Protein AF-A0A1I7VVL5-F1 (afdb_monomer_lite)

Sequence (588 aa):
MDAELKKLRRNDLGDDEQVSSLSENFWETAQAIIEDLVDEYITENGNTSNLVMQKSNISAAEKVTLFRFDASACALTTQSGQTIKQLHSLICPSSPWNITALYPQLELFCNERETETNAKPCRLRSYLHSFIVNVFIDQFKGKLEAVAEQALKEQDAWRVLMHYPNPKVLGSCWNVYSVCNQIGKLILAMDKYTERLSALWLLVIDEFSDSANNVYEKILSSWKPTSEGKDSVASSVSHDDGYKEKRKISAAWAVDEDISRLLKSLPNWFMVSNYEDNSTASVNTPSAISPTSESESDICCRNERESEIFIGNLGTAKQLVRDELITDMEIIRSLACIHESLKWFCGSMRSLIEKLPESSRNAMHKCVVQLQRTDGSGIVHQSEEHIAVALDSRLADLEAKADTCLLIIHLELRVHCFFHLLPLARVRPSLPHDELDNEVIDFGRDMAHFHQVLSTNLPPHKMKYLFDGLGHLSASIFIHSSQHMQKLNENGKKRVCRNIFAVQQRLSQLTGHRESELERARIFFELLNHDPDQLLALILERGAIFSHLEYTYLLALALRSHPILSAQPGALEQRILQLKTILTQLKK

Organism: Loa loa (NCBI:txid7209)

Structure (mmCIF, N/CA/C/O backbone):
data_AF-A0A1I7VVL5-F1
#
_entry.id   AF-A0A1I7VVL5-F1
#
loop_
_atom_site.group_PDB
_atom_site.id
_atom_site.type_symbol
_atom_site.label_atom_id
_atom_site.label_alt_id
_atom_site.label_comp_id
_atom_site.label_asym_id
_atom_site.label_entity_id
_atom_site.label_seq_id
_atom_site.pdbx_PDB_ins_code
_atom_site.Cartn_x
_atom_site.Cartn_y
_atom_site.Cartn_z
_atom_site.occupancy
_atom_site.B_iso_or_equiv
_atom_site.auth_seq_id
_atom_site.auth_comp_id
_atom_site.auth_asym_id
_atom_site.auth_atom_id
_atom_site.pdbx_PDB_model_num
ATOM 1 N N . MET A 1 1 ? -43.004 26.072 85.652 1.00 47.19 1 MET A N 1
ATOM 2 C CA . MET A 1 1 ? -42.734 26.332 84.222 1.00 47.19 1 MET A CA 1
ATOM 3 C C . MET A 1 1 ? -41.409 25.741 83.746 1.00 47.19 1 MET A C 1
ATOM 5 O O . MET A 1 1 ? -41.417 25.081 82.721 1.00 47.19 1 MET A O 1
ATOM 9 N N . ASP A 1 2 ? -40.303 25.856 84.489 1.00 48.53 2 ASP A N 1
ATOM 10 C CA . ASP A 1 2 ? -38.989 25.365 84.017 1.00 48.53 2 ASP A CA 1
ATOM 11 C C . ASP A 1 2 ? -38.803 23.827 84.040 1.00 48.53 2 ASP A C 1
ATOM 13 O O . ASP A 1 2 ? -37.998 23.265 83.299 1.00 48.53 2 ASP A O 1
ATOM 17 N N . ALA A 1 3 ? -39.585 23.114 84.859 1.00 49.22 3 ALA A N 1
ATOM 18 C CA . ALA A 1 3 ? -39.561 21.648 84.920 1.00 49.22 3 ALA A CA 1
ATOM 19 C C . ALA A 1 3 ? -40.395 20.971 83.810 1.00 49.22 3 ALA A C 1
ATOM 21 O O . ALA A 1 3 ? -40.084 19.849 83.417 1.00 49.22 3 ALA A O 1
ATOM 22 N N . GLU A 1 4 ? -41.415 21.649 83.272 1.00 46.59 4 GLU A N 1
ATOM 23 C CA . GLU A 1 4 ? -42.206 21.151 82.134 1.00 46.59 4 GLU A CA 1
ATOM 24 C C . GLU A 1 4 ? -41.498 21.404 80.798 1.00 46.59 4 GLU A C 1
ATOM 26 O O . GLU A 1 4 ? -41.475 20.518 79.947 1.00 46.59 4 GLU A O 1
ATOM 31 N N . LEU A 1 5 ? -40.798 22.537 80.649 1.00 40.75 5 LEU A N 1
ATOM 32 C CA . LEU A 1 5 ? -39.971 22.827 79.468 1.00 40.75 5 LEU A CA 1
ATOM 33 C C . LEU A 1 5 ? -38.779 21.865 79.311 1.00 40.75 5 LEU A C 1
ATOM 35 O O . LEU A 1 5 ? -38.408 21.513 78.192 1.00 40.75 5 LEU A O 1
ATOM 39 N N . LYS A 1 6 ? -38.207 21.378 80.422 1.00 45.97 6 LYS A N 1
ATOM 40 C CA . LYS A 1 6 ? -37.174 20.324 80.407 1.00 45.97 6 LYS A CA 1
ATOM 41 C C . LYS A 1 6 ? -37.720 18.927 80.099 1.00 45.97 6 LYS A C 1
ATOM 43 O O . LYS A 1 6 ? -36.944 18.079 79.674 1.00 45.97 6 LYS A O 1
ATOM 48 N N . LYS A 1 7 ? -39.019 18.682 80.306 1.00 46.78 7 LYS A N 1
ATOM 49 C CA . LYS A 1 7 ? -39.686 17.423 79.936 1.00 46.78 7 LYS A CA 1
ATOM 50 C C . LYS A 1 7 ? -40.072 17.407 78.453 1.00 46.78 7 LYS A C 1
ATOM 52 O O . LYS A 1 7 ? -39.865 16.390 77.808 1.00 46.78 7 LYS A O 1
ATOM 57 N N . LEU A 1 8 ? -40.510 18.544 77.904 1.00 42.38 8 LEU A N 1
ATOM 58 C CA . LEU A 1 8 ? -40.769 18.711 76.467 1.00 42.38 8 LEU A CA 1
ATOM 59 C C . LEU A 1 8 ? -39.491 18.568 75.619 1.00 42.38 8 LEU A C 1
ATOM 61 O O . LEU A 1 8 ? -39.480 17.769 74.694 1.00 42.38 8 LEU A O 1
ATOM 65 N N . ARG A 1 9 ? -38.367 19.194 76.008 1.00 41.22 9 ARG A N 1
ATOM 66 C CA . ARG A 1 9 ? -37.082 19.018 75.288 1.00 41.22 9 ARG A CA 1
ATOM 67 C C . ARG A 1 9 ? -36.471 17.613 75.377 1.00 41.22 9 ARG A C 1
ATOM 69 O O . ARG A 1 9 ? -35.591 17.297 74.588 1.00 41.22 9 ARG A O 1
ATOM 76 N N . ARG A 1 10 ? -36.862 16.792 76.360 1.00 44.19 10 ARG A N 1
ATOM 77 C CA . ARG A 1 10 ? -36.366 15.408 76.502 1.00 44.19 10 ARG A CA 1
ATOM 78 C C . ARG A 1 10 ? -37.188 14.402 75.701 1.00 44.19 10 ARG A C 1
ATOM 80 O O . ARG A 1 10 ? -36.651 13.354 75.376 1.00 44.19 10 ARG A O 1
ATOM 87 N N . ASN A 1 11 ? -38.448 14.726 75.410 1.00 43.03 11 ASN A N 1
ATOM 88 C CA . ASN A 1 11 ? -39.289 13.924 74.529 1.00 43.03 11 ASN A CA 1
ATOM 89 C C . ASN A 1 11 ? -38.928 14.164 73.052 1.00 43.03 11 ASN A C 1
ATOM 91 O O . ASN A 1 11 ? -38.828 13.188 72.326 1.00 43.03 11 ASN A O 1
ATOM 95 N N . ASP A 1 12 ? -38.590 15.399 72.653 1.00 46.12 12 ASP A N 1
ATOM 96 C CA . ASP A 1 12 ? -38.116 15.690 71.282 1.00 46.12 12 ASP A CA 1
ATOM 97 C C . ASP A 1 12 ? -36.809 14.948 70.927 1.00 46.12 12 ASP A C 1
ATOM 99 O O . ASP A 1 12 ? -36.661 14.443 69.823 1.00 46.12 12 ASP A O 1
ATOM 103 N N . LEU A 1 13 ? -35.871 14.809 71.874 1.00 45.75 13 LEU A N 1
ATOM 104 C CA . LEU A 1 13 ? -34.610 14.079 71.646 1.00 45.75 13 LEU A CA 1
ATOM 105 C C . LEU A 1 13 ? -34.793 12.551 71.557 1.00 45.75 13 LEU A C 1
ATOM 107 O O . LEU A 1 13 ? -33.973 11.878 70.941 1.00 45.75 13 LEU A O 1
ATOM 111 N N . GLY A 1 14 ? -35.833 12.003 72.194 1.00 44.97 14 GLY A N 1
ATOM 112 C CA . GLY A 1 14 ? -36.180 10.580 72.099 1.00 44.97 14 GLY A CA 1
ATOM 113 C C . GLY A 1 14 ? -36.954 10.255 70.821 1.00 44.97 14 GLY A C 1
ATOM 114 O O . GLY A 1 14 ? -36.735 9.195 70.237 1.00 44.97 14 GLY A O 1
ATOM 115 N N . ASP A 1 15 ? -37.798 11.187 70.367 1.00 47.84 15 ASP A N 1
ATOM 116 C CA . ASP A 1 15 ? -38.475 11.107 69.073 1.00 47.84 15 ASP A CA 1
ATOM 117 C C . ASP A 1 15 ? -37.476 11.261 67.916 1.00 47.84 15 ASP A C 1
ATOM 119 O O . ASP A 1 15 ? -37.591 10.521 66.951 1.00 47.84 15 ASP A O 1
ATOM 123 N N . ASP A 1 16 ? -36.436 12.099 68.015 1.00 49.34 16 ASP A N 1
ATOM 124 C CA . ASP A 1 16 ? -35.400 12.205 66.969 1.00 49.34 16 ASP A CA 1
ATOM 125 C C . ASP A 1 16 ? -34.571 10.907 66.802 1.00 49.34 16 ASP A C 1
ATOM 127 O O . ASP A 1 16 ? -34.308 10.488 65.674 1.00 49.34 16 ASP A O 1
ATOM 131 N N . GLU A 1 17 ? -34.206 10.204 67.886 1.00 51.97 17 GLU A N 1
ATOM 132 C CA . GLU A 1 17 ? -33.541 8.884 67.808 1.00 51.97 17 GLU A CA 1
ATOM 133 C C . GLU A 1 17 ? -34.489 7.776 67.302 1.00 51.97 17 GLU A C 1
ATOM 135 O O . GLU A 1 17 ? -34.085 6.897 66.529 1.00 51.97 17 GLU A O 1
ATOM 140 N N . GLN A 1 18 ? -35.771 7.808 67.688 1.00 52.16 18 GLN A N 1
ATOM 141 C CA . GLN A 1 18 ? -36.779 6.879 67.164 1.00 52.16 18 GLN A CA 1
ATOM 142 C C . GLN A 1 18 ? -37.105 7.142 65.692 1.00 52.16 18 GLN A C 1
ATOM 144 O O . GLN A 1 18 ? -37.238 6.197 64.921 1.00 52.16 18 GLN A O 1
ATOM 149 N N . VAL A 1 19 ? -37.190 8.400 65.270 1.00 55.88 19 VAL A N 1
ATOM 150 C CA . VAL A 1 19 ? -37.432 8.797 63.878 1.00 55.88 19 VAL A CA 1
ATOM 151 C C . VAL A 1 19 ? -36.210 8.485 63.015 1.00 55.88 19 VAL A C 1
ATOM 153 O O . VAL A 1 19 ? -36.381 7.971 61.910 1.00 55.88 19 VAL A O 1
ATOM 156 N N . SER A 1 20 ? -34.989 8.688 63.523 1.00 59.81 20 SER A N 1
ATOM 157 C CA . SER A 1 20 ? -33.759 8.284 62.829 1.00 59.81 20 SER A CA 1
ATOM 158 C C . SER A 1 20 ? -33.689 6.765 62.646 1.00 59.81 20 SER A C 1
ATOM 160 O O . SER A 1 20 ? -33.460 6.293 61.536 1.00 59.81 20 SER A O 1
ATOM 162 N N . SER A 1 21 ? -33.980 5.980 63.690 1.00 60.44 21 SER A N 1
ATOM 163 C CA . SER A 1 21 ? -33.980 4.510 63.593 1.00 60.44 21 SER A CA 1
ATOM 164 C C . SER A 1 21 ? -35.138 3.947 62.754 1.00 60.44 21 SER A C 1
ATOM 166 O O . SER A 1 21 ? -34.973 2.939 62.068 1.00 60.44 21 SER A O 1
ATOM 168 N N . LEU A 1 22 ? -36.311 4.588 62.745 1.00 65.19 22 LEU A N 1
ATOM 169 C CA . LEU A 1 22 ? -37.422 4.232 61.851 1.00 65.19 22 LEU A CA 1
ATOM 170 C C . LEU A 1 22 ? -37.104 4.563 60.388 1.00 65.19 22 LEU A C 1
ATOM 172 O O . LEU A 1 22 ? -37.423 3.768 59.505 1.00 65.19 22 LEU A O 1
ATOM 176 N N . SER A 1 23 ? -36.457 5.704 60.138 1.00 66.50 23 SER A N 1
ATOM 177 C CA . SER A 1 23 ? -35.994 6.124 58.811 1.00 66.50 23 SER A CA 1
ATOM 178 C C . SER A 1 23 ? -34.945 5.158 58.248 1.00 66.50 23 SER A C 1
ATOM 180 O O . SER A 1 23 ? -35.069 4.711 57.107 1.00 66.50 23 SER A O 1
ATOM 182 N N . GLU A 1 24 ? -33.972 4.747 59.066 1.00 68.56 24 GLU A N 1
ATOM 183 C CA . GLU A 1 24 ? -32.960 3.749 58.692 1.00 68.56 24 GLU A CA 1
ATOM 184 C C . GLU A 1 24 ? -33.582 2.375 58.390 1.00 68.56 24 GLU A C 1
ATOM 186 O O . GLU A 1 24 ? -33.294 1.779 57.351 1.00 68.56 24 GLU A O 1
ATOM 191 N N . ASN A 1 25 ? -34.501 1.894 59.236 1.00 74.19 25 ASN A N 1
ATOM 192 C CA . ASN A 1 25 ? -35.191 0.616 59.014 1.00 74.19 25 ASN A CA 1
ATOM 193 C C . ASN A 1 25 ? -36.096 0.637 57.769 1.00 74.19 25 ASN A C 1
ATOM 195 O O . ASN A 1 25 ? -36.180 -0.353 57.033 1.00 74.19 25 ASN A O 1
ATOM 199 N N . PHE A 1 26 ? -36.775 1.759 57.512 1.00 81.69 26 PHE A N 1
ATOM 200 C CA . PHE A 1 26 ? -37.562 1.947 56.294 1.00 81.69 26 PHE A CA 1
ATOM 201 C C . PHE A 1 26 ? -36.667 1.925 55.053 1.00 81.69 26 PHE A C 1
ATOM 203 O O . PHE A 1 26 ? -37.005 1.271 54.067 1.00 81.69 26 PHE A O 1
ATOM 210 N N . TRP A 1 27 ? -35.512 2.591 55.110 1.00 83.56 27 TRP A N 1
ATOM 211 C CA . TRP A 1 27 ? -34.561 2.633 54.005 1.00 83.56 27 TRP A CA 1
ATOM 212 C C . TRP A 1 27 ? -33.961 1.260 53.684 1.00 83.56 27 TRP A C 1
ATOM 214 O O . TRP A 1 27 ? -33.901 0.884 52.515 1.00 83.56 27 TRP A O 1
ATOM 224 N N . GLU A 1 28 ? -33.587 0.468 54.690 1.00 81.31 28 GLU A N 1
ATOM 225 C CA . GLU A 1 28 ? -33.134 -0.916 54.483 1.00 81.31 28 GLU A CA 1
ATOM 226 C C . GLU A 1 28 ? -34.218 -1.799 53.850 1.00 81.31 28 GLU A C 1
ATOM 228 O O . GLU A 1 28 ? -33.949 -2.576 52.931 1.00 81.31 28 GLU A O 1
ATOM 233 N N . THR A 1 29 ? -35.471 -1.634 54.280 1.00 84.12 29 THR A N 1
ATOM 234 C CA . THR A 1 29 ? -36.606 -2.369 53.701 1.00 84.12 29 THR A CA 1
ATOM 235 C C . THR A 1 29 ? -36.867 -1.943 52.253 1.00 84.12 29 THR A C 1
ATOM 237 O O . THR A 1 29 ? -37.101 -2.786 51.389 1.00 84.12 29 THR A O 1
ATOM 240 N N . ALA A 1 30 ? -36.793 -0.642 51.960 1.00 85.06 30 ALA A N 1
ATOM 241 C CA . ALA A 1 30 ? -36.973 -0.111 50.613 1.00 85.06 30 ALA A CA 1
ATOM 242 C C . ALA A 1 30 ? -35.877 -0.596 49.653 1.00 85.06 30 ALA A C 1
ATOM 244 O O . ALA A 1 30 ? -36.187 -0.974 48.525 1.00 85.06 30 ALA A O 1
ATOM 245 N N . GLN A 1 31 ? -34.617 -0.637 50.102 1.00 85.88 31 GLN A N 1
ATOM 246 C CA . GLN A 1 31 ? -33.513 -1.194 49.316 1.00 85.88 31 GLN A CA 1
ATOM 247 C C . GLN A 1 31 ? -33.765 -2.663 48.964 1.00 85.88 31 GLN A C 1
ATOM 249 O O . GLN A 1 31 ? -33.648 -3.014 47.796 1.00 85.88 31 GLN A O 1
ATOM 254 N N . ALA A 1 32 ? -34.190 -3.489 49.926 1.00 86.44 32 ALA A N 1
ATOM 255 C CA . ALA A 1 32 ? -34.505 -4.897 49.673 1.00 86.44 32 ALA A CA 1
ATOM 256 C C . ALA A 1 32 ? -35.634 -5.078 48.639 1.00 86.44 32 ALA A C 1
ATOM 258 O O . ALA A 1 32 ? -35.521 -5.908 47.746 1.00 86.44 32 ALA A O 1
ATOM 259 N N . ILE A 1 33 ? -36.689 -4.257 48.701 1.00 87.75 33 ILE A N 1
ATOM 260 C CA . ILE A 1 33 ? -37.790 -4.309 47.722 1.00 87.75 33 ILE A CA 1
ATOM 261 C C . ILE A 1 33 ? -37.310 -3.906 46.321 1.00 87.75 33 ILE A C 1
ATOM 263 O O . ILE A 1 33 ? -37.735 -4.494 45.327 1.00 87.75 33 ILE A O 1
ATOM 267 N N . ILE A 1 34 ? -36.443 -2.892 46.223 1.00 88.38 34 ILE A N 1
ATOM 268 C CA . ILE A 1 34 ? -35.868 -2.474 44.938 1.00 88.38 34 ILE A CA 1
ATOM 269 C C . ILE A 1 34 ? -34.947 -3.567 44.388 1.00 88.38 34 ILE A C 1
ATOM 271 O O . ILE A 1 34 ? -34.999 -3.828 43.190 1.00 88.38 34 ILE A O 1
ATOM 275 N N . GLU A 1 35 ? -34.138 -4.209 45.234 1.00 89.50 35 GLU A N 1
ATOM 276 C CA . GLU A 1 35 ? -33.309 -5.361 44.856 1.00 89.50 35 GLU A CA 1
ATOM 277 C C . GLU A 1 35 ? -34.173 -6.486 44.278 1.00 89.50 35 GLU A C 1
ATOM 279 O O . GLU A 1 35 ? -33.920 -6.898 43.151 1.00 89.50 35 GLU A O 1
ATOM 284 N N . ASP A 1 36 ? -35.229 -6.905 44.982 1.00 86.75 36 ASP A N 1
ATOM 285 C CA . ASP A 1 36 ? -36.140 -7.966 44.529 1.00 86.75 36 ASP A CA 1
ATOM 286 C C . ASP A 1 36 ? -36.808 -7.617 43.188 1.00 86.75 36 ASP A C 1
ATOM 288 O O . ASP A 1 36 ? -36.894 -8.452 42.286 1.00 86.75 36 ASP A O 1
ATOM 292 N N . LEU A 1 37 ? -37.249 -6.362 43.029 1.00 88.12 37 LEU A N 1
ATOM 293 C CA . LEU A 1 37 ? -37.844 -5.888 41.780 1.00 88.12 37 LEU A CA 1
ATOM 294 C C . LEU A 1 37 ? -36.825 -5.917 40.639 1.00 88.12 37 LEU A C 1
ATOM 296 O O . LEU A 1 37 ? -37.140 -6.349 39.536 1.00 88.12 37 LEU A O 1
ATOM 300 N N . VAL A 1 38 ? -35.609 -5.435 40.884 1.00 88.56 38 VAL A N 1
ATOM 301 C CA . VAL A 1 38 ? -34.540 -5.428 39.885 1.00 88.56 38 VAL A CA 1
ATOM 302 C C . VAL A 1 38 ? -34.173 -6.861 39.496 1.00 88.56 38 VAL A C 1
ATOM 304 O O . VAL A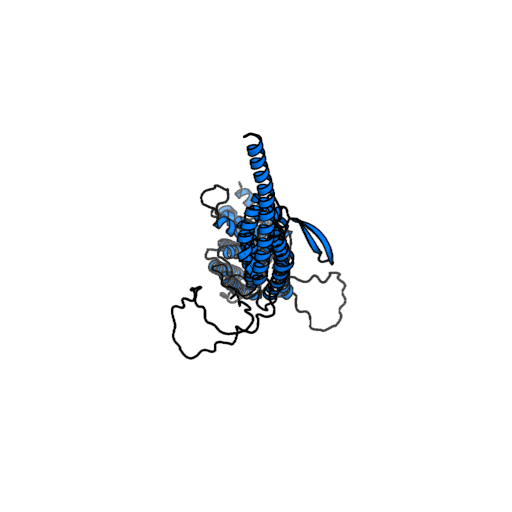 1 38 ? -34.082 -7.137 38.299 1.00 88.56 38 VAL A O 1
ATOM 307 N N . ASP A 1 39 ? -34.057 -7.770 40.467 1.00 88.38 39 ASP A N 1
ATOM 308 C CA . ASP A 1 39 ? -33.750 -9.190 40.266 1.00 88.38 39 ASP A CA 1
ATOM 309 C C . ASP A 1 39 ? -34.761 -9.866 39.328 1.00 88.38 39 ASP A C 1
ATOM 311 O O . ASP A 1 39 ? -34.366 -10.578 38.401 1.00 88.38 39 ASP A O 1
ATOM 315 N N . GLU A 1 40 ? -36.053 -9.550 39.480 1.00 87.31 40 GLU A N 1
ATOM 316 C CA . GLU A 1 40 ? -37.141 -10.064 38.636 1.00 87.31 40 GLU A CA 1
ATOM 317 C C . GLU A 1 40 ? -36.971 -9.692 37.149 1.00 87.31 40 GLU A C 1
ATOM 319 O O . GLU A 1 40 ? -37.344 -10.460 36.256 1.00 87.31 40 GLU A O 1
ATOM 324 N N . TYR A 1 41 ? -36.367 -8.532 36.865 1.00 86.56 41 TYR A N 1
ATOM 325 C CA . TYR A 1 41 ? -36.138 -8.047 35.503 1.00 86.56 41 TYR A CA 1
ATOM 326 C C . TYR A 1 41 ? -34.767 -8.409 34.927 1.00 86.56 41 TYR A C 1
ATOM 328 O O . TYR A 1 41 ? -34.629 -8.376 33.700 1.00 86.56 41 TYR A O 1
ATOM 336 N N . ILE A 1 42 ? -33.762 -8.738 35.745 1.00 86.31 42 ILE A N 1
ATOM 337 C CA . ILE A 1 42 ? -32.386 -8.980 35.271 1.00 86.31 42 ILE A CA 1
ATOM 338 C C . ILE A 1 42 ? -31.951 -10.446 35.307 1.00 86.31 42 ILE A C 1
ATOM 340 O O . ILE A 1 42 ? -31.020 -10.810 34.590 1.00 86.31 42 ILE A O 1
ATOM 344 N N . THR A 1 43 ? -32.606 -11.304 36.087 1.00 81.56 43 THR A N 1
ATOM 345 C CA . THR A 1 43 ? -32.271 -12.733 36.132 1.00 81.56 43 THR A CA 1
ATOM 346 C C . THR A 1 43 ? -33.028 -13.503 35.053 1.00 81.56 43 THR A C 1
ATOM 348 O O . THR A 1 43 ? -34.238 -13.365 34.886 1.00 81.56 43 THR A O 1
ATOM 351 N N . GLU A 1 44 ? -32.325 -14.328 34.272 1.00 68.75 44 GLU A N 1
ATOM 352 C CA . GLU A 1 44 ? -32.984 -15.264 33.357 1.00 68.75 44 GLU A CA 1
ATOM 353 C C . GLU A 1 44 ? -33.716 -16.334 34.177 1.00 68.75 44 GLU A C 1
ATOM 355 O O . GLU A 1 44 ? -33.162 -17.367 34.551 1.00 68.75 44 GLU A O 1
ATOM 360 N N . ASN A 1 45 ? -34.995 -16.098 34.458 1.00 53.38 45 ASN A N 1
ATOM 361 C CA . ASN A 1 45 ? -35.866 -17.137 34.974 1.00 53.38 45 ASN A CA 1
ATOM 362 C C . ASN A 1 45 ? -36.063 -18.186 33.873 1.00 53.38 45 ASN A C 1
ATOM 364 O O . ASN A 1 45 ? -36.849 -17.989 32.948 1.00 53.38 45 ASN A O 1
ATOM 368 N N . GLY A 1 46 ? -35.404 -19.342 33.998 1.00 44.69 46 GLY A N 1
ATOM 369 C CA . GLY A 1 46 ? -35.507 -20.481 33.067 1.00 44.69 46 GLY A CA 1
ATOM 370 C C . GLY A 1 46 ? -36.924 -21.048 32.840 1.00 44.69 46 GLY A C 1
ATOM 371 O O . GLY A 1 46 ? -37.083 -22.030 32.123 1.00 44.69 46 GLY A O 1
ATOM 372 N N . ASN A 1 47 ? -37.966 -20.432 33.410 1.00 38.78 47 ASN A N 1
ATOM 373 C CA . ASN A 1 47 ? -39.367 -20.833 33.303 1.00 38.78 47 ASN A CA 1
ATOM 374 C C . ASN A 1 47 ? -40.218 -19.986 32.335 1.00 38.78 47 ASN A C 1
ATOM 376 O O . ASN A 1 47 ? -41.372 -20.344 32.098 1.00 38.78 47 ASN A O 1
ATOM 380 N N . THR A 1 48 ? -39.709 -18.904 31.735 1.00 38.28 48 THR A N 1
ATOM 381 C CA . THR A 1 48 ? -40.507 -18.062 30.809 1.00 38.28 48 THR A CA 1
ATOM 382 C C . THR A 1 48 ? -40.427 -18.475 29.334 1.00 38.28 48 THR A C 1
ATOM 384 O O . THR A 1 48 ? -41.074 -17.858 28.490 1.00 38.28 48 THR A O 1
ATOM 387 N N . SER A 1 49 ? -39.734 -19.567 28.997 1.00 33.81 49 SER A N 1
ATOM 388 C CA . SER A 1 49 ? -39.553 -19.994 27.597 1.00 33.81 49 SER A CA 1
ATOM 389 C C . SER A 1 49 ? -40.711 -20.774 26.952 1.00 33.81 49 SER A C 1
ATOM 391 O O . SER A 1 49 ? -40.550 -21.211 25.820 1.00 33.81 49 SER A O 1
ATOM 393 N N . ASN A 1 50 ? -41.890 -20.943 27.570 1.00 30.84 50 ASN A N 1
ATOM 394 C CA . ASN A 1 50 ? -42.923 -21.824 26.981 1.00 30.84 50 ASN A CA 1
ATOM 395 C C . ASN A 1 50 ? -44.350 -21.274 26.820 1.00 30.84 50 ASN A C 1
ATOM 397 O O . ASN A 1 50 ? -45.223 -22.058 26.455 1.00 30.84 50 ASN A O 1
ATOM 401 N N . LEU A 1 51 ? -44.627 -19.973 26.998 1.00 34.50 51 LEU A N 1
ATOM 402 C CA . LEU A 1 51 ? -46.009 -19.478 26.809 1.00 34.50 51 LEU A CA 1
ATOM 403 C C . LEU A 1 51 ? -46.246 -18.385 25.755 1.00 34.50 51 LEU A C 1
ATOM 405 O O . LEU A 1 51 ? -47.404 -18.038 25.544 1.00 34.50 51 LEU A O 1
ATOM 409 N N . VAL A 1 52 ? -45.228 -17.860 25.055 1.00 36.50 52 VAL A N 1
ATOM 410 C CA . VAL A 1 52 ? -45.442 -16.729 24.111 1.00 36.50 52 VAL A CA 1
ATOM 411 C C . VAL A 1 52 ? -44.886 -16.950 22.694 1.00 36.50 52 VAL A C 1
ATOM 413 O O . VAL A 1 52 ? -44.902 -16.044 21.872 1.00 36.50 52 VAL A O 1
ATOM 416 N N . MET A 1 53 ? -44.499 -18.171 22.309 1.00 32.41 53 MET A N 1
ATOM 417 C CA . MET A 1 53 ? -44.247 -18.473 20.888 1.00 32.41 53 MET A CA 1
ATOM 418 C C . MET A 1 53 ? -44.946 -19.749 20.418 1.00 32.41 53 MET A C 1
ATOM 420 O O . MET A 1 53 ? -44.317 -20.764 20.134 1.00 32.41 53 MET A O 1
ATOM 424 N N . GLN A 1 54 ? -46.265 -19.664 20.227 1.00 29.20 54 GLN A N 1
ATOM 425 C CA . GLN A 1 54 ? -46.882 -20.348 19.091 1.00 29.20 54 GLN A CA 1
ATOM 426 C C . GLN A 1 54 ? -46.974 -19.366 17.921 1.00 29.20 54 GLN A C 1
ATOM 428 O O . GLN A 1 54 ? -47.586 -18.306 18.012 1.00 29.20 54 GLN A O 1
ATOM 433 N N . LYS A 1 55 ? -46.296 -19.747 16.835 1.00 30.41 55 LYS A N 1
ATOM 434 C CA . LYS A 1 55 ? -46.289 -19.134 15.502 1.00 30.41 55 LYS A CA 1
ATOM 435 C C . LYS A 1 55 ? -47.634 -18.515 15.107 1.00 30.41 55 LYS A C 1
ATOM 437 O O . LYS A 1 55 ? -48.627 -19.228 14.983 1.00 30.41 55 LYS A O 1
ATOM 442 N N . SER A 1 56 ? -47.617 -17.240 14.728 1.00 26.83 56 SER A N 1
ATOM 443 C CA . SER A 1 56 ? -48.608 -16.681 13.811 1.00 26.83 56 SER A CA 1
ATOM 444 C C . SER A 1 56 ? -48.278 -17.123 12.382 1.00 26.83 56 SER A C 1
ATOM 446 O O . SER A 1 56 ? -47.481 -16.515 11.671 1.00 26.83 56 SER A O 1
ATOM 448 N N . ASN A 1 57 ? -48.914 -18.213 11.952 1.00 26.17 57 ASN A N 1
ATOM 449 C CA . ASN A 1 57 ? -49.198 -18.395 10.535 1.00 26.17 57 ASN A CA 1
ATOM 450 C C . ASN A 1 57 ? -50.269 -17.376 10.132 1.00 26.17 57 ASN A C 1
ATOM 452 O O . ASN A 1 57 ? -51.282 -17.205 10.807 1.00 26.17 57 ASN A O 1
ATOM 456 N N . ILE A 1 58 ? -50.023 -16.711 9.011 1.00 34.59 58 ILE A N 1
ATOM 457 C CA . ILE A 1 58 ? -50.943 -15.796 8.346 1.00 34.59 58 ILE A CA 1
ATOM 458 C C . ILE A 1 58 ? -52.219 -16.560 7.964 1.00 34.59 58 ILE A C 1
ATOM 460 O O . ILE A 1 58 ? -52.160 -17.487 7.161 1.00 34.59 58 ILE A O 1
ATOM 464 N N . SER A 1 59 ? -53.371 -16.171 8.513 1.00 31.83 59 SER A N 1
ATOM 465 C CA . SER A 1 59 ? -54.604 -15.874 7.760 1.00 31.83 59 SER A CA 1
ATOM 466 C C . SER A 1 59 ? -55.806 -15.656 8.689 1.00 31.83 59 SER A C 1
ATOM 468 O O . SER A 1 59 ? -55.914 -16.269 9.744 1.00 31.83 59 SER A O 1
ATOM 470 N N . ALA A 1 60 ? -56.724 -14.823 8.196 1.00 29.73 60 ALA A N 1
ATOM 471 C CA . ALA A 1 60 ? -58.065 -14.516 8.693 1.00 29.73 60 ALA A CA 1
ATOM 472 C C . ALA A 1 60 ? -58.184 -13.376 9.722 1.00 29.73 60 ALA A C 1
ATOM 474 O O . ALA A 1 60 ? -57.576 -13.348 10.785 1.00 29.73 60 ALA A O 1
ATOM 475 N N . ALA A 1 61 ? -58.988 -12.402 9.304 1.00 44.69 61 ALA A N 1
ATOM 476 C CA . ALA A 1 61 ? -59.291 -11.140 9.947 1.00 44.69 61 ALA A CA 1
ATOM 477 C C . ALA A 1 61 ? -60.119 -11.312 11.222 1.00 44.69 61 ALA A C 1
ATOM 479 O O . ALA A 1 61 ? -61.059 -12.097 11.212 1.00 44.69 61 ALA A O 1
ATOM 480 N N . GLU A 1 62 ? -59.878 -10.473 12.236 1.00 33.97 62 GLU A N 1
ATOM 481 C CA . GLU A 1 62 ? -60.941 -10.003 13.128 1.00 33.97 62 GLU A CA 1
ATOM 482 C C . GLU A 1 62 ? -60.546 -8.746 13.925 1.00 33.97 62 GLU A C 1
ATOM 484 O O . GLU A 1 62 ? -59.385 -8.356 13.999 1.00 33.97 62 GLU A O 1
ATOM 489 N N . LYS A 1 63 ? -61.578 -8.040 14.390 1.00 32.09 63 LYS A N 1
ATOM 490 C CA . LYS A 1 63 ? -61.675 -6.586 14.603 1.00 32.09 63 LYS A CA 1
ATOM 491 C C . LYS A 1 63 ? -60.716 -5.997 15.648 1.00 32.09 63 LYS A C 1
ATOM 493 O O . LYS A 1 63 ? -60.599 -6.493 16.762 1.00 32.09 63 LYS A O 1
ATOM 498 N N . VAL A 1 64 ? -60.170 -4.822 15.323 1.00 32.91 64 VAL A N 1
ATOM 499 C CA . VAL A 1 64 ? -59.470 -3.928 16.258 1.00 32.91 64 VAL A CA 1
ATOM 500 C C . VAL A 1 64 ? -60.469 -3.335 17.257 1.00 32.91 64 VAL A C 1
ATOM 502 O O . VAL A 1 64 ? -61.304 -2.507 16.894 1.00 32.91 64 VAL A O 1
ATOM 505 N N . THR A 1 65 ? -60.369 -3.718 18.528 1.00 34.12 65 THR A N 1
ATOM 506 C CA . THR A 1 65 ? -60.930 -2.952 19.651 1.00 34.12 65 THR A CA 1
ATOM 507 C C . THR A 1 65 ? -59.887 -1.947 20.124 1.00 34.12 65 THR A C 1
ATOM 509 O O . THR A 1 65 ? -58.860 -2.328 20.677 1.00 34.12 65 THR A O 1
ATOM 512 N N . LEU A 1 66 ? -60.148 -0.664 19.868 1.00 38.84 66 LEU A N 1
ATOM 513 C CA . LEU A 1 66 ? -59.170 0.425 19.967 1.00 38.84 66 LEU A CA 1
ATOM 514 C C . LEU A 1 66 ? -59.019 1.031 21.376 1.00 38.84 66 LEU A C 1
ATOM 516 O O . LEU A 1 66 ? -58.168 1.890 21.561 1.00 38.84 66 LEU A O 1
ATOM 520 N N . PHE A 1 67 ? -59.788 0.583 22.377 1.00 36.16 67 PHE A N 1
ATOM 521 C CA . PHE A 1 67 ? -59.633 1.031 23.767 1.00 36.16 67 PHE A CA 1
ATOM 522 C C . PHE A 1 67 ? -60.011 -0.070 24.759 1.00 36.16 67 PHE A C 1
ATOM 524 O O . PHE A 1 67 ? -61.105 -0.629 24.687 1.00 36.16 67 PHE A O 1
ATOM 531 N N . ARG A 1 68 ? -59.124 -0.329 25.725 1.00 39.53 68 ARG A N 1
ATOM 532 C CA . ARG A 1 68 ? -59.428 -1.083 26.942 1.00 39.53 68 ARG A CA 1
ATOM 533 C C . ARG A 1 68 ? -58.954 -0.253 28.134 1.00 39.53 68 ARG A C 1
ATOM 535 O O . ARG A 1 68 ? -57.758 -0.107 28.356 1.00 39.53 68 ARG A O 1
ATOM 542 N N . PHE A 1 69 ? -59.899 0.357 28.843 1.00 40.59 69 PHE A N 1
ATOM 543 C CA . PHE A 1 69 ? -59.647 1.054 30.104 1.00 40.59 69 PHE A CA 1
ATOM 544 C C . PHE A 1 69 ? -59.787 0.043 31.248 1.00 40.59 69 PHE A C 1
ATOM 546 O O . PHE A 1 69 ? -60.850 -0.065 31.845 1.00 40.59 69 PHE A O 1
ATOM 553 N N . ASP A 1 70 ? -58.718 -0.695 31.553 1.00 39.53 70 ASP A N 1
ATOM 554 C CA . ASP A 1 70 ? -58.643 -1.559 32.749 1.00 39.53 70 ASP A CA 1
ATOM 555 C C . ASP A 1 70 ? -57.968 -0.837 33.937 1.00 39.53 70 ASP A C 1
ATOM 557 O O . ASP A 1 70 ? -57.381 -1.450 34.823 1.00 39.53 70 ASP A O 1
ATOM 561 N N . ALA A 1 71 ? -58.072 0.494 33.989 1.00 43.75 71 ALA A N 1
ATOM 562 C CA . ALA A 1 71 ? -57.722 1.285 35.165 1.00 43.75 71 ALA A CA 1
ATOM 563 C C . ALA A 1 71 ? -59.002 1.680 35.912 1.00 43.75 71 ALA A C 1
ATOM 565 O O . ALA A 1 71 ? -59.538 2.775 35.746 1.00 43.75 71 ALA A O 1
ATOM 566 N N . SER A 1 72 ? -59.531 0.774 36.731 1.00 38.78 72 SER A N 1
ATOM 567 C CA . SER A 1 72 ? -60.507 1.120 37.769 1.00 38.78 72 SER A CA 1
ATOM 568 C C . SER A 1 72 ? -60.347 0.180 38.958 1.00 38.78 72 SER A C 1
ATOM 570 O O . SER A 1 72 ? -60.746 -0.979 38.916 1.00 38.78 72 SER A O 1
ATOM 572 N N . ALA A 1 73 ? -59.776 0.703 40.043 1.00 42.94 73 ALA A N 1
ATOM 573 C CA . ALA A 1 73 ? -59.464 -0.015 41.280 1.00 42.94 73 ALA A CA 1
ATOM 574 C C . ALA A 1 73 ? -60.698 -0.374 42.146 1.00 42.94 73 ALA A C 1
ATOM 576 O O . ALA A 1 73 ? -60.573 -0.547 43.355 1.00 42.94 73 ALA A O 1
ATOM 577 N N . CYS A 1 74 ? -61.904 -0.469 41.572 1.00 42.53 74 CYS A N 1
ATOM 578 C CA . CYS A 1 74 ? -63.145 -0.685 42.334 1.00 42.53 74 CYS A CA 1
ATOM 579 C C . CYS A 1 74 ? -64.095 -1.751 41.755 1.00 42.53 74 CYS A C 1
ATOM 581 O O . CYS A 1 74 ? -65.266 -1.783 42.126 1.00 42.53 74 CYS A O 1
ATOM 583 N N . ALA A 1 75 ? -63.632 -2.656 40.889 1.00 36.91 75 ALA A N 1
ATOM 584 C CA . ALA A 1 75 ? -64.451 -3.785 40.442 1.00 36.91 75 ALA A CA 1
ATOM 585 C C . ALA A 1 75 ? -64.272 -5.002 41.372 1.00 36.91 75 ALA A C 1
ATOM 587 O O . ALA A 1 75 ? -63.521 -5.929 41.081 1.00 36.91 75 ALA A O 1
ATOM 588 N N . LEU A 1 76 ? -64.976 -5.003 42.507 1.00 43.78 76 LEU A N 1
ATOM 589 C CA . LEU A 1 76 ? -65.161 -6.207 43.321 1.00 43.78 76 LEU A CA 1
ATOM 590 C C . LEU A 1 76 ? -66.069 -7.180 42.558 1.00 43.78 76 LEU A C 1
ATOM 592 O O . LEU A 1 76 ? -67.278 -6.972 42.481 1.00 43.78 76 LEU A O 1
ATOM 596 N N . THR A 1 77 ? -65.499 -8.255 42.013 1.00 36.31 77 THR A N 1
ATOM 597 C CA . THR A 1 77 ? -66.275 -9.440 41.630 1.00 36.31 77 THR A CA 1
ATOM 598 C C . THR A 1 77 ? -65.835 -10.631 42.467 1.00 36.31 77 THR A C 1
ATOM 600 O O . THR A 1 77 ? -64.669 -11.004 42.549 1.00 36.31 77 THR A O 1
ATOM 603 N N . THR A 1 78 ? -66.820 -11.172 43.165 1.00 42.91 78 THR A N 1
ATOM 604 C CA . THR A 1 78 ? -66.764 -12.297 44.083 1.00 42.91 78 THR A CA 1
ATOM 605 C C . THR A 1 78 ? -66.666 -13.603 43.310 1.00 42.91 78 THR A C 1
ATOM 607 O O . THR A 1 78 ? -67.681 -14.108 42.838 1.00 42.91 78 THR A O 1
ATOM 610 N N . GLN A 1 79 ? -65.472 -14.193 43.228 1.00 35.88 79 GLN A N 1
ATOM 611 C CA . GLN A 1 79 ? -65.323 -15.627 42.974 1.00 35.88 79 GLN A CA 1
ATOM 612 C C . GLN A 1 79 ? -64.231 -16.240 43.857 1.00 35.88 79 GLN A C 1
ATOM 614 O O . GLN A 1 79 ? -63.204 -15.647 44.169 1.00 35.88 79 GLN A O 1
ATOM 619 N N . SER A 1 80 ? -64.564 -17.426 44.339 1.00 36.06 80 SER A N 1
ATOM 620 C CA . SER A 1 80 ? -63.965 -18.187 45.424 1.00 36.06 80 SER A CA 1
ATOM 621 C C . SER A 1 80 ? -62.553 -18.705 45.145 1.00 36.06 80 SER A C 1
ATOM 623 O O . SER A 1 80 ? -62.326 -19.366 44.138 1.00 36.06 80 SER A O 1
ATOM 625 N N . GLY A 1 81 ? -61.670 -18.550 46.135 1.00 39.50 81 GLY A N 1
ATOM 626 C CA . GLY A 1 81 ? -60.767 -19.616 46.578 1.00 39.50 81 GLY A CA 1
ATOM 627 C C . GLY A 1 81 ? -59.769 -20.175 45.566 1.00 39.50 81 GLY A C 1
ATOM 628 O O . GLY A 1 81 ? -59.719 -21.387 45.393 1.00 39.50 81 GLY A O 1
ATOM 629 N N . GLN A 1 82 ? -58.924 -19.332 44.975 1.00 33.50 82 GLN A N 1
ATOM 630 C CA . GLN A 1 82 ? -57.598 -19.741 44.504 1.00 33.50 82 GLN A CA 1
ATOM 631 C C . GLN A 1 82 ? -56.595 -18.650 44.881 1.00 33.50 82 GLN A C 1
ATOM 633 O O . GLN A 1 82 ? -56.878 -17.460 44.772 1.00 33.50 82 GLN A O 1
ATOM 638 N N . THR A 1 83 ? -55.454 -19.074 45.412 1.00 32.97 83 THR A N 1
ATOM 639 C CA . THR A 1 83 ? -54.314 -18.243 45.799 1.00 32.97 83 THR A CA 1
ATOM 640 C C . THR A 1 83 ? -54.008 -17.205 44.722 1.00 32.97 83 THR A C 1
ATOM 642 O O . THR A 1 83 ? -53.649 -17.549 43.598 1.00 32.97 83 THR A O 1
ATOM 645 N N . ILE A 1 84 ? -54.133 -15.926 45.079 1.00 35.84 84 ILE A N 1
ATOM 646 C CA . ILE A 1 84 ? -53.715 -14.794 44.253 1.00 35.84 84 ILE A CA 1
ATOM 647 C C . ILE A 1 84 ? -52.181 -14.839 44.180 1.00 35.84 84 ILE A C 1
ATOM 649 O O . ILE A 1 84 ? -51.485 -14.186 44.949 1.00 35.84 84 ILE A O 1
ATOM 653 N N . LYS A 1 85 ? -51.630 -15.644 43.266 1.00 40.59 85 LYS A N 1
ATOM 654 C CA . LYS A 1 85 ? -50.360 -15.298 42.628 1.00 40.59 85 LYS A CA 1
ATOM 655 C C . LYS A 1 85 ? -50.705 -14.141 41.710 1.00 40.59 85 LYS A C 1
ATOM 657 O O . LYS A 1 85 ? -51.219 -14.346 40.614 1.00 40.59 85 LYS A O 1
ATOM 662 N N . GLN A 1 86 ? -50.539 -12.934 42.229 1.00 41.00 86 GLN A N 1
ATOM 663 C CA . GLN A 1 86 ? -50.653 -11.709 41.462 1.00 41.00 86 GLN A CA 1
ATOM 664 C C . GLN A 1 86 ? -49.613 -11.824 40.343 1.00 41.00 86 GLN A C 1
ATOM 666 O O . GLN A 1 86 ? -48.419 -11.681 40.579 1.00 41.00 86 GLN A O 1
ATOM 671 N N . LEU A 1 87 ? -50.059 -12.222 39.151 1.00 44.03 87 LEU A N 1
ATOM 672 C CA . LEU A 1 87 ? -49.274 -12.161 37.926 1.00 44.03 87 LEU A CA 1
ATOM 673 C C . LEU A 1 87 ? -49.005 -10.675 37.685 1.00 44.03 87 LEU A C 1
ATOM 675 O O . LEU A 1 87 ? -49.787 -9.996 37.022 1.00 44.03 87 LEU A O 1
ATOM 679 N N . HIS A 1 88 ? -47.940 -10.153 38.292 1.00 53.25 88 HIS A N 1
ATOM 680 C CA . HIS A 1 88 ? -47.353 -8.899 37.865 1.00 53.25 88 HIS A CA 1
ATOM 681 C C . HIS A 1 88 ? -46.939 -9.117 36.411 1.00 53.25 88 HIS A C 1
ATOM 683 O O . HIS A 1 88 ? -46.022 -9.873 36.104 1.00 53.25 88 HIS A O 1
ATOM 689 N N . SER A 1 89 ? -47.709 -8.537 35.493 1.00 62.59 89 SER A N 1
ATOM 690 C CA . SER A 1 89 ? -47.344 -8.492 34.085 1.00 62.59 89 SER A CA 1
ATOM 691 C C . SER A 1 89 ? -46.052 -7.691 33.988 1.00 62.59 89 SER A C 1
ATOM 693 O O . SER A 1 89 ? -46.091 -6.463 34.066 1.00 62.59 89 SER A O 1
ATOM 695 N N . LEU A 1 90 ? -44.921 -8.380 33.850 1.00 73.12 90 LEU A N 1
ATOM 696 C CA . LEU A 1 90 ? -43.627 -7.749 33.624 1.00 73.12 90 LEU A CA 1
ATOM 697 C C . LEU A 1 90 ? -43.708 -6.823 32.404 1.00 73.12 90 LEU A C 1
ATOM 699 O O . LEU A 1 90 ? -44.298 -7.173 31.381 1.00 73.12 90 LEU A O 1
ATOM 703 N N . ILE A 1 91 ? -43.119 -5.631 32.519 1.00 82.19 91 ILE A N 1
ATOM 704 C CA . ILE A 1 91 ? -43.103 -4.620 31.447 1.00 82.19 91 ILE A CA 1
ATOM 705 C C . ILE A 1 91 ? -42.307 -5.125 30.231 1.00 82.19 91 ILE A C 1
ATOM 707 O O . ILE A 1 91 ? -42.653 -4.837 29.085 1.00 82.19 91 ILE A O 1
ATOM 711 N N . CYS A 1 92 ? -41.249 -5.897 30.477 1.00 83.00 92 CYS A N 1
ATOM 712 C CA . CYS A 1 92 ? -40.400 -6.530 29.475 1.00 83.00 92 CYS A CA 1
ATOM 713 C C . CYS A 1 92 ? -39.962 -7.923 29.962 1.00 83.00 92 CYS A C 1
ATOM 715 O O . CYS A 1 92 ? -40.019 -8.193 31.164 1.00 83.00 92 CYS A O 1
ATOM 717 N N . PRO A 1 93 ? -39.544 -8.830 29.058 1.00 83.19 93 PRO A N 1
ATOM 718 C CA . PRO A 1 93 ? -39.006 -10.122 29.468 1.00 83.19 93 PRO A CA 1
ATOM 719 C C . PRO A 1 93 ? -37.760 -9.945 30.342 1.00 83.19 93 PRO A C 1
ATOM 721 O O . PRO A 1 93 ? -36.933 -9.062 30.091 1.00 83.19 93 PRO A O 1
ATOM 724 N N . SER A 1 94 ? -37.625 -10.814 31.345 1.00 85.31 94 SER A N 1
ATOM 725 C CA . SER A 1 94 ? -36.472 -10.852 32.240 1.00 85.31 94 SER A CA 1
ATOM 726 C C . SER A 1 94 ? -35.201 -11.135 31.440 1.00 85.31 94 SER A C 1
ATOM 728 O O . SER A 1 94 ? -35.138 -12.113 30.691 1.00 85.31 94 SER A O 1
ATOM 730 N N . SER A 1 95 ? -34.214 -10.256 31.555 1.00 85.25 95 SER A N 1
ATOM 731 C CA . SER A 1 95 ? -33.007 -10.289 30.743 1.00 85.25 95 SER A CA 1
ATOM 732 C C . SER A 1 95 ? -31.885 -9.533 31.452 1.00 85.25 95 SER A C 1
ATOM 734 O O . SER A 1 95 ? -32.089 -8.370 31.813 1.00 85.25 95 SER A O 1
ATOM 736 N N . PRO A 1 96 ? -30.676 -10.110 31.566 1.00 84.25 96 PRO A N 1
ATOM 737 C CA . PRO A 1 96 ? -29.509 -9.432 32.130 1.00 84.25 96 PRO A CA 1
ATOM 738 C C . PRO A 1 96 ? -29.222 -8.093 31.452 1.00 84.25 96 PRO A C 1
ATOM 740 O O . PRO A 1 96 ? -28.733 -7.165 32.080 1.00 84.25 96 PRO A O 1
ATOM 743 N N . TRP A 1 97 ? -29.600 -7.961 30.179 1.00 86.75 97 TRP A N 1
ATOM 744 C CA . TRP A 1 97 ? -29.443 -6.760 29.362 1.00 86.75 97 TRP A CA 1
ATOM 745 C C . TRP A 1 97 ? -30.328 -5.594 29.804 1.00 86.75 97 TRP A C 1
ATOM 747 O O . TRP A 1 97 ? -30.000 -4.448 29.518 1.00 86.75 97 TRP A O 1
ATOM 757 N N . ASN A 1 98 ? -31.410 -5.847 30.546 1.00 89.50 98 ASN A N 1
ATOM 758 C CA . ASN A 1 98 ? -32.259 -4.784 31.086 1.00 89.50 98 ASN A CA 1
ATOM 759 C C . ASN A 1 98 ? -31.481 -3.871 32.053 1.00 89.50 98 ASN A C 1
ATOM 761 O O . ASN A 1 98 ? -31.808 -2.688 32.183 1.00 89.50 98 ASN A O 1
ATOM 765 N N . ILE A 1 99 ? -30.394 -4.373 32.658 1.00 89.88 99 ILE A N 1
ATOM 766 C CA . ILE A 1 99 ? -29.530 -3.589 33.546 1.00 89.88 99 ILE A CA 1
ATOM 767 C C . ILE A 1 99 ? -28.939 -2.353 32.853 1.00 89.88 99 ILE A C 1
ATOM 769 O O . ILE A 1 99 ? -28.722 -1.340 33.511 1.00 89.88 99 ILE A O 1
ATOM 773 N N . THR A 1 100 ? -28.745 -2.372 31.527 1.00 89.44 100 THR A N 1
ATOM 774 C CA . THR A 1 100 ? -28.181 -1.228 30.789 1.00 89.44 100 THR A CA 1
ATOM 775 C C . THR A 1 100 ? -29.106 -0.016 30.780 1.00 89.44 100 THR A C 1
ATOM 777 O O . THR A 1 100 ? -28.633 1.112 30.690 1.00 89.44 100 THR A O 1
ATOM 780 N N . ALA A 1 101 ? -30.421 -0.242 30.866 1.00 89.12 101 ALA A N 1
ATOM 781 C CA . ALA A 1 101 ? -31.418 0.822 30.948 1.00 89.12 101 ALA A CA 1
ATOM 782 C C . ALA A 1 101 ? -31.697 1.240 32.401 1.00 89.12 101 ALA A C 1
ATOM 784 O O . ALA A 1 101 ? -31.936 2.417 32.665 1.00 89.12 101 ALA A O 1
ATOM 785 N N . LEU A 1 102 ? -31.652 0.286 33.339 1.00 91.44 102 LEU A N 1
ATOM 786 C CA . LEU A 1 102 ? -31.957 0.522 34.753 1.00 91.44 102 LEU A CA 1
ATOM 787 C C . LEU A 1 102 ? -30.809 1.212 35.499 1.00 91.44 102 LEU A C 1
ATOM 789 O O . LEU A 1 102 ? -31.050 2.121 36.295 1.00 91.44 102 LEU A O 1
ATOM 793 N N . TYR A 1 103 ? -29.564 0.807 35.233 1.00 93.56 103 TYR A N 1
ATOM 794 C CA . TYR A 1 103 ? -28.402 1.234 36.010 1.00 93.56 103 TYR A CA 1
ATOM 795 C C . TYR A 1 103 ? -28.233 2.757 36.110 1.00 93.56 103 TYR A C 1
ATOM 797 O O . TYR A 1 103 ? -28.070 3.219 37.235 1.00 93.56 103 TYR A O 1
ATOM 805 N N . PRO A 1 104 ? -28.333 3.568 35.033 1.00 92.25 104 PRO A N 1
ATOM 806 C CA . PRO A 1 104 ? -28.138 5.015 35.150 1.00 92.25 104 PRO A CA 1
ATOM 807 C C . PRO A 1 104 ? -29.096 5.677 36.150 1.00 92.25 104 PRO A C 1
ATOM 809 O O . PRO A 1 104 ? -28.701 6.572 36.891 1.00 92.25 104 PRO A O 1
ATOM 812 N N . GLN A 1 105 ? -30.351 5.219 36.201 1.00 92.06 105 GLN A N 1
ATOM 813 C CA . GLN A 1 105 ? -31.360 5.763 37.114 1.00 92.06 105 GLN A CA 1
ATOM 814 C C . GLN A 1 105 ? -31.128 5.291 38.551 1.00 92.06 105 GLN A C 1
ATOM 816 O O . GLN A 1 105 ? -31.177 6.092 39.483 1.00 92.06 105 GLN A O 1
ATOM 821 N N . LEU A 1 106 ? -30.824 4.003 38.728 1.00 92.00 106 LEU A N 1
ATOM 822 C CA . LEU A 1 106 ? -30.522 3.437 40.043 1.00 92.00 106 LEU A CA 1
ATOM 823 C C . LEU A 1 106 ? -29.234 4.022 40.631 1.00 92.00 106 LEU A C 1
ATOM 825 O O . LEU A 1 106 ? -29.148 4.258 41.829 1.00 92.00 106 LEU A O 1
ATOM 829 N N . GLU A 1 107 ? -28.245 4.307 39.791 1.00 91.75 107 GLU A N 1
ATOM 830 C CA . GLU A 1 107 ? -26.989 4.929 40.184 1.00 91.75 107 GLU A CA 1
ATOM 831 C C . GLU A 1 107 ? -27.200 6.368 40.674 1.00 91.75 107 GLU A C 1
ATOM 833 O O . GLU A 1 107 ? -26.670 6.735 41.724 1.00 91.75 107 GLU A O 1
ATOM 838 N N . LEU A 1 108 ? -28.007 7.172 39.968 1.00 90.06 108 LEU A N 1
ATOM 839 C CA . LEU A 1 108 ? -28.401 8.512 40.422 1.00 90.06 108 LEU A CA 1
ATOM 840 C C . LEU A 1 108 ? -29.123 8.457 41.771 1.00 90.06 108 LEU A C 1
ATOM 842 O O . LEU A 1 108 ? -28.762 9.194 42.687 1.00 90.06 108 LEU A O 1
ATOM 846 N N . PHE A 1 109 ? -30.076 7.536 41.904 1.00 90.12 109 PHE A N 1
ATOM 847 C CA . PHE A 1 109 ? -30.824 7.328 43.139 1.00 90.12 109 PHE A CA 1
ATOM 848 C C . PHE A 1 109 ? -29.917 6.927 44.313 1.00 90.12 109 PHE A C 1
ATOM 850 O O . PHE A 1 109 ? -30.010 7.498 45.401 1.00 90.12 109 PHE A O 1
ATOM 857 N N . CYS A 1 110 ? -28.983 5.996 44.093 1.00 89.75 110 CYS A N 1
ATOM 858 C CA . CYS A 1 110 ? -27.984 5.623 45.092 1.00 89.75 110 CYS A CA 1
ATOM 859 C C . CYS A 1 110 ? -27.107 6.820 45.487 1.00 89.75 110 CYS A C 1
ATOM 861 O O . CYS A 1 110 ? -26.854 7.009 46.673 1.00 89.75 110 CYS A O 1
ATOM 863 N N . ASN A 1 111 ? -26.665 7.647 44.531 1.00 89.00 111 ASN A N 1
ATOM 864 C CA . ASN A 1 111 ? -25.849 8.828 44.829 1.00 89.00 111 ASN A CA 1
ATOM 865 C C . ASN A 1 111 ? -26.604 9.849 45.698 1.00 89.00 111 ASN A C 1
ATOM 867 O O . ASN A 1 111 ? -26.035 10.330 46.675 1.00 89.00 111 ASN A O 1
ATOM 871 N N . GLU A 1 112 ? -27.867 10.150 45.375 1.00 87.69 112 GLU A N 1
ATOM 872 C CA . GLU A 1 112 ? -28.723 11.056 46.158 1.00 87.69 112 GLU A CA 1
ATOM 873 C C . GLU A 1 112 ? -28.840 10.568 47.609 1.00 87.69 112 GLU A C 1
ATOM 875 O O . GLU A 1 112 ? -28.509 11.285 48.557 1.00 87.69 112 GLU A O 1
ATOM 880 N N . ARG A 1 113 ? -29.177 9.291 47.792 1.00 85.19 113 ARG A N 1
ATOM 881 C CA . ARG A 1 113 ? -29.395 8.713 49.123 1.00 85.19 113 ARG A CA 1
ATOM 882 C C . ARG A 1 113 ? -28.130 8.625 49.959 1.00 85.19 113 ARG A C 1
ATOM 884 O O . ARG A 1 113 ? -28.156 8.916 51.152 1.00 85.19 113 ARG A O 1
ATOM 891 N N . GLU A 1 114 ? -27.009 8.268 49.347 1.00 87.12 114 GLU A N 1
ATOM 892 C CA . GLU A 1 114 ? -25.712 8.209 50.022 1.00 87.12 114 GLU A CA 1
ATOM 893 C C . GLU A 1 114 ? -25.189 9.596 50.431 1.00 87.12 114 GLU A C 1
ATOM 895 O O . GLU A 1 114 ? -24.404 9.702 51.376 1.00 87.12 114 GLU A O 1
ATOM 900 N N . THR A 1 115 ? -25.593 10.666 49.733 1.00 85.12 115 THR A N 1
ATOM 901 C CA . THR A 1 115 ? -25.289 12.043 50.160 1.00 85.12 115 THR A CA 1
ATOM 902 C C . THR A 1 115 ? -26.146 12.502 51.334 1.00 85.12 115 THR A C 1
ATOM 904 O O . THR A 1 115 ? -25.646 13.230 52.186 1.00 85.12 115 THR A O 1
ATOM 907 N N . GLU A 1 116 ? -27.396 12.043 51.418 1.00 81.38 116 GLU A N 1
ATOM 908 C CA . GLU A 1 116 ? -28.309 12.364 52.521 1.00 81.38 116 GLU A CA 1
ATOM 909 C C . GLU A 1 116 ? -27.973 11.589 53.804 1.00 81.38 116 GLU A C 1
ATOM 911 O O . GLU A 1 116 ? -28.022 12.145 54.898 1.00 81.38 116 GLU A O 1
ATOM 916 N N . THR A 1 117 ? -27.605 10.310 53.679 1.00 76.25 117 THR A N 1
ATOM 917 C CA . THR A 1 117 ? -27.397 9.399 54.822 1.00 76.25 117 THR A CA 1
ATOM 918 C C . THR A 1 117 ? -25.945 9.300 55.299 1.00 76.25 117 THR A C 1
ATOM 920 O O . THR A 1 117 ? -25.693 8.707 56.343 1.00 76.25 117 THR A O 1
ATOM 923 N N . ASN A 1 118 ? -24.968 9.854 54.563 1.00 73.06 118 ASN A N 1
ATOM 924 C CA . ASN A 1 118 ? -23.519 9.694 54.806 1.00 73.06 118 ASN A CA 1
ATOM 925 C C . ASN A 1 118 ? -23.021 8.230 54.905 1.00 73.06 118 ASN A C 1
ATOM 927 O O . ASN A 1 118 ? -21.853 7.999 55.225 1.00 73.06 118 ASN A O 1
ATOM 931 N N . ALA A 1 119 ? -23.858 7.240 54.587 1.00 73.06 119 ALA A N 1
ATOM 932 C CA . ALA A 1 119 ? -23.513 5.825 54.583 1.00 73.06 119 ALA A CA 1
ATOM 933 C C . ALA A 1 119 ? -23.147 5.392 53.156 1.00 73.06 119 ALA A C 1
ATOM 935 O O . ALA A 1 119 ? -24.003 5.349 52.276 1.00 73.06 119 ALA A O 1
ATOM 936 N N . LYS A 1 120 ? -21.863 5.094 52.913 1.00 78.62 120 LYS A N 1
ATOM 937 C CA . LYS A 1 120 ? -21.332 4.668 51.605 1.00 78.62 120 LYS A CA 1
ATOM 938 C C . LYS A 1 120 ? -20.516 3.373 51.736 1.00 78.62 120 LYS A C 1
ATOM 940 O O . LYS A 1 120 ? -19.649 3.333 52.610 1.00 78.62 120 LYS A O 1
ATOM 945 N N . PRO A 1 121 ? -20.673 2.382 50.834 1.00 78.75 121 PRO A N 1
ATOM 946 C CA . PRO A 1 121 ? -21.733 2.242 49.826 1.00 78.75 121 PRO A CA 1
ATOM 947 C C . PRO A 1 121 ? -23.048 1.709 50.429 1.00 78.75 121 PRO A C 1
ATOM 949 O O . PRO A 1 121 ? -23.015 0.927 51.377 1.00 78.75 121 PRO A O 1
ATOM 952 N N . CYS A 1 122 ? -24.200 2.081 49.862 1.00 85.38 122 CYS A N 1
ATOM 953 C CA . CYS A 1 122 ? -25.488 1.497 50.247 1.00 85.38 122 CYS A CA 1
ATOM 954 C C . CYS A 1 122 ? -25.617 0.028 49.787 1.00 85.38 122 CYS A C 1
ATOM 956 O O . CYS A 1 122 ? -24.880 -0.452 48.912 1.00 85.38 122 CYS A O 1
ATOM 958 N N . ARG A 1 123 ? -26.564 -0.707 50.379 1.00 87.75 123 ARG A N 1
ATOM 959 C CA . ARG A 1 123 ? -26.809 -2.127 50.092 1.00 87.75 123 ARG A CA 1
ATOM 960 C C . ARG A 1 123 ? -27.194 -2.343 48.625 1.00 87.75 123 ARG A C 1
ATOM 962 O O . ARG A 1 123 ? -26.551 -3.146 47.950 1.00 87.75 123 ARG A O 1
ATOM 969 N N . LEU A 1 124 ? -28.102 -1.515 48.101 1.00 88.38 124 LEU A N 1
ATOM 970 C CA . LEU A 1 124 ? -28.522 -1.559 46.696 1.00 88.38 124 LEU A CA 1
ATOM 971 C C . LEU A 1 124 ? -27.337 -1.368 45.733 1.00 88.38 124 LEU A C 1
ATOM 973 O O . LEU A 1 124 ? -27.211 -2.090 44.745 1.00 88.38 124 LEU A O 1
ATOM 977 N N . ARG A 1 125 ? -26.414 -0.440 46.027 1.00 90.38 125 ARG A N 1
ATOM 978 C CA . ARG A 1 125 ? -25.192 -0.248 45.227 1.00 90.38 125 ARG A CA 1
ATOM 979 C C . ARG A 1 125 ? -24.302 -1.488 45.256 1.00 90.38 125 ARG A C 1
ATOM 981 O O . ARG A 1 125 ? -23.739 -1.851 44.225 1.00 90.38 125 ARG A O 1
ATOM 988 N N . SER A 1 126 ? -24.169 -2.123 46.416 1.00 90.19 126 SER A N 1
ATOM 989 C CA . SER A 1 126 ? -23.369 -3.341 46.580 1.00 90.19 126 SER A CA 1
ATOM 990 C C . SER A 1 126 ? -23.963 -4.515 45.793 1.00 90.19 126 SER A C 1
ATOM 992 O O . SER A 1 126 ? -23.224 -5.235 45.118 1.00 90.19 126 SER A O 1
ATOM 994 N N . TYR A 1 127 ? -25.292 -4.656 45.800 1.00 91.44 127 TYR A N 1
ATOM 995 C CA . TYR A 1 127 ? -26.018 -5.623 44.974 1.00 91.44 127 TYR A CA 1
ATOM 996 C C . TYR A 1 127 ? -25.803 -5.366 43.473 1.00 91.44 127 TYR A C 1
ATOM 998 O O . TYR A 1 127 ? -25.339 -6.261 42.761 1.00 91.44 127 TYR A O 1
ATOM 1006 N N . LEU A 1 128 ? -26.032 -4.131 43.002 1.00 91.31 128 LEU A N 1
ATOM 1007 C CA . LEU A 1 128 ? -25.829 -3.757 41.595 1.00 91.31 128 LEU A CA 1
ATOM 1008 C C . LEU A 1 128 ? -24.384 -3.990 41.151 1.00 91.31 128 LEU A C 1
ATOM 1010 O O . LEU A 1 128 ? -24.154 -4.510 40.062 1.00 91.31 128 LEU A O 1
ATOM 1014 N N . HIS A 1 129 ? -23.412 -3.646 41.999 1.00 91.50 129 HIS A N 1
ATOM 1015 C CA . HIS A 1 129 ? -22.004 -3.895 41.721 1.00 91.50 129 HIS A CA 1
ATOM 1016 C C . HIS A 1 129 ? -21.716 -5.380 41.545 1.00 91.50 129 HIS A C 1
ATOM 1018 O O . HIS A 1 129 ? -21.126 -5.760 40.536 1.00 91.50 129 HIS A O 1
ATOM 1024 N N . SER A 1 130 ? -22.169 -6.216 42.483 1.00 91.12 130 SER A N 1
ATOM 1025 C CA . SER A 1 130 ? -21.980 -7.665 42.411 1.00 91.12 130 SER A CA 1
ATOM 1026 C C . SER A 1 130 ? -22.605 -8.262 41.148 1.00 91.12 130 SER A C 1
ATOM 1028 O O . SER A 1 130 ? -21.946 -9.033 40.452 1.00 91.12 130 SER A O 1
ATOM 1030 N N . PHE A 1 131 ? -23.835 -7.866 40.804 1.00 90.88 131 PHE A N 1
ATOM 1031 C CA . PHE A 1 131 ? -24.504 -8.338 39.593 1.00 90.88 131 PHE A CA 1
ATOM 1032 C C . PHE A 1 131 ? -23.772 -7.897 38.320 1.00 90.88 131 PHE A C 1
ATOM 1034 O O . PHE A 1 131 ? -23.493 -8.718 37.446 1.00 90.88 131 PHE A O 1
ATOM 1041 N N . ILE A 1 132 ? -23.425 -6.609 38.209 1.00 91.75 132 ILE A N 1
ATOM 1042 C CA . ILE A 1 132 ? -22.771 -6.072 37.010 1.00 91.75 132 ILE A CA 1
ATOM 1043 C C . ILE A 1 132 ? -21.430 -6.765 36.785 1.00 91.75 132 ILE A C 1
ATOM 1045 O O . ILE A 1 132 ? -21.134 -7.209 35.679 1.00 91.75 132 ILE A O 1
ATOM 1049 N N . VAL A 1 133 ? -20.632 -6.880 37.842 1.00 88.88 133 VAL A N 1
ATOM 1050 C CA . VAL A 1 133 ? -19.282 -7.431 37.782 1.00 88.88 133 VAL A CA 1
ATOM 1051 C C . VAL A 1 133 ? -19.268 -8.937 37.555 1.00 88.88 133 VAL A C 1
ATOM 1053 O O . VAL A 1 133 ? -18.541 -9.382 36.675 1.00 88.88 133 VAL A O 1
ATOM 1056 N N . ASN A 1 134 ? -20.026 -9.704 38.340 1.00 87.00 134 ASN A N 1
ATOM 1057 C CA . ASN A 1 134 ? -19.899 -11.165 38.379 1.00 87.00 134 ASN A CA 1
ATOM 1058 C C . ASN A 1 134 ? -20.875 -11.888 37.443 1.00 87.00 134 ASN A C 1
ATOM 1060 O O . ASN A 1 134 ? -20.724 -13.081 37.207 1.00 87.00 134 ASN A O 1
ATOM 1064 N N . VAL A 1 135 ? -21.923 -11.207 36.969 1.00 88.19 135 VAL A N 1
ATOM 1065 C CA . VAL A 1 135 ? -22.963 -11.828 36.136 1.00 88.19 135 VAL A CA 1
ATOM 1066 C C . VAL A 1 135 ? -23.018 -11.153 34.777 1.00 88.19 135 VAL A C 1
ATOM 1068 O O . VAL A 1 135 ? -22.764 -11.795 33.762 1.00 88.19 135 VAL A O 1
ATOM 1071 N N . PHE A 1 136 ? -23.320 -9.855 34.737 1.00 89.19 136 PHE A N 1
ATOM 1072 C CA . PHE A 1 136 ? -23.552 -9.164 33.472 1.00 89.19 136 PHE A CA 1
ATOM 1073 C C . PHE A 1 136 ? -22.289 -9.072 32.611 1.00 89.19 136 PHE A C 1
ATOM 1075 O O . PHE A 1 136 ? -22.340 -9.442 31.442 1.00 89.19 136 PHE A O 1
ATOM 1082 N N . ILE A 1 137 ? -21.158 -8.611 33.162 1.00 87.38 137 ILE A N 1
ATOM 1083 C CA . ILE A 1 137 ? -19.903 -8.472 32.406 1.00 87.38 137 ILE A CA 1
ATOM 1084 C C . ILE A 1 137 ? -19.391 -9.837 31.931 1.00 87.38 137 ILE A C 1
ATOM 1086 O O . ILE A 1 137 ? -18.980 -9.949 30.778 1.00 87.38 137 ILE A O 1
ATOM 1090 N N . ASP A 1 138 ? -19.468 -10.878 32.762 1.00 85.81 138 ASP A N 1
ATOM 1091 C CA . ASP A 1 138 ? -19.025 -12.227 32.385 1.00 85.81 138 ASP A CA 1
ATOM 1092 C C . ASP A 1 138 ? -19.908 -12.839 31.285 1.00 85.81 138 ASP A C 1
ATOM 1094 O O . ASP A 1 138 ? -19.397 -13.375 30.299 1.00 85.81 138 ASP A O 1
ATOM 1098 N N . GLN A 1 139 ? -21.235 -12.695 31.377 1.00 85.31 139 GLN A N 1
ATOM 1099 C CA . GLN A 1 139 ? -22.142 -13.121 30.305 1.00 85.31 139 GLN A CA 1
ATOM 1100 C C . GLN A 1 139 ? -21.962 -12.293 29.028 1.00 85.31 139 GLN A C 1
ATOM 1102 O O . GLN A 1 139 ? -22.009 -12.833 27.920 1.00 85.31 139 GLN A O 1
ATOM 1107 N N . PHE A 1 140 ? -21.742 -10.983 29.171 1.00 83.81 140 PHE A N 1
ATOM 1108 C CA . PHE A 1 140 ? -21.457 -10.093 28.053 1.00 83.81 140 PHE A CA 1
ATOM 1109 C C . PHE A 1 140 ? -20.176 -10.528 27.340 1.00 83.81 140 PHE A C 1
ATOM 1111 O O . PHE A 1 140 ? -20.184 -10.643 26.117 1.00 83.81 140 PHE A O 1
ATOM 1118 N N . LYS A 1 141 ? -19.115 -10.835 28.095 1.00 84.38 141 LYS A N 1
ATOM 1119 C CA . LYS A 1 141 ? -17.852 -11.362 27.574 1.00 84.38 141 LYS A CA 1
ATOM 1120 C C . LYS A 1 141 ? -18.066 -12.667 26.804 1.00 84.38 141 LYS A C 1
ATOM 1122 O O . LYS A 1 141 ? -17.655 -12.742 25.654 1.00 84.38 141 LYS A O 1
ATOM 1127 N N . GLY A 1 142 ? -18.764 -13.652 27.376 1.00 81.50 142 GLY A N 1
ATOM 1128 C CA . GLY A 1 142 ? -19.012 -14.929 26.692 1.00 81.50 142 GLY A CA 1
ATOM 1129 C C . GLY A 1 142 ? -19.829 -14.781 25.400 1.00 81.50 142 GLY A C 1
ATOM 1130 O O . GLY A 1 142 ? -19.527 -15.405 24.383 1.00 81.50 142 GLY A O 1
ATOM 1131 N N . LYS A 1 143 ? -20.839 -13.900 25.390 1.00 77.44 143 LYS A N 1
ATOM 1132 C CA . LYS A 1 143 ? -21.582 -13.570 24.161 1.00 77.44 143 LYS A CA 1
ATOM 1133 C C . LYS A 1 143 ? -20.694 -12.863 23.137 1.00 77.44 143 LYS A C 1
ATOM 1135 O O . LYS A 1 143 ? -20.836 -13.094 21.940 1.00 77.44 143 LYS A O 1
ATOM 1140 N N . LEU A 1 144 ? -19.818 -11.982 23.602 1.00 77.25 144 LEU A N 1
ATOM 1141 C CA . LEU A 1 144 ? -18.903 -11.221 22.769 1.00 77.25 144 LEU A CA 1
ATOM 1142 C C . LEU A 1 144 ? -17.862 -12.120 22.099 1.00 77.25 144 LEU A C 1
ATOM 1144 O O . LEU A 1 144 ? -17.678 -11.981 20.895 1.00 77.25 144 LEU A O 1
ATOM 1148 N N . GLU A 1 145 ? -17.280 -13.073 22.826 1.00 79.81 145 GLU A N 1
ATOM 1149 C CA . GLU A 1 145 ? -16.392 -14.103 22.269 1.00 79.81 145 GLU A CA 1
ATOM 1150 C C . GLU A 1 145 ? -17.122 -14.909 21.183 1.00 79.81 145 GLU A C 1
ATOM 1152 O O . GLU A 1 145 ? -16.628 -15.038 20.070 1.00 79.81 145 GLU A O 1
ATOM 1157 N N . ALA A 1 146 ? -18.363 -15.350 21.428 1.00 79.25 146 ALA A N 1
ATOM 1158 C CA . ALA A 1 146 ? -19.139 -16.081 20.420 1.00 79.25 146 ALA A CA 1
ATOM 1159 C C . ALA A 1 146 ? -19.438 -15.252 19.152 1.00 79.25 146 ALA A C 1
ATOM 1161 O O . ALA A 1 146 ? -19.412 -15.774 18.035 1.00 79.25 146 ALA A O 1
ATOM 1162 N N . VAL A 1 147 ? -19.737 -13.957 19.305 1.00 70.12 147 VAL A N 1
ATOM 1163 C CA . VAL A 1 147 ? -20.012 -13.054 18.175 1.00 70.12 147 VAL A CA 1
ATOM 1164 C C . VAL A 1 147 ? -18.729 -12.692 17.422 1.00 70.12 147 VAL A C 1
ATOM 1166 O O . VAL A 1 147 ? -18.759 -12.630 16.192 1.00 70.12 147 VAL A O 1
ATOM 1169 N N . ALA A 1 148 ? -17.617 -12.480 18.129 1.00 67.62 148 ALA A N 1
ATOM 1170 C CA . ALA A 1 148 ? -16.303 -12.262 17.534 1.00 67.62 148 ALA A CA 1
ATOM 1171 C C . ALA A 1 148 ? -15.862 -13.501 16.743 1.00 67.62 148 ALA A C 1
ATOM 1173 O O . ALA A 1 148 ? -15.579 -13.389 15.552 1.00 67.62 148 ALA A O 1
ATOM 1174 N N . GLU A 1 149 ? -15.950 -14.697 17.331 1.00 75.19 149 GLU A N 1
ATOM 1175 C CA . GLU A 1 149 ? -15.641 -15.945 16.634 1.00 75.19 149 GLU A CA 1
ATOM 1176 C C . GLU A 1 149 ? -16.487 -16.124 15.366 1.00 75.19 149 GLU A C 1
ATOM 1178 O O . GLU A 1 149 ? -15.954 -16.471 14.309 1.00 75.19 149 GLU A O 1
ATOM 1183 N N . GLN A 1 150 ? -17.798 -15.866 15.438 1.00 73.56 150 GLN A N 1
ATOM 1184 C CA . GLN A 1 150 ? -18.689 -15.959 14.278 1.00 73.56 150 GLN A CA 1
ATOM 1185 C C . GLN A 1 150 ? -18.293 -14.956 13.183 1.00 73.56 150 GLN A C 1
ATOM 1187 O O . GLN A 1 150 ? -18.224 -15.318 12.008 1.00 73.56 150 GLN A O 1
ATOM 1192 N N . ALA A 1 151 ? -17.974 -13.715 13.562 1.00 65.56 151 ALA A N 1
ATOM 1193 C CA . ALA A 1 151 ? -17.548 -12.667 12.637 1.00 65.56 151 ALA A CA 1
ATOM 1194 C C . ALA A 1 151 ? -16.217 -12.979 11.930 1.00 65.56 151 ALA A C 1
ATOM 1196 O O . ALA A 1 151 ? -15.957 -12.431 10.857 1.00 65.56 151 ALA A O 1
ATOM 1197 N N . LEU A 1 152 ? -15.379 -13.837 12.520 1.00 68.25 152 LEU A N 1
ATOM 1198 C CA . LEU A 1 152 ? -14.044 -14.174 12.019 1.00 68.25 152 LEU A CA 1
ATOM 1199 C C . LEU A 1 152 ? -13.986 -15.531 11.296 1.00 68.25 152 LEU A C 1
ATOM 1201 O O . LEU A 1 152 ? -13.125 -15.711 10.433 1.00 68.25 152 LEU A O 1
ATOM 1205 N N . LYS A 1 153 ? -14.884 -16.475 11.619 1.00 67.25 153 LYS A N 1
ATOM 1206 C CA . LYS A 1 153 ? -14.920 -17.841 11.053 1.00 67.25 153 LYS A CA 1
ATOM 1207 C C . LYS A 1 153 ? -15.821 -17.992 9.822 1.00 67.25 153 LYS A C 1
ATOM 1209 O O . LYS A 1 153 ? -15.747 -19.025 9.155 1.00 67.25 153 LYS A O 1
ATOM 1214 N N . GLU A 1 154 ? -16.655 -17.007 9.491 1.00 62.72 154 GLU A N 1
ATOM 1215 C CA . GLU A 1 154 ? -17.446 -17.051 8.256 1.00 62.72 154 GLU A CA 1
ATOM 1216 C C . GLU A 1 154 ? -16.530 -17.147 7.025 1.00 62.72 154 GLU A C 1
ATOM 1218 O O . GLU A 1 154 ? -15.586 -16.373 6.863 1.00 62.72 154 GLU A O 1
ATOM 1223 N N . GLN A 1 155 ? -16.813 -18.112 6.141 1.00 58.66 155 GLN A N 1
ATOM 1224 C CA . GLN A 1 155 ? -15.966 -18.481 4.992 1.00 58.66 155 GLN A CA 1
ATOM 1225 C C . GLN A 1 155 ? -15.648 -17.294 4.058 1.00 58.66 155 GLN A C 1
ATOM 1227 O O . GLN A 1 155 ? -14.625 -17.297 3.371 1.00 58.66 155 GLN A O 1
ATOM 1232 N N . ASP A 1 156 ? -16.496 -16.263 4.096 1.00 61.38 156 ASP A N 1
ATOM 1233 C CA . ASP A 1 156 ? -16.418 -15.048 3.292 1.00 61.38 156 ASP A CA 1
ATOM 1234 C C . ASP A 1 156 ? -16.224 -13.756 4.115 1.00 61.38 156 ASP A C 1
ATOM 1236 O O . ASP A 1 156 ? -16.288 -12.659 3.552 1.00 61.38 156 ASP A O 1
ATOM 1240 N N . ALA A 1 157 ? -15.934 -13.850 5.421 1.00 67.06 157 ALA A N 1
ATOM 1241 C CA . ALA A 1 157 ? -15.796 -12.697 6.329 1.00 67.06 157 ALA A CA 1
ATOM 1242 C C . ALA A 1 157 ? -14.785 -11.644 5.838 1.00 67.06 157 ALA A C 1
ATOM 1244 O O . ALA A 1 157 ? -14.967 -10.441 6.033 1.00 67.06 157 ALA A O 1
ATOM 1245 N N . TRP A 1 158 ? -13.739 -12.112 5.154 1.00 75.56 158 TRP A N 1
ATOM 1246 C CA . TRP A 1 158 ? -12.652 -11.307 4.591 1.00 75.56 158 TRP A CA 1
ATOM 1247 C C . TRP A 1 158 ? -12.751 -11.122 3.069 1.00 75.56 158 TRP A C 1
ATOM 1249 O O . TRP A 1 158 ? -11.801 -10.676 2.431 1.00 75.56 158 TRP A O 1
ATOM 1259 N N . ARG A 1 159 ? -13.897 -11.468 2.470 1.00 75.50 159 ARG A N 1
ATOM 1260 C CA . ARG A 1 159 ? -14.153 -11.354 1.024 1.00 75.50 159 ARG A CA 1
ATOM 1261 C C . ARG A 1 159 ? -15.344 -10.462 0.704 1.00 75.50 159 ARG A C 1
ATOM 1263 O O . ARG A 1 159 ? -15.303 -9.749 -0.301 1.00 75.50 159 ARG A O 1
ATOM 1270 N N . VAL A 1 160 ? -16.384 -10.509 1.537 1.00 75.38 160 VAL A N 1
ATOM 1271 C CA . VAL A 1 160 ? -17.629 -9.763 1.342 1.00 75.38 160 VAL A CA 1
ATOM 1272 C C . VAL A 1 160 ? -17.488 -8.348 1.888 1.00 75.38 160 VAL A C 1
ATOM 1274 O O . VAL A 1 160 ? -17.186 -8.133 3.063 1.00 75.38 160 VAL A O 1
ATOM 1277 N N . LEU A 1 161 ? -17.743 -7.379 1.011 1.00 76.88 161 LEU A N 1
ATOM 1278 C CA . LEU A 1 161 ? -17.845 -5.972 1.367 1.00 76.88 161 LEU A CA 1
ATOM 1279 C C . LEU A 1 161 ? -19.275 -5.655 1.812 1.00 76.88 161 LEU A C 1
ATOM 1281 O O . LEU A 1 161 ? -20.228 -5.856 1.057 1.00 76.88 161 LEU A O 1
ATOM 1285 N N . MET A 1 162 ? -19.414 -5.122 3.020 1.00 73.31 162 MET A N 1
ATOM 1286 C CA . MET A 1 162 ? -20.672 -4.620 3.558 1.00 73.31 162 MET A CA 1
ATOM 1287 C C . MET A 1 162 ? -20.907 -3.166 3.129 1.00 73.31 162 MET A C 1
ATOM 1289 O O . MET A 1 162 ? -19.974 -2.371 2.983 1.00 73.31 162 MET A O 1
ATOM 1293 N N . HIS A 1 163 ? -22.178 -2.813 2.916 1.00 56.56 163 HIS A N 1
ATOM 1294 C CA . HIS A 1 163 ? -22.589 -1.458 2.545 1.00 56.56 163 HIS A CA 1
ATOM 1295 C C . HIS A 1 163 ? -22.738 -0.591 3.807 1.00 56.56 163 HIS A C 1
ATOM 1297 O O . HIS A 1 163 ? -23.779 -0.598 4.459 1.00 56.56 163 HIS A O 1
ATOM 1303 N N . TYR A 1 164 ? -21.692 0.162 4.146 1.00 55.12 164 TYR A N 1
ATOM 1304 C CA . TYR A 1 164 ? -21.761 1.332 5.031 1.00 55.12 164 TYR A CA 1
ATOM 1305 C C . TYR A 1 164 ? -21.526 2.595 4.166 1.00 55.12 164 TYR A C 1
ATOM 1307 O O . TYR A 1 164 ? -20.930 2.445 3.099 1.00 55.12 164 TYR A O 1
ATOM 1315 N N . PRO A 1 165 ? -22.024 3.806 4.517 1.00 56.19 165 PRO A N 1
ATOM 1316 C CA . PRO A 1 165 ? -22.279 4.895 3.557 1.00 56.19 165 PRO A CA 1
ATOM 1317 C C . PRO A 1 165 ? -21.112 5.294 2.640 1.00 56.19 165 PRO A C 1
ATOM 1319 O O . PRO A 1 165 ? -21.350 5.809 1.553 1.00 56.19 165 PRO A O 1
ATOM 1322 N N . ASN A 1 166 ? -19.879 5.067 3.078 1.00 61.31 166 ASN A N 1
ATOM 1323 C CA . ASN A 1 166 ? -18.610 4.980 2.349 1.00 61.31 166 ASN A CA 1
ATOM 1324 C C . ASN A 1 166 ? -17.525 5.110 3.436 1.00 61.31 166 ASN A C 1
ATOM 1326 O O . ASN A 1 166 ? -17.716 5.927 4.340 1.00 61.31 166 ASN A O 1
ATOM 1330 N N . PRO A 1 167 ? -16.397 4.382 3.378 1.00 67.25 167 PRO A N 1
ATOM 1331 C CA . PRO A 1 167 ? -16.013 3.392 2.371 1.00 67.25 167 PRO A CA 1
ATOM 1332 C C . PRO A 1 167 ? -16.770 2.060 2.511 1.00 67.25 167 PRO A C 1
ATOM 1334 O O . PRO A 1 167 ? -17.399 1.780 3.532 1.00 67.25 167 PRO A O 1
ATOM 1337 N N . LYS A 1 168 ? -16.704 1.224 1.466 1.00 83.06 168 LYS A N 1
ATOM 1338 C CA . LYS A 1 168 ? -17.111 -0.187 1.547 1.00 83.06 168 LYS A CA 1
ATOM 1339 C C . LYS A 1 168 ? -16.076 -0.939 2.374 1.00 83.06 168 LYS A C 1
ATOM 1341 O O . LYS A 1 168 ? -14.900 -0.921 2.027 1.00 83.06 168 LYS A O 1
ATOM 1346 N N . VAL A 1 169 ? -16.519 -1.623 3.420 1.00 89.31 169 VAL A N 1
ATOM 1347 C CA . VAL A 1 169 ? -15.623 -2.304 4.362 1.00 89.31 169 VAL A CA 1
ATOM 1348 C C . VAL A 1 169 ? -15.918 -3.788 4.426 1.00 89.31 169 VAL A C 1
ATOM 1350 O O . VAL A 1 169 ? -17.047 -4.223 4.200 1.00 89.31 169 VAL A O 1
ATOM 1353 N N . LEU A 1 170 ? -14.897 -4.575 4.734 1.00 90.06 170 LEU A N 1
ATOM 1354 C CA . LEU A 1 170 ? -15.028 -6.004 4.967 1.00 90.06 170 LEU A CA 1
ATOM 1355 C C . LEU A 1 170 ? -15.992 -6.272 6.126 1.00 90.06 170 LEU A C 1
ATOM 1357 O O . LEU A 1 170 ? -15.976 -5.573 7.144 1.00 90.06 170 LEU A O 1
ATOM 1361 N N . GLY A 1 171 ? -16.822 -7.306 5.970 1.00 85.88 171 GLY A N 1
ATOM 1362 C CA . GLY A 1 171 ? -17.791 -7.714 6.986 1.00 85.88 171 GLY A CA 1
ATOM 1363 C C . GLY A 1 171 ? -17.149 -7.986 8.347 1.00 85.88 171 GLY A C 1
ATOM 1364 O O . GLY A 1 171 ? -17.698 -7.562 9.361 1.00 85.88 171 GLY A O 1
ATOM 1365 N N . SER A 1 172 ? -15.953 -8.588 8.371 1.00 86.81 172 SER A N 1
ATOM 1366 C CA . SER A 1 172 ? -15.175 -8.801 9.599 1.00 86.81 172 SER A CA 1
ATOM 1367 C C . SER A 1 172 ? -14.917 -7.494 10.359 1.00 86.81 172 SER A C 1
ATOM 1369 O O . SER A 1 172 ? -15.244 -7.390 11.539 1.00 86.81 172 SER A O 1
ATOM 1371 N N . CYS A 1 173 ? -14.411 -6.466 9.673 1.00 90.50 173 CYS A N 1
ATOM 1372 C CA . CYS A 1 173 ? -14.108 -5.160 10.263 1.00 90.50 173 CYS A CA 1
ATOM 1373 C C . CYS A 1 173 ? -15.379 -4.492 10.803 1.00 90.50 173 CYS A C 1
ATOM 1375 O O . CYS A 1 173 ? -15.387 -3.969 11.917 1.00 90.50 173 CYS A O 1
ATOM 1377 N N . TRP A 1 174 ? -16.473 -4.541 10.035 1.00 88.00 174 TRP A N 1
ATOM 1378 C CA . TRP A 1 174 ? -17.765 -3.987 10.447 1.00 88.00 174 TRP A CA 1
ATOM 1379 C C . TRP A 1 174 ? -18.334 -4.684 11.688 1.00 88.00 174 TRP A C 1
ATOM 1381 O O . TRP A 1 174 ? -18.759 -4.025 12.639 1.00 88.00 174 TRP A O 1
ATOM 1391 N N . ASN A 1 175 ? -18.340 -6.016 11.688 1.00 86.00 175 ASN A N 1
ATOM 1392 C CA . ASN A 1 175 ? -18.903 -6.814 12.771 1.00 86.00 175 ASN A CA 1
ATOM 1393 C C . ASN A 1 175 ? -18.122 -6.610 14.073 1.00 86.00 175 ASN A C 1
ATOM 1395 O O . ASN A 1 175 ? -18.729 -6.359 15.115 1.00 86.00 175 ASN A O 1
ATOM 1399 N N . VAL A 1 176 ? -16.788 -6.625 14.006 1.00 89.69 176 VAL A N 1
ATOM 1400 C CA . VAL A 1 176 ? -15.922 -6.349 15.160 1.00 89.69 176 VAL A CA 1
ATOM 1401 C C . VAL A 1 176 ? -16.123 -4.916 15.658 1.00 89.69 176 VAL A C 1
ATOM 1403 O O . VAL A 1 176 ? -16.299 -4.699 16.856 1.00 89.69 176 VAL A O 1
ATOM 1406 N N . TYR A 1 177 ? -16.213 -3.928 14.761 1.00 91.75 177 TYR A N 1
ATOM 1407 C CA . TYR A 1 177 ? -16.529 -2.554 15.161 1.00 91.75 177 TYR A CA 1
ATOM 1408 C C . TYR A 1 177 ? -17.901 -2.437 15.841 1.00 91.75 177 TYR A C 1
ATOM 1410 O O . TYR A 1 177 ? -18.037 -1.724 16.834 1.00 91.75 177 TYR A O 1
ATOM 1418 N N . SER A 1 178 ? -18.924 -3.143 15.351 1.00 88.69 178 SER A N 1
ATOM 1419 C CA . SER A 1 178 ? -20.255 -3.176 15.972 1.00 88.69 178 SER A CA 1
ATOM 1420 C C . SER A 1 178 ? -20.188 -3.677 17.418 1.00 88.69 178 SER A C 1
ATOM 1422 O O . SER A 1 178 ? -20.810 -3.080 18.301 1.00 88.69 178 SER A O 1
ATOM 1424 N N . VAL A 1 179 ? -19.385 -4.711 17.682 1.00 88.62 179 VAL A N 1
ATOM 1425 C CA . VAL A 1 179 ? -19.113 -5.207 19.039 1.00 88.62 179 VAL A CA 1
ATOM 1426 C C . VAL A 1 179 ? -18.405 -4.139 19.880 1.00 88.62 179 VAL A C 1
ATOM 1428 O O . VAL A 1 179 ? -18.873 -3.812 20.973 1.00 88.62 179 VAL A O 1
ATOM 1431 N N . CYS A 1 180 ? -17.345 -3.513 19.358 1.00 92.88 180 CYS A N 1
ATOM 1432 C CA . CYS A 1 180 ? -16.649 -2.426 20.054 1.00 92.88 180 CYS A CA 1
ATOM 1433 C C . CYS A 1 180 ? -17.583 -1.247 20.372 1.00 92.88 180 CYS A C 1
ATOM 1435 O O . CYS A 1 180 ? -17.543 -0.705 21.475 1.00 92.88 180 CYS A O 1
ATOM 1437 N N . ASN A 1 181 ? -18.473 -0.879 19.451 1.00 92.88 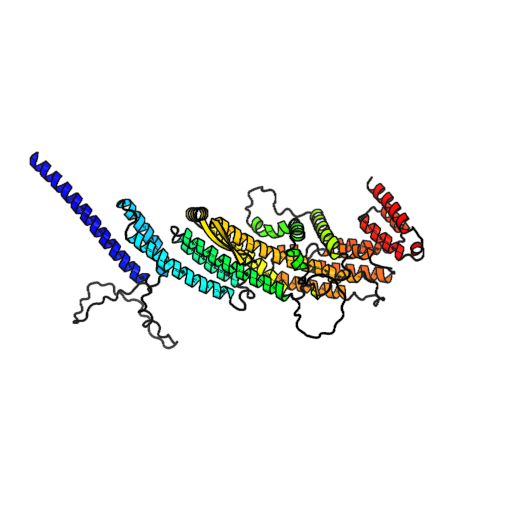181 ASN A N 1
ATOM 1438 C CA . ASN A 1 181 ? -19.469 0.170 19.644 1.00 92.88 181 ASN A CA 1
ATOM 1439 C C . ASN A 1 181 ? -20.497 -0.198 20.729 1.00 92.88 181 ASN A C 1
ATOM 1441 O O . ASN A 1 181 ? -20.927 0.671 21.486 1.00 92.88 181 ASN A O 1
ATOM 1445 N N . GLN A 1 182 ? -20.879 -1.475 20.850 1.00 90.31 182 GLN A N 1
ATOM 1446 C CA . GLN A 1 182 ? -21.724 -1.938 21.958 1.00 90.31 182 GLN A CA 1
ATOM 1447 C C . GLN A 1 182 ? -21.014 -1.793 23.308 1.00 90.31 182 GLN A C 1
ATOM 1449 O O . GLN A 1 182 ? -21.616 -1.252 24.233 1.00 90.31 182 GLN A O 1
ATOM 1454 N N . ILE A 1 183 ? -19.737 -2.180 23.406 1.00 92.62 183 ILE A N 1
ATOM 1455 C CA . ILE A 1 183 ? -18.928 -1.931 24.613 1.00 92.62 183 ILE A CA 1
ATOM 1456 C C . ILE A 1 183 ? -18.864 -0.426 24.912 1.00 92.62 183 ILE A C 1
ATOM 1458 O O . ILE A 1 183 ? -19.095 -0.018 26.046 1.00 92.62 183 ILE A O 1
ATOM 1462 N N . GLY A 1 184 ? -18.629 0.418 23.901 1.00 94.31 184 GLY A N 1
ATOM 1463 C CA . GLY A 1 184 ? -18.600 1.873 24.074 1.00 94.31 184 GLY A CA 1
ATOM 1464 C C . GLY A 1 184 ? -19.904 2.428 24.653 1.00 94.31 184 GLY A C 1
ATOM 1465 O O . GLY A 1 184 ? -19.878 3.237 25.577 1.00 94.31 184 GLY A O 1
ATOM 1466 N N . LYS A 1 185 ? -21.060 1.934 24.189 1.00 92.50 185 LYS A N 1
ATOM 1467 C CA . LYS A 1 185 ? -22.371 2.283 24.766 1.00 92.50 185 LYS A CA 1
ATOM 1468 C C . LYS A 1 185 ? -22.514 1.835 26.223 1.00 92.50 185 LYS A C 1
ATOM 1470 O O . LYS A 1 185 ? -23.122 2.560 27.006 1.00 92.50 185 LYS A O 1
ATOM 1475 N N . LEU A 1 186 ? -21.958 0.681 26.597 1.00 92.44 186 LEU A N 1
ATOM 1476 C CA . LEU A 1 186 ? -21.939 0.235 27.993 1.00 92.44 186 LEU A CA 1
ATOM 1477 C C . LEU A 1 186 ? -21.064 1.132 28.866 1.00 92.44 186 LEU A C 1
ATOM 1479 O O . LEU A 1 186 ? -21.486 1.479 29.961 1.00 92.44 186 LEU A O 1
ATOM 1483 N N . ILE A 1 187 ? -19.896 1.558 28.376 1.00 94.19 187 ILE A N 1
ATOM 1484 C CA . ILE A 1 187 ? -19.024 2.501 29.094 1.00 94.19 187 ILE A CA 1
ATOM 1485 C C . ILE A 1 187 ? -19.757 3.826 29.337 1.00 94.19 187 ILE A C 1
ATOM 1487 O O . ILE A 1 187 ? -19.676 4.375 30.430 1.00 94.19 187 ILE A O 1
ATOM 1491 N N . LEU A 1 188 ? -20.524 4.313 28.354 1.00 92.69 188 LEU A N 1
ATOM 1492 C CA . LEU A 1 188 ? -21.348 5.517 28.510 1.00 92.69 188 LEU A CA 1
ATOM 1493 C C . LEU A 1 188 ? -22.470 5.348 29.543 1.00 92.69 188 LEU A C 1
ATOM 1495 O O . LEU A 1 188 ? -22.780 6.291 30.264 1.00 92.69 188 LEU A O 1
ATOM 1499 N N . ALA A 1 189 ? -23.095 4.171 29.602 1.00 91.31 189 ALA A N 1
ATOM 1500 C CA . ALA A 1 189 ? -24.174 3.895 30.548 1.00 91.31 189 ALA A CA 1
ATOM 1501 C C . ALA A 1 189 ? -23.663 3.594 31.969 1.00 91.31 189 ALA A C 1
ATOM 1503 O O . ALA A 1 189 ? -24.372 3.853 32.938 1.00 91.31 189 ALA A O 1
ATOM 1504 N N . MET A 1 190 ? -22.463 3.021 32.092 1.00 91.44 190 MET A N 1
ATOM 1505 C CA . MET A 1 190 ? -21.909 2.443 33.319 1.00 91.44 190 MET A CA 1
ATOM 1506 C C . MET A 1 190 ? -20.444 2.857 33.525 1.00 91.44 190 MET A C 1
ATOM 1508 O O . MET A 1 190 ? -19.549 2.018 33.652 1.00 91.44 190 MET A O 1
ATOM 1512 N N . ASP A 1 191 ? -20.187 4.163 33.562 1.00 90.06 191 ASP A N 1
ATOM 1513 C CA . ASP A 1 191 ? -18.841 4.752 33.586 1.00 90.06 191 ASP A CA 1
ATOM 1514 C C . ASP A 1 191 ? -17.962 4.273 34.759 1.00 90.06 191 ASP A C 1
ATOM 1516 O O . ASP A 1 191 ? -16.754 4.087 34.591 1.00 90.06 191 ASP A O 1
ATOM 1520 N N . LYS A 1 192 ? -18.549 3.955 35.920 1.00 89.75 192 LYS A N 1
ATOM 1521 C CA . LYS A 1 192 ? -17.842 3.358 37.074 1.00 89.75 192 LYS A CA 1
ATOM 1522 C C . LYS A 1 192 ? -17.166 2.015 36.773 1.00 89.75 192 LYS A C 1
ATOM 1524 O O . LYS A 1 192 ? -16.256 1.621 37.496 1.00 89.75 192 LYS A O 1
ATOM 1529 N N . TYR A 1 193 ? -17.577 1.328 35.708 1.00 92.38 193 TYR A N 1
ATOM 1530 C CA . TYR A 1 193 ? -17.024 0.041 35.274 1.00 92.38 193 TYR A CA 1
ATOM 1531 C C . TYR A 1 193 ? -16.149 0.166 34.022 1.00 92.38 193 TYR A C 1
ATOM 1533 O O . TYR A 1 193 ? -15.817 -0.850 33.408 1.00 92.38 193 TYR A O 1
ATOM 1541 N N . THR A 1 194 ? -15.747 1.393 33.655 1.00 92.69 194 THR A N 1
ATOM 1542 C CA . THR A 1 194 ? -14.929 1.674 32.463 1.00 92.69 194 THR A CA 1
ATOM 1543 C C . THR A 1 194 ? -13.712 0.758 32.377 1.00 92.69 194 THR A C 1
ATOM 1545 O O . THR A 1 194 ? -13.431 0.237 31.307 1.00 92.69 194 THR A O 1
ATOM 1548 N N . GLU A 1 195 ? -13.007 0.510 33.481 1.00 90.94 195 GLU A N 1
ATOM 1549 C CA . GLU A 1 195 ? -11.798 -0.325 33.499 1.00 90.94 195 GLU A CA 1
ATOM 1550 C C . GLU A 1 195 ? -12.058 -1.747 32.981 1.00 90.94 195 GLU A C 1
ATOM 1552 O O . GLU A 1 195 ? -11.399 -2.212 32.054 1.00 90.94 195 GLU A O 1
ATOM 1557 N N . ARG A 1 196 ? -13.088 -2.416 33.511 1.00 90.00 196 ARG A N 1
ATOM 1558 C CA . ARG A 1 196 ? -13.446 -3.783 33.105 1.00 90.00 196 ARG A CA 1
ATOM 1559 C C . ARG A 1 196 ? -14.006 -3.828 31.688 1.00 90.00 196 ARG A C 1
ATOM 1561 O O . ARG A 1 196 ? -13.673 -4.732 30.934 1.00 90.00 196 ARG A O 1
ATOM 1568 N N . LEU A 1 197 ? -14.841 -2.855 31.325 1.00 92.19 197 LEU A N 1
ATOM 1569 C CA . LEU A 1 197 ? -15.464 -2.791 30.001 1.00 92.19 197 LEU A CA 1
ATOM 1570 C C . LEU A 1 197 ? -14.444 -2.455 28.904 1.00 92.19 197 LEU A C 1
ATOM 1572 O O . LEU A 1 197 ? -14.463 -3.068 27.844 1.00 92.19 197 LEU A O 1
ATOM 1576 N N . SER A 1 198 ? -13.520 -1.529 29.160 1.00 92.06 198 SER A N 1
ATOM 1577 C CA . SER A 1 198 ? -12.450 -1.178 28.218 1.00 92.06 198 SER A CA 1
ATOM 1578 C C . SER A 1 198 ? -11.407 -2.289 28.072 1.00 92.06 198 SER A C 1
ATOM 1580 O O . SER A 1 198 ? -10.872 -2.463 26.981 1.00 92.06 198 SER A O 1
ATOM 1582 N N . ALA A 1 199 ? -11.186 -3.120 29.098 1.00 90.88 199 ALA A N 1
ATOM 1583 C CA . ALA A 1 199 ? -10.389 -4.339 28.956 1.00 90.88 199 ALA A CA 1
ATOM 1584 C C . ALA A 1 199 ? -11.007 -5.338 27.954 1.00 90.88 199 ALA A C 1
ATOM 1586 O O . ALA A 1 199 ? -10.274 -6.063 27.284 1.00 90.88 199 ALA A O 1
ATOM 1587 N N . LEU A 1 200 ? -12.337 -5.343 27.775 1.00 90.31 200 LEU A N 1
ATOM 1588 C CA . LEU A 1 200 ? -12.982 -6.160 26.740 1.00 90.31 200 LEU A CA 1
ATOM 1589 C C . LEU A 1 200 ? -12.655 -5.676 25.322 1.00 90.31 200 LEU A C 1
ATOM 1591 O O . LEU A 1 200 ? -12.606 -6.500 24.412 1.00 90.31 200 LEU A O 1
ATOM 1595 N N . TRP A 1 201 ? -12.397 -4.378 25.111 1.00 92.56 201 TRP A N 1
ATOM 1596 C CA . TRP A 1 201 ? -11.925 -3.901 23.805 1.00 92.56 201 TRP A CA 1
ATOM 1597 C C . TRP A 1 201 ? -10.586 -4.523 23.428 1.00 92.56 201 TRP A C 1
ATOM 1599 O O . TRP A 1 201 ? -10.416 -4.898 22.273 1.00 92.56 201 TRP A O 1
ATOM 1609 N N . LEU A 1 202 ? -9.666 -4.666 24.386 1.00 90.81 202 LEU A N 1
ATOM 1610 C CA . LEU A 1 202 ? -8.376 -5.310 24.137 1.00 90.81 202 LEU A CA 1
ATOM 1611 C C . LEU A 1 202 ? -8.561 -6.765 23.704 1.00 90.81 202 LEU A C 1
ATOM 1613 O O . LEU A 1 202 ? -8.013 -7.146 22.680 1.00 90.81 202 LEU A O 1
ATOM 1617 N N . LEU A 1 203 ? -9.410 -7.532 24.398 1.00 87.88 203 LEU A N 1
ATOM 1618 C CA . LEU A 1 203 ? -9.701 -8.924 24.027 1.00 87.88 203 LEU A CA 1
ATOM 1619 C C . LEU A 1 203 ? -10.225 -9.044 22.588 1.00 87.88 203 LEU A C 1
ATOM 1621 O O . LEU A 1 203 ? -9.716 -9.846 21.810 1.00 87.88 203 LEU A O 1
ATOM 1625 N N . VAL A 1 204 ? -11.204 -8.211 22.220 1.00 88.69 204 VAL A N 1
ATOM 1626 C CA . VAL A 1 204 ? -11.784 -8.201 20.866 1.00 88.69 204 VAL A CA 1
ATOM 1627 C C . VAL A 1 204 ? -10.749 -7.814 19.814 1.00 88.69 204 VAL A C 1
ATOM 1629 O O . VAL A 1 204 ? -10.694 -8.415 18.743 1.00 88.69 204 VAL A O 1
ATOM 1632 N N . ILE A 1 205 ? -9.959 -6.774 20.088 1.00 91.19 205 ILE A N 1
ATOM 1633 C CA . ILE A 1 205 ? -8.989 -6.242 19.129 1.00 91.19 205 ILE A CA 1
ATOM 1634 C C . ILE A 1 205 ? -7.805 -7.196 18.967 1.00 91.19 205 ILE A C 1
ATOM 1636 O O . ILE A 1 205 ? -7.321 -7.338 17.847 1.00 91.19 205 ILE A O 1
ATOM 1640 N N . ASP A 1 206 ? -7.358 -7.864 20.030 1.00 88.25 206 ASP A N 1
ATOM 1641 C CA . ASP A 1 206 ? -6.297 -8.871 19.958 1.00 88.25 206 ASP A CA 1
ATOM 1642 C C . ASP A 1 206 ? -6.760 -10.072 19.109 1.00 88.25 206 ASP A C 1
ATOM 1644 O O . ASP A 1 206 ? -6.091 -10.422 18.136 1.00 88.25 206 ASP A O 1
ATOM 1648 N N . GLU A 1 207 ? -7.959 -10.617 19.359 1.00 84.75 207 GLU A N 1
ATOM 1649 C CA . GLU A 1 207 ? -8.518 -11.717 18.552 1.00 84.75 207 GLU A CA 1
ATOM 1650 C C . GLU A 1 207 ? -8.718 -11.310 17.079 1.00 84.75 207 GLU A C 1
ATOM 1652 O O . GLU A 1 207 ? -8.403 -12.056 16.142 1.00 84.75 207 GLU A O 1
ATOM 1657 N N . PHE A 1 208 ? -9.202 -10.087 16.851 1.00 88.81 208 PHE A N 1
ATOM 1658 C CA . PHE A 1 208 ? -9.337 -9.533 15.510 1.00 88.81 208 PHE A CA 1
ATOM 1659 C C . PHE A 1 208 ? -7.983 -9.367 14.812 1.00 88.81 208 PHE A C 1
ATOM 1661 O O . PHE A 1 208 ? -7.863 -9.700 13.631 1.00 88.81 208 PHE A O 1
ATOM 1668 N N . SER A 1 209 ? -6.964 -8.895 15.532 1.00 90.19 209 SER A N 1
ATOM 1669 C CA . SER A 1 209 ? -5.607 -8.713 15.010 1.00 90.19 209 SER A CA 1
ATOM 1670 C C . SER A 1 209 ? -4.984 -10.045 14.613 1.00 90.19 209 SER A C 1
ATOM 1672 O O . SER A 1 209 ? -4.413 -10.151 13.527 1.00 90.19 209 SER A O 1
ATOM 1674 N N . ASP A 1 210 ? -5.159 -11.084 15.426 1.00 86.62 210 ASP A N 1
ATOM 1675 C CA . ASP A 1 210 ? -4.699 -12.435 15.106 1.00 86.62 210 ASP A CA 1
ATOM 1676 C C . ASP A 1 210 ? -5.396 -12.989 13.861 1.00 86.62 210 ASP A C 1
ATOM 1678 O O . ASP A 1 210 ? -4.756 -13.565 12.978 1.00 86.62 210 ASP A O 1
ATOM 1682 N N . SER A 1 211 ? -6.704 -12.770 13.728 1.00 85.69 211 SER A N 1
ATOM 1683 C CA . SER A 1 211 ? -7.454 -13.157 12.530 1.00 85.69 211 SER A CA 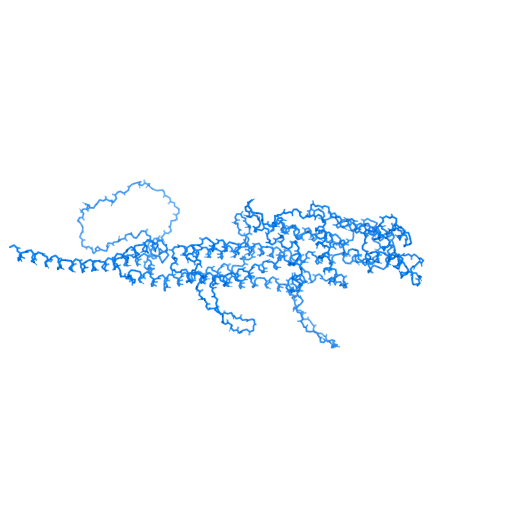1
ATOM 1684 C C . SER A 1 211 ? -6.993 -12.398 11.280 1.00 85.69 211 SER A C 1
ATOM 1686 O O . SER A 1 211 ? -6.726 -13.019 10.246 1.00 85.69 211 SER A O 1
ATOM 1688 N N . ALA A 1 212 ? -6.816 -11.077 11.376 1.00 86.88 212 ALA A N 1
ATOM 1689 C CA . ALA A 1 212 ? -6.309 -10.243 10.289 1.00 86.88 212 ALA A CA 1
ATOM 1690 C C . ALA A 1 212 ? -4.905 -10.690 9.851 1.00 86.88 212 ALA A C 1
ATOM 1692 O O . ALA A 1 212 ? -4.651 -10.847 8.654 1.00 86.88 212 ALA A O 1
ATOM 1693 N N . ASN A 1 213 ? -4.020 -10.978 10.811 1.00 86.56 213 ASN A N 1
ATOM 1694 C CA . ASN A 1 213 ? -2.684 -11.514 10.557 1.00 86.56 213 ASN A CA 1
ATOM 1695 C C . ASN A 1 213 ? -2.747 -12.887 9.883 1.00 86.56 213 ASN A C 1
ATOM 1697 O O . ASN A 1 213 ? -2.066 -13.110 8.887 1.00 86.56 213 ASN A O 1
ATOM 1701 N N . ASN A 1 214 ? -3.604 -13.791 10.355 1.00 84.38 214 ASN A N 1
ATOM 1702 C CA . ASN A 1 214 ? -3.780 -15.106 9.743 1.00 84.38 214 ASN A CA 1
ATOM 1703 C C . ASN A 1 214 ? -4.281 -15.016 8.296 1.00 84.38 214 ASN A C 1
ATOM 1705 O O . ASN A 1 214 ? -3.874 -15.809 7.450 1.00 84.38 214 ASN A O 1
ATOM 1709 N N . VAL A 1 215 ? -5.167 -14.069 7.988 1.00 82.94 215 VAL A N 1
ATOM 1710 C CA . VAL A 1 215 ? -5.649 -13.836 6.618 1.00 82.94 215 VAL A CA 1
ATOM 1711 C C . VAL A 1 215 ? -4.559 -13.228 5.752 1.00 82.94 215 VAL A C 1
ATOM 1713 O O . VAL A 1 215 ? -4.342 -13.706 4.640 1.00 82.94 215 VAL A O 1
ATOM 1716 N N . TYR A 1 216 ? -3.846 -12.228 6.267 1.00 83.06 216 TYR A N 1
ATOM 1717 C CA . TYR A 1 216 ? -2.692 -11.637 5.601 1.00 83.06 216 TYR A CA 1
ATOM 1718 C C . TYR A 1 216 ? -1.644 -12.706 5.267 1.00 83.06 216 TYR A C 1
ATOM 1720 O O . TYR A 1 216 ? -1.247 -12.832 4.113 1.00 83.06 216 TYR A O 1
ATOM 1728 N N . GLU A 1 217 ? -1.277 -13.557 6.227 1.00 83.25 217 GLU A N 1
ATOM 1729 C CA . GLU A 1 217 ? -0.336 -14.661 6.026 1.00 83.25 217 GLU A CA 1
ATOM 1730 C C . GLU A 1 217 ? -0.896 -15.755 5.113 1.00 83.25 217 GLU A C 1
ATOM 1732 O O . GLU A 1 217 ? -0.141 -16.356 4.357 1.00 83.25 217 GLU A O 1
ATOM 1737 N N . LYS A 1 218 ? -2.207 -16.027 5.103 1.00 80.75 218 LYS A N 1
ATOM 1738 C CA . LYS A 1 218 ? -2.828 -16.936 4.117 1.00 80.75 218 LYS A CA 1
ATOM 1739 C C . LYS A 1 218 ? -2.752 -16.383 2.704 1.00 80.75 218 LYS A C 1
ATOM 1741 O O . LYS A 1 218 ? -2.453 -17.131 1.779 1.00 80.75 218 LYS A O 1
ATOM 1746 N N . ILE A 1 219 ? -2.994 -15.087 2.534 1.00 77.19 219 ILE A N 1
ATOM 1747 C CA . ILE A 1 219 ? -2.799 -14.403 1.257 1.00 77.19 219 ILE A CA 1
ATOM 1748 C C . ILE A 1 219 ? -1.323 -14.522 0.858 1.00 77.19 219 ILE A C 1
ATOM 1750 O O . ILE A 1 219 ? -1.039 -14.955 -0.253 1.00 77.19 219 ILE A O 1
ATOM 1754 N N . LEU A 1 220 ? -0.403 -14.275 1.797 1.00 74.06 220 LEU A N 1
ATOM 1755 C CA . LEU A 1 220 ? 1.042 -14.358 1.584 1.00 74.06 220 LEU A CA 1
ATOM 1756 C C . LEU A 1 220 ? 1.547 -15.779 1.283 1.00 74.06 220 LEU A C 1
ATOM 1758 O O . LEU A 1 220 ? 2.483 -15.972 0.513 1.00 74.06 220 LEU A O 1
ATOM 1762 N N . SER A 1 221 ? 0.950 -16.787 1.918 1.00 68.56 221 SER A N 1
ATOM 1763 C CA . SER A 1 221 ? 1.351 -18.196 1.841 1.00 68.56 221 SER A CA 1
ATOM 1764 C C . SER A 1 221 ? 0.646 -18.967 0.734 1.00 68.56 221 SER A C 1
ATOM 1766 O O . SER A 1 221 ? 1.212 -19.941 0.249 1.00 68.56 221 SER A O 1
ATOM 1768 N N . SER A 1 222 ? -0.504 -18.490 0.246 1.00 60.06 222 SER A N 1
ATOM 1769 C CA . SER A 1 222 ? -1.052 -18.863 -1.069 1.00 60.06 222 SER A CA 1
ATOM 1770 C C . SER A 1 222 ? -0.021 -18.633 -2.186 1.00 60.06 222 SER A C 1
ATOM 1772 O O . SER A 1 222 ? -0.072 -19.253 -3.244 1.00 60.06 222 SER A O 1
ATOM 1774 N N . TRP A 1 223 ? 0.975 -17.775 -1.939 1.00 59.25 223 TRP A N 1
ATOM 1775 C CA . TRP A 1 223 ? 2.091 -17.530 -2.846 1.00 59.25 223 TRP A CA 1
ATOM 1776 C C . TRP A 1 223 ? 3.256 -18.512 -2.699 1.00 59.25 223 TRP A C 1
ATOM 1778 O O . TRP A 1 223 ? 4.213 -18.414 -3.470 1.00 59.25 223 TRP A O 1
ATOM 1788 N N . LYS A 1 224 ? 3.201 -19.455 -1.747 1.00 50.62 224 LYS A N 1
ATOM 1789 C CA . LYS A 1 224 ? 4.160 -20.560 -1.688 1.00 50.62 224 LYS A CA 1
ATOM 1790 C C . LYS A 1 224 ? 3.884 -21.477 -2.882 1.00 50.62 224 LYS A C 1
ATOM 1792 O O . LYS A 1 224 ? 2.750 -21.930 -3.041 1.00 50.62 224 LYS A O 1
ATOM 1797 N N . PRO A 1 225 ? 4.882 -21.777 -3.727 1.00 42.84 225 PRO A N 1
ATOM 1798 C CA . PRO A 1 225 ? 4.685 -22.725 -4.809 1.00 42.84 225 PRO A CA 1
ATOM 1799 C C . PRO A 1 225 ? 4.256 -24.072 -4.220 1.00 42.84 225 PRO A C 1
ATOM 1801 O O . PRO A 1 225 ? 4.914 -24.605 -3.322 1.00 42.84 225 PRO A O 1
ATOM 1804 N N . THR A 1 226 ? 3.146 -24.614 -4.723 1.00 37.50 226 THR A N 1
ATOM 1805 C CA . THR A 1 226 ? 2.683 -25.975 -4.442 1.00 37.50 226 THR A CA 1
ATOM 1806 C C . THR A 1 226 ? 3.738 -26.950 -4.956 1.00 37.50 226 THR A C 1
ATOM 1808 O O . THR A 1 226 ? 3.705 -27.385 -6.102 1.00 37.50 226 THR A O 1
ATOM 1811 N N . SER A 1 227 ? 4.730 -27.258 -4.130 1.00 40.75 227 SER A N 1
ATOM 1812 C CA . SER A 1 227 ? 5.699 -28.306 -4.422 1.00 40.75 227 SER A CA 1
ATOM 1813 C C . SER A 1 227 ? 5.211 -29.611 -3.811 1.00 40.75 227 SER A C 1
ATOM 1815 O O . SER A 1 227 ? 5.699 -30.045 -2.779 1.00 40.75 227 SER A O 1
ATOM 1817 N N . GLU A 1 228 ? 4.258 -30.259 -4.479 1.00 42.97 228 GLU A N 1
ATOM 1818 C CA . GLU A 1 228 ? 4.111 -31.710 -4.368 1.00 42.97 228 GLU A CA 1
ATOM 1819 C C . GLU A 1 228 ? 3.851 -32.329 -5.744 1.00 42.97 228 GLU A C 1
ATOM 1821 O O . GLU A 1 228 ? 2.823 -32.107 -6.379 1.00 42.97 228 GLU A O 1
ATOM 1826 N N . GLY A 1 229 ? 4.827 -33.122 -6.193 1.00 34.62 229 GLY A N 1
ATOM 1827 C CA . GLY A 1 229 ? 4.791 -33.895 -7.430 1.00 34.62 229 GLY A CA 1
ATOM 1828 C C . GLY A 1 229 ? 6.143 -34.555 -7.708 1.00 34.62 229 GLY A C 1
ATOM 1829 O O . GLY A 1 229 ? 6.930 -34.044 -8.491 1.00 34.62 229 GLY A O 1
ATOM 1830 N N . LYS A 1 230 ? 6.409 -35.650 -6.987 1.00 41.09 230 LYS A N 1
ATOM 1831 C CA . LYS A 1 230 ? 7.523 -36.613 -7.106 1.00 41.09 230 LYS A CA 1
ATOM 1832 C C . LYS A 1 230 ? 8.148 -36.727 -8.511 1.00 41.09 230 LYS A C 1
ATOM 1834 O O . LYS A 1 230 ? 7.434 -37.012 -9.461 1.00 41.09 230 LYS A O 1
ATOM 1839 N N . ASP A 1 231 ? 9.477 -36.633 -8.597 1.00 33.53 231 ASP A N 1
ATOM 1840 C CA . ASP A 1 231 ? 10.316 -37.800 -8.908 1.00 33.53 231 ASP A CA 1
ATOM 1841 C C . ASP A 1 231 ? 11.807 -37.533 -8.648 1.00 33.53 231 ASP A C 1
ATOM 1843 O O . ASP A 1 231 ? 12.415 -36.556 -9.078 1.00 33.53 231 ASP A O 1
ATOM 1847 N N . SER A 1 232 ? 12.384 -38.454 -7.891 1.00 39.25 232 SER A N 1
ATOM 1848 C CA . SER A 1 232 ? 13.794 -38.591 -7.562 1.00 39.25 232 SER A CA 1
ATOM 1849 C C . SER A 1 232 ? 14.594 -39.152 -8.738 1.00 39.25 232 SER A C 1
ATOM 1851 O O . SER A 1 232 ? 14.330 -40.291 -9.104 1.00 39.25 232 SER A O 1
ATOM 1853 N N . VAL A 1 233 ? 15.643 -38.463 -9.207 1.00 31.95 233 VAL A N 1
ATOM 1854 C CA . VAL A 1 233 ? 16.941 -39.084 -9.551 1.00 31.95 233 VAL A CA 1
ATOM 1855 C C . VAL A 1 233 ? 18.061 -38.064 -9.319 1.00 31.95 233 VAL A C 1
ATOM 1857 O O . VAL A 1 233 ? 17.964 -36.896 -9.679 1.00 31.95 233 VAL A O 1
ATOM 1860 N N . ALA A 1 234 ? 19.116 -38.544 -8.671 1.00 40.28 234 ALA A N 1
ATOM 1861 C CA . ALA A 1 234 ? 20.308 -37.844 -8.231 1.00 40.28 234 ALA A CA 1
ATOM 1862 C C . ALA A 1 234 ? 21.030 -36.992 -9.293 1.00 40.28 234 ALA A C 1
ATOM 1864 O O . ALA A 1 234 ? 21.325 -37.463 -10.388 1.00 40.28 234 ALA A O 1
ATOM 1865 N N . SER A 1 235 ? 21.515 -35.825 -8.866 1.00 29.55 235 SER A N 1
ATOM 1866 C CA . SER A 1 235 ? 22.851 -35.355 -9.244 1.00 29.55 235 SER A CA 1
ATOM 1867 C C . SER A 1 235 ? 23.413 -34.446 -8.154 1.00 29.55 235 SER A C 1
ATOM 1869 O O . SER A 1 235 ? 22.969 -33.321 -7.944 1.00 29.55 235 SER A O 1
ATOM 1871 N N . SER A 1 236 ? 24.392 -34.994 -7.448 1.00 35.09 236 SER A N 1
ATOM 1872 C CA . SER A 1 236 ? 25.261 -34.353 -6.474 1.00 35.09 236 SER A CA 1
ATOM 1873 C C . SER A 1 236 ? 26.079 -33.217 -7.092 1.00 35.09 236 SER A C 1
ATOM 1875 O O . SER A 1 236 ? 26.974 -33.500 -7.884 1.00 35.09 236 SER A O 1
ATOM 1877 N N . VAL A 1 237 ? 25.857 -31.975 -6.657 1.00 33.44 237 VAL A N 1
ATOM 1878 C CA . VAL A 1 237 ? 26.926 -30.982 -6.456 1.00 33.44 237 VAL A CA 1
ATOM 1879 C C . VAL A 1 237 ? 26.535 -30.119 -5.260 1.00 33.44 237 VAL A C 1
ATOM 1881 O O . VAL A 1 237 ? 25.466 -29.522 -5.213 1.00 33.44 237 VAL A O 1
ATOM 1884 N N . SER A 1 238 ? 27.423 -30.104 -4.278 1.00 36.22 238 SER A N 1
ATOM 1885 C CA . SER A 1 238 ? 27.417 -29.262 -3.091 1.00 36.22 238 SER A CA 1
ATOM 1886 C C . SER A 1 238 ? 27.311 -27.772 -3.433 1.00 36.22 238 SER A C 1
ATOM 1888 O O . SER A 1 238 ? 28.252 -27.207 -3.991 1.00 36.22 238 SER A O 1
ATOM 1890 N N . HIS A 1 239 ? 26.226 -27.127 -3.010 1.00 32.69 239 HIS A N 1
ATOM 1891 C CA . HIS A 1 239 ? 26.288 -25.751 -2.533 1.00 32.69 239 HIS A CA 1
ATOM 1892 C C . HIS A 1 239 ? 25.303 -25.586 -1.377 1.00 32.69 239 HIS A C 1
ATOM 1894 O O . HIS A 1 239 ? 24.106 -25.824 -1.514 1.00 32.69 239 HIS A O 1
ATOM 1900 N N . ASP A 1 240 ? 25.867 -25.243 -0.229 1.00 34.94 240 ASP A N 1
ATOM 1901 C CA . ASP A 1 240 ? 25.180 -24.722 0.939 1.00 34.94 240 ASP A CA 1
ATOM 1902 C C . ASP A 1 240 ? 24.468 -23.422 0.532 1.00 34.94 240 ASP A C 1
ATOM 1904 O O . ASP A 1 240 ? 25.127 -22.418 0.266 1.00 34.94 240 ASP A O 1
ATOM 1908 N N . ASP A 1 241 ? 23.147 -23.479 0.360 1.00 34.28 241 ASP A N 1
ATOM 1909 C CA . ASP A 1 241 ? 22.258 -22.329 0.510 1.00 34.28 241 ASP A CA 1
ATOM 1910 C C . ASP A 1 241 ? 20.877 -22.866 0.910 1.00 34.28 241 ASP A C 1
ATOM 1912 O O . ASP A 1 241 ? 20.237 -23.638 0.188 1.00 34.28 241 ASP A O 1
ATOM 1916 N N . GLY A 1 242 ? 20.473 -22.550 2.139 1.00 32.31 242 GLY A N 1
ATOM 1917 C CA . GLY A 1 242 ? 19.249 -23.050 2.749 1.00 32.31 242 GLY A CA 1
ATOM 1918 C C . GLY A 1 242 ? 18.012 -22.689 1.929 1.00 32.31 242 GLY A C 1
ATOM 1919 O O . GLY A 1 242 ? 17.963 -21.659 1.261 1.00 32.31 242 GLY A O 1
ATOM 1920 N N . TYR A 1 243 ? 16.990 -23.539 2.019 1.00 35.47 243 TYR A N 1
ATOM 1921 C CA . TYR A 1 243 ? 15.637 -23.313 1.515 1.00 35.47 243 TYR A CA 1
ATOM 1922 C C . TYR A 1 243 ? 15.061 -21.984 2.047 1.00 35.47 243 TYR A C 1
ATOM 1924 O O . TYR A 1 243 ? 14.296 -21.962 3.008 1.00 35.47 243 TYR A O 1
ATOM 1932 N N . LYS A 1 244 ? 15.420 -20.850 1.442 1.00 41.09 244 LYS A N 1
ATOM 1933 C CA . LYS A 1 244 ? 14.721 -19.584 1.646 1.00 41.09 244 LYS A CA 1
ATOM 1934 C C . LYS A 1 244 ? 13.426 -19.669 0.855 1.00 41.09 244 LYS A C 1
ATOM 1936 O O . LYS A 1 244 ? 13.446 -19.705 -0.375 1.00 41.09 244 LYS A O 1
ATOM 1941 N N . GLU A 1 245 ? 12.306 -19.742 1.569 1.00 46.69 245 GLU A N 1
ATOM 1942 C CA . GLU A 1 245 ? 10.965 -19.561 1.011 1.00 46.69 245 GLU A CA 1
ATOM 1943 C C . GLU A 1 245 ? 10.967 -18.353 0.066 1.00 46.69 245 GLU A C 1
ATOM 1945 O O . GLU A 1 245 ? 11.154 -17.214 0.498 1.00 46.69 245 GLU A O 1
ATOM 1950 N N . LYS A 1 246 ? 10.798 -18.588 -1.239 1.00 57.22 246 LYS A N 1
ATOM 1951 C CA . LYS A 1 246 ? 10.761 -17.506 -2.226 1.00 57.22 246 LYS A CA 1
ATOM 1952 C C . LYS A 1 246 ? 9.421 -16.781 -2.124 1.00 57.22 246 LYS A C 1
ATOM 1954 O O . LYS A 1 246 ? 8.469 -17.128 -2.818 1.00 57.22 246 LYS A O 1
ATOM 1959 N N . ARG A 1 247 ? 9.335 -15.793 -1.228 1.00 70.56 247 ARG A N 1
ATOM 1960 C CA . ARG A 1 247 ? 8.247 -14.804 -1.230 1.00 70.56 247 ARG A CA 1
ATOM 1961 C C . ARG A 1 247 ? 8.251 -14.049 -2.563 1.00 70.56 247 ARG A C 1
ATOM 1963 O O . ARG A 1 247 ? 9.304 -13.871 -3.175 1.00 70.56 247 ARG A O 1
ATOM 1970 N N . LYS A 1 248 ? 7.076 -13.576 -2.983 1.00 87.12 248 LYS A N 1
ATOM 1971 C CA . LYS A 1 248 ? 6.939 -12.629 -4.101 1.00 87.12 248 LYS A CA 1
ATOM 1972 C C . LYS A 1 248 ? 7.772 -11.377 -3.820 1.00 87.12 248 LYS A C 1
ATOM 1974 O O . LYS A 1 248 ? 7.907 -10.981 -2.660 1.00 87.12 248 LYS A O 1
ATOM 1979 N N . ILE A 1 249 ? 8.322 -10.759 -4.864 1.00 90.00 249 ILE A N 1
ATOM 1980 C CA . ILE A 1 249 ? 9.296 -9.661 -4.722 1.00 90.00 249 ILE A CA 1
ATOM 1981 C C . ILE A 1 249 ? 8.689 -8.479 -3.961 1.00 90.00 249 ILE A C 1
ATOM 1983 O O . ILE A 1 249 ? 9.270 -8.020 -2.979 1.00 90.00 249 ILE A O 1
ATOM 1987 N N . SER A 1 250 ? 7.500 -8.035 -4.368 1.00 92.25 250 SER A N 1
ATOM 1988 C CA . SER A 1 250 ? 6.771 -6.924 -3.741 1.00 92.25 250 SER A CA 1
ATOM 1989 C C . SER A 1 250 ? 6.554 -7.135 -2.243 1.00 92.25 250 SER A C 1
ATOM 1991 O O . SER A 1 250 ? 6.803 -6.245 -1.435 1.00 92.25 250 SER A O 1
ATOM 1993 N N . ALA A 1 251 ? 6.153 -8.341 -1.855 1.00 90.00 251 ALA A N 1
ATOM 1994 C CA . ALA A 1 251 ? 5.903 -8.701 -0.471 1.00 90.00 251 ALA A CA 1
ATOM 1995 C C . ALA A 1 251 ? 7.177 -8.818 0.364 1.00 90.00 251 ALA A C 1
ATOM 1997 O O . ALA A 1 251 ? 7.190 -8.412 1.525 1.00 90.00 251 ALA A O 1
ATOM 1998 N N . ALA A 1 252 ? 8.253 -9.353 -0.216 1.00 88.88 252 ALA A N 1
ATOM 1999 C CA . ALA A 1 252 ? 9.555 -9.372 0.437 1.00 88.88 252 ALA A CA 1
ATOM 2000 C C . ALA A 1 252 ? 10.042 -7.941 0.715 1.00 88.88 252 ALA A C 1
ATOM 2002 O O . ALA A 1 252 ? 10.463 -7.644 1.827 1.00 88.88 252 ALA A O 1
ATOM 2003 N N . TRP A 1 253 ? 9.906 -7.047 -0.264 1.00 91.06 253 TRP A N 1
ATOM 2004 C CA . TRP A 1 253 ? 10.346 -5.655 -0.171 1.00 91.06 253 TRP A CA 1
ATOM 2005 C C . TRP A 1 253 ? 9.478 -4.793 0.749 1.00 91.06 253 TRP A C 1
ATOM 2007 O O . TRP A 1 253 ? 9.991 -3.891 1.400 1.00 91.06 253 TRP A O 1
ATOM 2017 N N . ALA A 1 254 ? 8.174 -5.060 0.838 1.00 90.75 254 ALA A N 1
ATOM 2018 C CA . ALA A 1 254 ? 7.287 -4.320 1.735 1.00 90.75 254 ALA A CA 1
ATOM 2019 C C . ALA A 1 254 ? 7.599 -4.570 3.223 1.00 90.75 254 ALA A C 1
ATOM 2021 O O . ALA A 1 254 ? 7.332 -3.706 4.064 1.00 90.75 254 ALA A O 1
ATOM 2022 N N . VAL A 1 255 ? 8.135 -5.757 3.536 1.00 86.69 255 VAL A N 1
ATOM 2023 C CA . VAL A 1 255 ? 8.535 -6.179 4.890 1.00 86.69 255 VAL A CA 1
ATOM 2024 C C . VAL A 1 255 ? 10.018 -5.898 5.162 1.00 86.69 255 VAL A C 1
ATOM 2026 O O . VAL A 1 255 ? 10.413 -5.832 6.322 1.00 86.69 255 VAL A O 1
ATOM 2029 N N . ASP A 1 256 ? 10.831 -5.708 4.121 1.00 89.56 256 ASP A N 1
ATOM 2030 C CA . ASP A 1 256 ? 12.210 -5.243 4.257 1.00 89.56 256 ASP A CA 1
ATOM 2031 C C . ASP A 1 256 ? 12.231 -3.852 4.905 1.00 89.56 256 ASP A C 1
ATOM 2033 O O . ASP A 1 256 ? 11.659 -2.894 4.380 1.00 89.56 256 ASP A O 1
ATOM 2037 N N . GLU A 1 257 ? 12.853 -3.749 6.079 1.00 88.94 257 GLU A N 1
ATOM 2038 C CA . GLU A 1 257 ? 12.788 -2.541 6.897 1.00 88.94 257 GLU A CA 1
ATOM 2039 C C . GLU A 1 257 ? 13.452 -1.343 6.208 1.00 88.94 257 GLU A C 1
ATOM 2041 O O . GLU A 1 257 ? 12.945 -0.226 6.299 1.00 88.94 257 GLU A O 1
ATOM 2046 N N . ASP A 1 258 ? 14.548 -1.561 5.479 1.00 90.50 258 ASP A N 1
ATOM 2047 C CA . ASP A 1 258 ? 15.305 -0.487 4.845 1.00 90.50 258 ASP A CA 1
ATOM 2048 C C . ASP A 1 258 ? 14.602 0.016 3.583 1.00 90.50 258 ASP A C 1
ATOM 2050 O O . ASP A 1 258 ? 14.416 1.228 3.428 1.00 90.50 258 ASP A O 1
ATOM 2054 N N . ILE A 1 259 ? 14.146 -0.894 2.715 1.00 89.94 259 ILE A N 1
ATOM 2055 C CA . ILE A 1 259 ? 13.386 -0.538 1.507 1.00 89.94 259 ILE A CA 1
ATOM 2056 C C . ILE A 1 259 ? 12.059 0.119 1.896 1.00 89.94 259 ILE A C 1
ATOM 2058 O O . ILE A 1 259 ? 11.714 1.179 1.366 1.00 89.94 259 ILE A O 1
ATOM 2062 N N . SER A 1 260 ? 11.333 -0.465 2.852 1.00 91.12 260 SER A N 1
ATOM 2063 C CA . SER A 1 260 ? 10.061 0.073 3.340 1.00 91.12 260 SER A CA 1
ATOM 2064 C C . SER A 1 260 ? 10.254 1.458 3.958 1.00 91.12 260 SER A C 1
ATOM 2066 O O . SER A 1 260 ? 9.551 2.394 3.581 1.00 91.12 260 SER A O 1
ATOM 2068 N N . ARG A 1 261 ? 11.259 1.651 4.825 1.00 92.50 261 ARG A N 1
ATOM 2069 C CA . ARG A 1 261 ? 11.571 2.965 5.417 1.00 92.50 261 ARG A CA 1
ATOM 2070 C C . ARG A 1 261 ? 11.920 4.000 4.349 1.00 92.50 261 ARG A C 1
ATOM 2072 O O . ARG A 1 261 ? 11.458 5.136 4.430 1.00 92.50 261 ARG A O 1
ATOM 2079 N N . LEU A 1 262 ? 12.708 3.622 3.345 1.00 91.62 262 LEU A N 1
ATOM 2080 C CA . LEU A 1 262 ? 13.116 4.514 2.264 1.00 91.62 262 LEU A CA 1
ATOM 2081 C C . LEU A 1 262 ? 11.920 4.957 1.411 1.00 91.62 262 LEU A C 1
ATOM 2083 O O . LEU A 1 262 ? 11.754 6.156 1.186 1.00 91.62 262 LEU A O 1
ATOM 2087 N N . LEU A 1 263 ? 11.058 4.026 0.997 1.00 92.50 263 LEU A N 1
ATOM 2088 C CA . LEU A 1 263 ? 9.854 4.338 0.219 1.00 92.50 263 LEU A CA 1
ATOM 2089 C C . LEU A 1 263 ? 8.840 5.146 1.035 1.00 92.50 263 LEU A C 1
ATOM 2091 O O . LEU A 1 263 ? 8.282 6.117 0.528 1.00 92.50 263 LEU A O 1
ATOM 2095 N N . LYS A 1 264 ? 8.658 4.813 2.318 1.00 91.88 264 LYS A N 1
ATOM 2096 C CA . LYS A 1 264 ? 7.778 5.560 3.229 1.00 91.88 264 LYS A CA 1
ATOM 2097 C C . LYS A 1 264 ? 8.314 6.950 3.596 1.00 91.88 264 LYS A C 1
ATOM 2099 O O . LYS A 1 264 ? 7.555 7.784 4.074 1.00 91.88 264 LYS A O 1
ATOM 2104 N N . SER A 1 265 ? 9.600 7.221 3.353 1.00 91.50 265 SER A N 1
ATOM 2105 C CA . SER A 1 265 ? 10.204 8.550 3.531 1.00 91.50 265 SER A CA 1
ATOM 2106 C C . SER A 1 265 ? 9.974 9.504 2.351 1.00 91.50 265 SER A C 1
ATOM 2108 O O . SER A 1 265 ? 10.349 10.676 2.429 1.00 91.50 265 SER A O 1
ATOM 2110 N N . LEU A 1 266 ? 9.392 9.024 1.247 1.00 91.38 266 LEU A N 1
ATOM 2111 C CA . LEU A 1 266 ? 9.106 9.855 0.081 1.00 91.38 266 LEU A CA 1
ATOM 2112 C C . LEU A 1 266 ? 7.850 10.724 0.311 1.00 91.38 266 LEU A C 1
ATOM 2114 O O . LEU A 1 266 ? 6.895 10.266 0.942 1.00 91.38 266 LEU A O 1
ATOM 2118 N N . PRO A 1 267 ? 7.798 11.962 -0.226 1.00 88.88 267 PRO A N 1
ATOM 2119 C CA . PRO A 1 267 ? 6.673 12.886 -0.020 1.00 88.88 267 PRO A CA 1
ATOM 2120 C C . PRO A 1 267 ? 5.299 12.312 -0.392 1.00 88.88 267 PRO A C 1
ATOM 2122 O O . PRO A 1 267 ? 4.322 12.505 0.331 1.00 88.88 267 PRO A O 1
ATOM 2125 N N . ASN A 1 268 ? 5.232 11.539 -1.479 1.00 89.06 268 ASN A N 1
ATOM 2126 C CA . ASN A 1 268 ? 4.000 10.904 -1.949 1.00 89.06 268 ASN A CA 1
ATOM 2127 C C . ASN A 1 268 ? 3.416 9.902 -0.940 1.00 89.06 268 ASN A C 1
ATOM 2129 O O . ASN A 1 268 ? 2.194 9.783 -0.866 1.00 89.06 268 ASN A O 1
ATOM 2133 N N . TRP A 1 269 ? 4.252 9.222 -0.143 1.00 92.19 269 TRP A N 1
ATOM 2134 C CA . TRP A 1 269 ? 3.782 8.342 0.930 1.00 92.19 269 TRP A CA 1
ATOM 2135 C C . TRP A 1 269 ? 3.086 9.128 2.047 1.00 92.19 269 TRP A C 1
ATOM 2137 O O . TRP A 1 269 ? 2.001 8.759 2.504 1.00 92.19 269 TRP A O 1
ATOM 2147 N N . PHE A 1 270 ? 3.680 10.244 2.474 1.00 86.50 270 PHE A N 1
ATOM 2148 C CA . PHE A 1 270 ? 3.080 11.104 3.495 1.00 86.50 270 PHE A CA 1
ATOM 2149 C C . PHE A 1 270 ? 1.764 11.712 3.016 1.00 86.50 270 PHE A C 1
ATOM 2151 O O . PHE A 1 270 ? 0.794 11.755 3.769 1.00 86.50 270 PHE A O 1
ATOM 2158 N N . MET A 1 271 ? 1.703 12.132 1.751 1.00 86.44 271 MET A N 1
ATOM 2159 C CA . MET A 1 271 ? 0.480 12.677 1.165 1.00 86.44 271 MET A CA 1
ATOM 2160 C C . MET A 1 271 ? -0.671 11.676 1.144 1.00 86.44 271 MET A C 1
ATOM 2162 O O . MET A 1 271 ? -1.800 12.063 1.433 1.00 86.44 271 MET A O 1
ATOM 2166 N N . VAL A 1 272 ? -0.410 10.412 0.786 1.00 89.56 272 VAL A N 1
ATOM 2167 C CA . VAL A 1 272 ? -1.460 9.384 0.747 1.00 89.56 272 VAL A CA 1
ATOM 2168 C C . VAL A 1 272 ? -1.872 8.944 2.151 1.00 89.56 272 VAL A C 1
ATOM 2170 O O . VAL A 1 272 ? -3.055 8.720 2.389 1.00 89.56 272 VAL A O 1
ATOM 2173 N N . SER A 1 273 ? -0.925 8.879 3.090 1.00 83.06 273 SER A N 1
ATOM 2174 C CA . SER A 1 273 ? -1.185 8.437 4.466 1.00 83.06 273 SER A CA 1
ATOM 2175 C C . SER A 1 273 ? -1.959 9.479 5.278 1.00 83.06 273 SER A C 1
ATOM 2177 O O . SER A 1 273 ? -2.891 9.123 5.988 1.00 83.06 273 SER A O 1
ATOM 2179 N N . ASN A 1 274 ? -1.623 10.765 5.127 1.00 78.12 274 ASN A N 1
ATOM 2180 C CA . ASN A 1 274 ? -2.209 11.862 5.911 1.00 78.12 274 ASN A CA 1
ATOM 2181 C C . ASN A 1 274 ? -3.407 12.528 5.208 1.00 78.12 274 ASN A C 1
ATOM 2183 O O . ASN A 1 274 ? -3.883 13.583 5.635 1.00 78.12 274 ASN A O 1
ATOM 2187 N N . TYR A 1 275 ? -3.877 11.963 4.090 1.00 75.12 275 TYR A N 1
ATOM 2188 C CA . TYR A 1 275 ? -4.979 12.536 3.317 1.00 75.12 275 TYR A CA 1
ATOM 2189 C C . TYR A 1 275 ? -6.274 12.635 4.142 1.00 75.12 275 TYR A C 1
ATOM 2191 O O . TYR A 1 275 ? -7.018 13.613 4.027 1.00 75.12 275 TYR A O 1
ATOM 2199 N N . GLU A 1 276 ? -6.532 11.637 4.991 1.00 63.88 276 GLU A N 1
ATOM 2200 C CA . GLU A 1 276 ? -7.729 11.575 5.837 1.00 63.88 276 GLU A CA 1
ATOM 2201 C C . GLU A 1 276 ? -7.692 12.627 6.960 1.00 63.88 276 GLU A C 1
ATOM 2203 O O . GLU A 1 276 ? -8.676 13.347 7.135 1.00 63.88 276 GLU A O 1
ATOM 2208 N N . ASP A 1 277 ? -6.542 12.827 7.612 1.00 55.38 277 ASP A N 1
ATOM 2209 C CA . ASP A 1 277 ? -6.363 13.822 8.684 1.00 55.38 277 ASP A CA 1
ATOM 2210 C C . ASP A 1 277 ? -6.519 15.270 8.180 1.00 55.38 277 ASP A C 1
ATOM 2212 O O . ASP A 1 277 ? -7.146 16.123 8.820 1.00 55.38 277 ASP A O 1
ATOM 2216 N N . ASN A 1 278 ? -5.993 15.554 6.984 1.00 50.12 278 ASN A N 1
ATOM 2217 C CA . ASN A 1 278 ? -6.024 16.891 6.389 1.00 50.12 278 ASN A CA 1
ATOM 2218 C C . ASN A 1 278 ? -7.389 17.276 5.801 1.00 50.12 278 ASN A C 1
ATOM 2220 O O . ASN A 1 278 ? -7.679 18.464 5.658 1.00 50.12 278 ASN A O 1
ATOM 2224 N N . SER A 1 279 ? -8.247 16.304 5.483 1.00 50.59 279 SER A N 1
ATOM 2225 C CA . SER A 1 279 ? -9.583 16.567 4.929 1.00 50.59 279 SER A CA 1
ATOM 2226 C C . SER A 1 279 ? -10.563 17.130 5.973 1.00 50.59 279 SER A C 1
ATOM 2228 O O . SER A 1 279 ? -11.578 17.724 5.610 1.00 50.59 279 SER A O 1
ATOM 2230 N N . THR A 1 280 ? -10.251 16.986 7.266 1.00 42.28 280 THR A N 1
ATOM 2231 C CA . THR A 1 280 ? -11.056 17.482 8.399 1.00 42.28 280 THR A CA 1
ATOM 2232 C C . THR A 1 280 ? -10.507 18.742 9.078 1.00 42.28 280 THR A C 1
ATOM 2234 O O . THR A 1 280 ? -11.171 19.301 9.954 1.00 42.28 280 THR A O 1
ATOM 2237 N N . ALA A 1 281 ? -9.325 19.231 8.690 1.00 37.56 281 ALA A N 1
ATOM 2238 C CA . ALA A 1 281 ? -8.729 20.418 9.298 1.00 37.56 281 ALA A CA 1
ATOM 2239 C C . ALA A 1 281 ? -9.490 21.697 8.889 1.00 37.56 281 ALA A C 1
ATOM 2241 O O . ALA A 1 281 ? -9.525 22.089 7.723 1.00 37.56 281 ALA A O 1
ATOM 2242 N N . SER A 1 282 ? -10.122 22.353 9.870 1.00 35.78 282 SER A N 1
ATOM 2243 C CA . SER A 1 282 ? -10.860 23.605 9.674 1.00 35.78 282 SER A CA 1
ATOM 2244 C C . SER A 1 282 ? -9.961 24.726 9.128 1.00 35.78 282 SER A C 1
ATOM 2246 O O . SER A 1 282 ? -8.793 24.834 9.495 1.00 35.78 282 SER A O 1
ATOM 2248 N N . VAL A 1 283 ? -10.557 25.609 8.326 1.00 43.47 283 VAL A N 1
ATOM 2249 C CA . VAL A 1 283 ? -9.970 26.728 7.556 1.00 43.47 283 VAL A CA 1
ATOM 2250 C C . VAL A 1 283 ? -9.145 27.754 8.373 1.00 43.47 283 VAL A C 1
ATOM 2252 O O . VAL A 1 283 ? -8.551 28.658 7.792 1.00 43.47 283 VAL A O 1
ATOM 2255 N N . ASN A 1 284 ? -9.041 27.642 9.701 1.00 35.25 284 ASN A N 1
ATOM 2256 C CA . ASN A 1 284 ? -8.651 28.767 10.562 1.00 35.25 284 ASN A CA 1
ATOM 2257 C C . ASN A 1 284 ? -7.330 28.630 11.348 1.00 35.25 284 ASN A C 1
ATOM 2259 O O . ASN A 1 284 ? -7.090 29.444 12.240 1.00 35.25 284 ASN A O 1
ATOM 2263 N N . THR A 1 285 ? -6.436 27.695 11.014 1.00 35.41 285 THR A N 1
ATOM 2264 C CA . THR A 1 285 ? -5.108 27.614 11.662 1.00 35.41 285 THR A CA 1
ATOM 2265 C C . THR A 1 285 ? -3.986 27.487 10.627 1.00 35.41 285 THR A C 1
ATOM 2267 O O . THR A 1 285 ? -3.983 26.521 9.866 1.00 35.41 285 THR A O 1
ATOM 2270 N N . PRO A 1 286 ? -3.004 28.412 10.580 1.00 35.88 286 PRO A N 1
ATOM 2271 C CA . PRO A 1 286 ? -1.850 28.291 9.698 1.00 35.88 286 PRO A CA 1
ATOM 2272 C C . PRO A 1 286 ? -0.844 27.295 10.297 1.00 35.88 286 PRO A C 1
ATOM 2274 O O . PRO A 1 286 ? 0.194 27.679 10.831 1.00 35.88 286 PRO A O 1
ATOM 2277 N N . SER A 1 287 ? -1.170 26.005 10.225 1.00 34.47 287 SER A N 1
ATOM 2278 C CA . SER A 1 287 ? -0.194 24.919 10.356 1.00 34.47 287 SER A CA 1
ATOM 2279 C C . SER A 1 287 ? 0.410 24.652 8.974 1.00 34.47 287 SER A C 1
ATOM 2281 O O . SER A 1 287 ? -0.299 24.613 7.974 1.00 34.47 287 SER A O 1
ATOM 2283 N N . ALA A 1 288 ? 1.734 24.523 8.911 1.00 37.84 288 ALA A N 1
ATOM 2284 C CA . ALA A 1 288 ? 2.568 24.724 7.722 1.00 37.84 288 ALA A CA 1
ATOM 2285 C C . ALA A 1 288 ? 2.456 23.696 6.569 1.00 37.84 288 ALA A C 1
ATOM 2287 O O . ALA A 1 288 ? 3.379 23.617 5.766 1.00 37.84 288 ALA A O 1
ATOM 2288 N N . ILE A 1 289 ? 1.375 22.920 6.445 1.00 43.25 289 ILE A N 1
ATOM 2289 C CA . ILE A 1 289 ? 1.162 22.019 5.299 1.00 43.25 289 ILE A CA 1
ATOM 2290 C C . ILE A 1 289 ? -0.338 21.964 4.978 1.00 43.25 289 ILE A C 1
ATOM 2292 O O . ILE A 1 289 ? -1.045 21.024 5.328 1.00 43.25 289 ILE A O 1
ATOM 2296 N N . SER A 1 290 ? -0.844 23.006 4.319 1.00 36.91 290 SER A N 1
ATOM 2297 C CA . SER A 1 290 ? -2.045 22.877 3.488 1.00 36.91 290 SER A CA 1
ATOM 2298 C C . SER A 1 290 ? -1.741 21.922 2.318 1.00 36.91 290 SER A C 1
ATOM 2300 O O . SER A 1 290 ? -0.566 21.683 2.033 1.00 36.91 290 SER A O 1
ATOM 2302 N N . PRO A 1 291 ? -2.737 21.365 1.599 1.00 41.12 291 PRO A N 1
ATOM 2303 C CA . PRO A 1 291 ? -2.492 20.662 0.342 1.00 41.12 291 PRO A CA 1
ATOM 2304 C C . PRO A 1 291 ? -2.089 21.692 -0.726 1.00 41.12 291 PRO A C 1
ATOM 2306 O O . PRO A 1 291 ? -2.838 22.007 -1.649 1.00 41.12 291 PRO A O 1
ATOM 2309 N N . THR A 1 292 ? -0.910 22.288 -0.564 1.00 44.09 292 THR A N 1
ATOM 2310 C CA . THR A 1 292 ? -0.206 23.013 -1.608 1.00 44.09 292 THR A CA 1
ATOM 2311 C C . THR A 1 292 ? -0.030 22.048 -2.763 1.00 44.09 292 THR A C 1
ATOM 2313 O O . THR A 1 292 ? 0.561 20.985 -2.594 1.00 44.09 292 THR A O 1
ATOM 2316 N N . SER A 1 293 ? -0.587 22.411 -3.917 1.00 57.28 293 SER A N 1
ATOM 2317 C CA . SER A 1 293 ? -0.273 21.808 -5.209 1.00 57.28 293 SER A CA 1
ATOM 2318 C C . SER A 1 293 ? 1.232 21.539 -5.277 1.00 57.28 293 SER A C 1
ATOM 2320 O O . SER A 1 293 ? 1.998 22.500 -5.355 1.00 57.28 293 SER A O 1
ATOM 2322 N N . GLU A 1 294 ? 1.653 20.269 -5.208 1.00 74.44 294 GLU A N 1
ATOM 2323 C CA . GLU A 1 294 ? 3.048 19.896 -5.473 1.00 74.44 294 GLU A CA 1
ATOM 2324 C C . GLU A 1 294 ? 3.447 20.512 -6.819 1.00 74.44 294 GLU A C 1
ATOM 2326 O O . GLU A 1 294 ? 2.664 20.469 -7.777 1.00 74.44 294 GLU A O 1
ATOM 2331 N N . SER A 1 295 ? 4.629 21.127 -6.899 1.00 83.19 295 SER A N 1
ATOM 2332 C CA . SER A 1 295 ? 5.105 21.626 -8.185 1.00 83.19 295 SER A CA 1
ATOM 2333 C C . SER A 1 295 ? 5.462 20.445 -9.095 1.00 83.19 295 SER A C 1
ATOM 2335 O O . SER A 1 295 ? 5.830 19.368 -8.622 1.00 83.19 295 SER A O 1
ATOM 2337 N N . GLU A 1 296 ? 5.403 20.634 -10.415 1.00 82.44 296 GLU A N 1
ATOM 2338 C CA . GLU A 1 296 ? 5.840 19.601 -11.371 1.00 82.44 296 GLU A CA 1
ATOM 2339 C C . GLU A 1 296 ? 7.300 19.174 -11.125 1.00 82.44 296 GLU A C 1
ATOM 2341 O O . GLU A 1 296 ? 7.648 18.005 -11.291 1.00 82.44 296 GLU A O 1
ATOM 2346 N N . SER A 1 297 ? 8.140 20.107 -10.658 1.00 84.38 297 SER A N 1
ATOM 2347 C CA . SER A 1 297 ? 9.531 19.839 -10.284 1.00 84.38 297 SER A CA 1
ATOM 2348 C C . SER A 1 297 ? 9.640 18.913 -9.070 1.00 84.38 297 SER A C 1
ATOM 2350 O O . SER A 1 297 ? 10.489 18.022 -9.065 1.00 84.38 297 SER A O 1
ATOM 2352 N N . ASP A 1 298 ? 8.796 19.098 -8.053 1.00 87.31 298 ASP A N 1
ATOM 2353 C CA . ASP A 1 298 ? 8.799 18.248 -6.856 1.00 87.31 298 ASP A CA 1
ATOM 2354 C C . ASP A 1 298 ? 8.336 16.830 -7.198 1.00 87.31 298 ASP A C 1
ATOM 2356 O O . ASP A 1 298 ? 8.950 15.853 -6.762 1.00 87.31 298 ASP A O 1
ATOM 2360 N N . ILE A 1 299 ? 7.306 16.719 -8.047 1.00 86.38 299 ILE A N 1
ATOM 2361 C CA . ILE A 1 299 ? 6.799 15.443 -8.568 1.00 86.38 299 ILE A CA 1
ATOM 2362 C C . ILE A 1 299 ? 7.898 14.703 -9.339 1.00 86.38 299 ILE A C 1
ATOM 2364 O O . ILE A 1 299 ? 8.092 13.502 -9.142 1.00 86.38 299 ILE A O 1
ATOM 2368 N N . CYS A 1 300 ? 8.636 15.410 -10.198 1.00 87.19 300 CYS A N 1
ATOM 2369 C CA . CYS A 1 300 ? 9.745 14.826 -10.945 1.00 87.19 300 CYS A CA 1
ATOM 2370 C C . CYS A 1 300 ? 10.845 14.319 -10.001 1.00 87.19 300 CYS A C 1
ATOM 2372 O O . CYS A 1 300 ? 11.189 13.141 -10.044 1.00 87.19 300 CYS A O 1
ATOM 2374 N N . CYS A 1 301 ? 11.298 15.160 -9.067 1.00 89.50 301 CYS A N 1
ATOM 2375 C CA . CYS A 1 301 ? 12.344 14.823 -8.098 1.00 89.50 301 CYS A CA 1
ATOM 2376 C C . CYS A 1 301 ? 11.988 13.593 -7.239 1.00 89.50 301 CYS A C 1
ATOM 2378 O O . CYS A 1 301 ? 12.809 12.690 -7.058 1.00 89.50 301 CYS A O 1
ATOM 2380 N N . ARG A 1 302 ? 10.746 13.501 -6.734 1.00 92.00 302 ARG A N 1
ATOM 2381 C CA . ARG A 1 302 ? 10.322 12.327 -5.946 1.00 92.00 302 ARG A CA 1
ATOM 2382 C C . ARG A 1 302 ? 10.257 11.049 -6.787 1.00 92.00 302 ARG A C 1
ATOM 2384 O O . ARG A 1 302 ? 10.650 9.993 -6.297 1.00 92.00 302 ARG A O 1
ATOM 2391 N N . ASN A 1 303 ? 9.789 11.139 -8.035 1.00 93.56 303 ASN A N 1
ATOM 2392 C CA . ASN A 1 303 ? 9.698 9.995 -8.947 1.00 93.56 303 ASN A CA 1
ATOM 2393 C C . ASN A 1 303 ? 11.085 9.522 -9.404 1.00 93.56 303 ASN A C 1
ATOM 2395 O O . ASN A 1 303 ? 11.299 8.318 -9.561 1.00 93.56 303 ASN A O 1
ATOM 2399 N N . GLU A 1 304 ? 12.024 10.454 -9.579 1.00 92.94 304 GLU A N 1
ATOM 2400 C CA . GLU A 1 304 ? 13.429 10.175 -9.872 1.00 92.94 304 GLU A CA 1
ATOM 2401 C C . GLU A 1 304 ? 14.062 9.376 -8.741 1.00 92.94 304 GLU A C 1
ATOM 2403 O O . GLU A 1 304 ? 14.508 8.251 -8.966 1.00 92.94 304 GLU A O 1
ATOM 2408 N N . ARG A 1 305 ? 13.976 9.884 -7.507 1.00 93.12 305 ARG A N 1
ATOM 2409 C CA . ARG A 1 305 ? 14.495 9.191 -6.323 1.00 93.12 305 ARG A CA 1
ATOM 2410 C C . ARG A 1 305 ? 13.879 7.806 -6.146 1.00 93.12 305 ARG A C 1
ATOM 2412 O O . ARG A 1 305 ? 14.587 6.854 -5.837 1.00 93.12 305 ARG A O 1
ATOM 2419 N N . GLU A 1 306 ? 12.568 7.678 -6.342 1.00 94.44 306 GLU A N 1
ATOM 2420 C CA . GLU A 1 306 ? 11.892 6.381 -6.316 1.00 94.44 306 GLU A CA 1
ATOM 2421 C C . GLU A 1 306 ? 12.456 5.428 -7.385 1.00 94.44 306 GLU A C 1
ATOM 2423 O O . GLU A 1 306 ? 12.804 4.281 -7.096 1.00 94.44 306 GLU A O 1
ATOM 2428 N N . SER A 1 307 ? 12.581 5.905 -8.622 1.00 94.50 307 SER A N 1
ATOM 2429 C CA . SER A 1 307 ? 13.058 5.097 -9.743 1.00 94.50 307 SER A CA 1
ATOM 2430 C C . SER A 1 307 ? 14.508 4.660 -9.554 1.00 94.50 307 SER A C 1
ATOM 2432 O O . SER A 1 307 ? 14.827 3.518 -9.866 1.00 94.50 307 SER A O 1
ATOM 2434 N N . GLU A 1 308 ? 15.376 5.502 -8.992 1.00 92.62 308 GLU A N 1
ATOM 2435 C CA . GLU A 1 308 ? 16.763 5.147 -8.665 1.00 92.62 308 GLU A CA 1
ATOM 2436 C C . GLU A 1 308 ? 16.848 3.956 -7.703 1.00 92.62 308 GLU A C 1
ATOM 2438 O O . GLU A 1 308 ? 17.647 3.042 -7.923 1.00 92.62 308 GLU A O 1
ATOM 2443 N N . ILE A 1 309 ? 15.988 3.921 -6.680 1.00 91.62 309 ILE A N 1
ATOM 2444 C CA . ILE A 1 309 ? 15.908 2.809 -5.721 1.00 91.62 309 ILE A CA 1
ATOM 2445 C C . ILE A 1 309 ? 15.573 1.516 -6.458 1.00 91.62 309 ILE A C 1
ATOM 2447 O O . ILE A 1 309 ? 16.234 0.491 -6.273 1.00 91.62 309 ILE A O 1
ATOM 2451 N N . PHE A 1 310 ? 14.566 1.561 -7.327 1.00 93.06 310 PHE A N 1
ATOM 2452 C CA . PHE A 1 310 ? 14.144 0.391 -8.083 1.00 93.06 310 PHE A CA 1
ATOM 2453 C C . PHE A 1 310 ? 15.176 -0.048 -9.125 1.00 93.06 310 PHE A C 1
ATOM 2455 O O . PHE A 1 310 ? 15.467 -1.239 -9.228 1.00 93.06 310 PHE A O 1
ATOM 2462 N N . ILE A 1 311 ? 15.767 0.886 -9.875 1.00 92.12 311 ILE A N 1
ATOM 2463 C CA . ILE A 1 311 ? 16.808 0.597 -10.868 1.00 92.12 311 ILE A CA 1
ATOM 2464 C C . ILE A 1 311 ? 18.046 -0.005 -10.192 1.00 92.12 311 ILE A C 1
ATOM 2466 O O . ILE A 1 311 ? 18.586 -0.989 -10.697 1.00 92.12 311 ILE A O 1
ATOM 2470 N N . GLY A 1 312 ? 18.474 0.531 -9.046 1.00 87.25 312 GLY A N 1
ATOM 2471 C CA . GLY A 1 312 ? 19.629 0.018 -8.308 1.00 87.25 312 GLY A CA 1
ATOM 2472 C C . GLY A 1 312 ? 19.462 -1.435 -7.851 1.00 87.25 312 GLY A C 1
ATOM 2473 O O . GLY A 1 312 ? 20.427 -2.196 -7.866 1.00 87.25 312 GLY A O 1
ATOM 2474 N N . ASN A 1 313 ? 18.234 -1.836 -7.513 1.00 86.19 313 ASN A N 1
ATOM 2475 C CA . ASN A 1 313 ? 17.933 -3.166 -6.979 1.00 86.19 313 ASN A CA 1
ATOM 2476 C C . ASN A 1 313 ? 17.471 -4.184 -8.046 1.00 86.19 313 ASN A C 1
ATOM 2478 O O . ASN A 1 313 ? 17.881 -5.341 -8.001 1.00 86.19 313 ASN A O 1
ATOM 2482 N N . LEU A 1 314 ? 16.640 -3.783 -9.018 1.00 84.31 314 LEU A N 1
ATOM 2483 C CA . LEU A 1 314 ? 16.058 -4.674 -10.043 1.00 84.31 314 LEU A CA 1
ATOM 2484 C C . LEU A 1 314 ? 16.633 -4.459 -11.446 1.00 84.31 314 LEU A C 1
ATOM 2486 O O . LEU A 1 314 ? 16.531 -5.348 -12.290 1.00 84.31 314 LEU A O 1
ATOM 2490 N N . GLY A 1 315 ? 17.262 -3.314 -11.718 1.00 71.69 315 GLY A N 1
ATOM 2491 C CA . GLY A 1 315 ? 17.738 -2.953 -13.058 1.00 71.69 315 GLY A CA 1
ATOM 2492 C C . GLY A 1 315 ? 18.849 -3.856 -13.604 1.00 71.69 315 GLY A C 1
ATOM 2493 O O . GLY A 1 315 ? 19.037 -3.921 -14.815 1.00 71.69 315 GLY A O 1
ATOM 2494 N N . THR A 1 316 ? 19.555 -4.592 -12.738 1.00 68.44 316 THR A N 1
ATOM 2495 C CA . THR A 1 316 ? 20.601 -5.559 -13.126 1.00 68.44 316 THR A CA 1
ATOM 2496 C C . THR A 1 316 ? 20.129 -7.017 -13.109 1.00 68.44 316 THR A C 1
ATOM 2498 O O . THR A 1 316 ? 20.901 -7.921 -13.447 1.00 68.44 316 THR A O 1
ATOM 2501 N N . ALA A 1 317 ? 18.868 -7.276 -12.742 1.00 66.50 317 ALA A N 1
ATOM 2502 C CA . ALA A 1 317 ? 18.326 -8.626 -12.682 1.00 66.50 317 ALA A CA 1
ATOM 2503 C C . ALA A 1 317 ? 18.331 -9.270 -14.081 1.00 66.50 317 ALA A C 1
ATOM 2505 O O . ALA A 1 317 ? 17.779 -8.733 -15.041 1.00 66.50 317 ALA A O 1
ATOM 2506 N N . LYS A 1 318 ? 18.960 -10.450 -14.212 1.00 62.62 318 LYS A N 1
ATOM 2507 C CA . LYS A 1 318 ? 19.136 -11.129 -15.514 1.00 62.62 318 LYS A CA 1
ATOM 2508 C C . LYS A 1 318 ? 17.806 -11.471 -16.194 1.00 62.62 318 LYS A C 1
ATOM 2510 O O . LYS A 1 318 ? 17.750 -11.459 -17.428 1.00 62.62 318 LYS A O 1
ATOM 2515 N N . GLN A 1 319 ? 16.766 -11.771 -15.413 1.00 74.81 319 GLN A N 1
ATOM 2516 C CA . GLN A 1 319 ? 15.377 -11.908 -15.851 1.00 74.81 319 GLN A CA 1
ATOM 2517 C C . GLN A 1 319 ? 14.471 -12.120 -14.635 1.00 74.81 319 GLN A C 1
ATOM 2519 O O . GLN A 1 319 ? 14.757 -13.007 -13.838 1.00 74.81 319 GLN A O 1
ATOM 2524 N N . LEU A 1 320 ? 13.378 -11.365 -14.536 1.00 86.12 320 LEU A N 1
ATOM 2525 C CA . LEU A 1 320 ? 12.304 -11.652 -13.583 1.00 86.12 320 LEU A CA 1
ATOM 2526 C C . LEU A 1 320 ? 11.439 -12.805 -14.102 1.00 86.12 320 LEU A C 1
ATOM 2528 O O . LEU A 1 320 ? 11.154 -12.879 -15.303 1.00 86.12 320 LEU A O 1
ATOM 2532 N N . VAL A 1 321 ? 11.026 -13.706 -13.213 1.00 88.50 321 VAL A N 1
ATOM 2533 C CA . VAL A 1 321 ? 10.171 -14.853 -13.554 1.00 88.50 321 VAL A CA 1
ATOM 2534 C C . VAL A 1 321 ? 8.742 -14.582 -13.100 1.00 88.50 321 VAL A C 1
ATOM 2536 O O . VAL A 1 321 ? 8.520 -14.002 -12.046 1.00 88.50 321 VAL A O 1
ATOM 2539 N N . ARG A 1 322 ? 7.746 -15.036 -13.871 1.00 86.81 322 ARG A N 1
ATOM 2540 C CA . ARG A 1 322 ? 6.320 -14.815 -13.567 1.00 86.81 322 ARG A CA 1
ATOM 2541 C C . ARG A 1 322 ? 5.914 -15.314 -12.171 1.00 86.81 322 ARG A C 1
ATOM 2543 O O . ARG A 1 322 ? 5.070 -14.702 -11.527 1.00 86.81 322 ARG A O 1
ATOM 2550 N N . ASP A 1 323 ? 6.545 -16.380 -11.687 1.00 86.50 323 ASP A N 1
ATOM 2551 C CA . ASP A 1 323 ? 6.309 -16.935 -10.349 1.00 86.50 323 ASP A CA 1
ATOM 2552 C C . ASP A 1 323 ? 6.802 -16.023 -9.216 1.00 86.50 323 ASP A C 1
ATOM 2554 O O . ASP A 1 323 ? 6.443 -16.241 -8.062 1.00 86.50 323 ASP A O 1
ATOM 2558 N N . GLU A 1 324 ? 7.573 -14.980 -9.513 1.00 88.25 324 GLU A N 1
ATOM 2559 C CA . GLU A 1 324 ? 8.032 -13.981 -8.542 1.00 88.25 324 GLU A CA 1
ATOM 2560 C C . GLU A 1 324 ? 7.040 -12.809 -8.394 1.00 88.25 324 GLU A C 1
ATOM 2562 O O . GLU A 1 324 ? 7.169 -12.025 -7.451 1.00 88.25 324 GLU A O 1
ATOM 2567 N N . LEU A 1 325 ? 6.030 -12.732 -9.279 1.00 91.38 325 LEU A N 1
ATOM 2568 C CA . LEU A 1 325 ? 4.999 -11.688 -9.353 1.00 91.38 325 LEU A CA 1
ATOM 2569 C C . LEU A 1 325 ? 3.650 -12.150 -8.773 1.00 91.38 325 LEU A C 1
ATOM 2571 O O . LEU A 1 325 ? 3.314 -13.345 -8.785 1.00 91.38 325 LEU A O 1
ATOM 2575 N N . ILE A 1 326 ? 2.842 -11.198 -8.309 1.00 91.69 326 ILE A N 1
ATOM 2576 C CA . ILE A 1 326 ? 1.437 -11.388 -7.932 1.00 91.69 326 ILE A CA 1
ATOM 2577 C C . ILE A 1 326 ? 0.569 -11.151 -9.173 1.00 91.69 326 ILE A C 1
ATOM 2579 O O . ILE A 1 326 ? 0.188 -10.034 -9.498 1.00 91.69 326 ILE A O 1
ATOM 2583 N N . THR A 1 327 ? 0.222 -12.239 -9.864 1.00 90.25 327 THR A N 1
ATOM 2584 C CA . THR A 1 327 ? -0.597 -12.177 -11.093 1.00 90.25 327 THR A CA 1
ATOM 2585 C C . THR A 1 327 ? -2.091 -12.418 -10.864 1.00 90.25 327 THR A C 1
ATOM 2587 O O . THR A 1 327 ? -2.893 -12.204 -11.771 1.00 90.25 327 THR A O 1
ATOM 2590 N N . ASP A 1 328 ? -2.474 -12.864 -9.666 1.00 90.56 328 ASP A N 1
ATOM 2591 C CA . ASP A 1 328 ? -3.871 -13.075 -9.298 1.00 90.56 328 ASP A CA 1
ATOM 2592 C C . ASP A 1 328 ? -4.508 -11.754 -8.845 1.00 90.56 328 ASP A C 1
ATOM 2594 O O . ASP A 1 328 ? -4.168 -11.192 -7.802 1.00 90.56 328 ASP A O 1
ATOM 2598 N N . MET A 1 329 ? -5.460 -11.266 -9.635 1.00 92.50 329 MET A N 1
ATOM 2599 C CA . MET A 1 329 ? -6.149 -10.006 -9.368 1.00 92.50 329 MET A CA 1
ATOM 2600 C C . MET A 1 329 ? -7.090 -10.080 -8.160 1.00 92.50 329 MET A C 1
ATOM 2602 O O . MET A 1 329 ? -7.353 -9.048 -7.543 1.00 92.50 329 MET A O 1
ATOM 2606 N N . GLU A 1 330 ? -7.557 -11.269 -7.763 1.00 89.88 330 GLU A N 1
ATOM 2607 C CA . GLU A 1 330 ? -8.341 -11.419 -6.531 1.00 89.88 330 GLU A CA 1
ATOM 2608 C C . GLU A 1 330 ? -7.487 -11.165 -5.287 1.00 89.88 330 GLU A C 1
ATOM 2610 O O . GLU A 1 330 ? -7.980 -10.639 -4.286 1.00 89.88 330 GLU A O 1
ATOM 2615 N N . ILE A 1 331 ? -6.190 -11.466 -5.357 1.00 89.69 331 ILE A N 1
ATOM 2616 C CA . ILE A 1 331 ? -5.237 -11.147 -4.293 1.00 89.69 331 ILE A CA 1
ATOM 2617 C C . ILE A 1 331 ? -5.046 -9.631 -4.195 1.00 89.69 331 ILE A C 1
ATOM 2619 O O . ILE A 1 331 ? -5.148 -9.077 -3.102 1.00 89.69 331 ILE A O 1
ATOM 2623 N N . ILE A 1 332 ? -4.849 -8.949 -5.326 1.00 94.06 332 ILE A N 1
ATOM 2624 C CA . ILE A 1 332 ? -4.739 -7.482 -5.379 1.00 94.06 332 ILE A CA 1
ATOM 2625 C C . ILE A 1 332 ? -6.006 -6.815 -4.836 1.00 94.06 332 ILE A C 1
ATOM 2627 O O . ILE A 1 332 ? -5.926 -5.902 -4.012 1.00 94.06 332 ILE A O 1
ATOM 2631 N N . ARG A 1 333 ? -7.182 -7.318 -5.231 1.00 93.12 333 ARG A N 1
ATOM 2632 C CA . ARG A 1 333 ? -8.469 -6.874 -4.688 1.00 93.12 333 ARG A CA 1
ATOM 2633 C C . ARG A 1 333 ? -8.524 -7.056 -3.173 1.00 93.12 333 ARG A C 1
ATOM 2635 O O . ARG A 1 333 ? -8.904 -6.133 -2.463 1.00 93.12 333 ARG A O 1
ATOM 2642 N N . SER A 1 334 ? -8.127 -8.227 -2.678 1.00 91.50 334 SER A N 1
ATOM 2643 C CA . SER A 1 334 ? -8.153 -8.548 -1.247 1.00 91.50 334 SER A CA 1
ATOM 2644 C C . SER A 1 334 ? -7.232 -7.627 -0.443 1.00 91.50 334 SER A C 1
ATOM 2646 O O . SER A 1 334 ? -7.653 -7.109 0.587 1.00 91.50 334 SER A O 1
ATOM 2648 N N . LEU A 1 335 ? -6.018 -7.353 -0.935 1.00 93.75 335 LEU A N 1
ATOM 2649 C CA . LEU A 1 335 ? -5.084 -6.404 -0.315 1.00 93.75 335 LEU A CA 1
ATOM 2650 C C . LEU A 1 335 ? -5.672 -4.988 -0.239 1.00 93.75 335 LEU A C 1
ATOM 2652 O O . LEU A 1 335 ? -5.584 -4.349 0.808 1.00 93.75 335 LEU A O 1
ATOM 2656 N N . ALA A 1 336 ? -6.316 -4.520 -1.313 1.00 94.44 336 ALA A N 1
ATOM 2657 C CA . ALA A 1 336 ? -6.981 -3.218 -1.332 1.00 94.44 336 ALA A CA 1
ATOM 2658 C C . ALA A 1 336 ? -8.146 -3.158 -0.328 1.00 94.44 336 ALA A C 1
ATOM 2660 O O . ALA A 1 336 ? -8.249 -2.209 0.447 1.00 94.44 336 ALA A O 1
ATOM 2661 N N . CYS A 1 337 ? -8.990 -4.195 -0.284 1.00 92.38 337 CYS A N 1
ATOM 2662 C CA . CYS A 1 337 ? -10.099 -4.274 0.667 1.00 92.38 337 CYS A CA 1
ATOM 2663 C C . CYS A 1 337 ? -9.615 -4.323 2.125 1.00 92.38 337 CYS A C 1
ATOM 2665 O O . CYS A 1 337 ? -10.208 -3.661 2.977 1.00 92.38 337 CYS A O 1
ATOM 2667 N N . ILE A 1 338 ? -8.553 -5.083 2.421 1.00 92.94 338 ILE A N 1
ATOM 2668 C CA . ILE A 1 338 ? -7.951 -5.147 3.762 1.00 92.94 338 ILE A CA 1
ATOM 2669 C C . ILE A 1 338 ? -7.405 -3.774 4.155 1.00 92.94 338 ILE A C 1
ATOM 2671 O O . ILE A 1 338 ? -7.706 -3.304 5.250 1.00 92.94 338 ILE A O 1
ATOM 2675 N N . HIS A 1 339 ? -6.669 -3.110 3.258 1.00 94.31 339 HIS A N 1
ATOM 2676 C CA . HIS A 1 339 ? -6.138 -1.770 3.499 1.00 94.31 339 HIS A CA 1
ATOM 2677 C C . HIS A 1 339 ? -7.238 -0.774 3.903 1.00 94.31 339 HIS A C 1
ATOM 2679 O O . HIS A 1 339 ? -7.157 -0.183 4.980 1.00 94.31 339 HIS A O 1
ATOM 2685 N N . GLU A 1 340 ? -8.286 -0.619 3.084 1.00 93.31 340 GLU A N 1
ATOM 2686 C CA . GLU A 1 340 ? -9.377 0.328 3.372 1.00 93.31 340 GLU A CA 1
ATOM 2687 C C . GLU A 1 340 ? -10.141 -0.031 4.648 1.00 93.31 340 GLU A C 1
ATOM 2689 O O . GLU A 1 340 ? -10.468 0.838 5.456 1.00 93.31 340 GLU A O 1
ATOM 2694 N N . SER A 1 341 ? -10.417 -1.319 4.855 1.00 93.69 341 SER A N 1
ATOM 2695 C CA . SER A 1 341 ? -11.257 -1.754 5.973 1.00 93.69 341 SER A CA 1
ATOM 2696 C C . SER A 1 341 ? -10.545 -1.627 7.317 1.00 93.69 341 SER A C 1
ATOM 2698 O O . SER A 1 341 ? -11.180 -1.249 8.301 1.00 93.69 341 SER A O 1
ATOM 2700 N N . LEU A 1 342 ? -9.236 -1.897 7.365 1.00 94.69 342 LEU A N 1
ATOM 2701 C CA . LEU A 1 342 ? -8.434 -1.718 8.575 1.00 94.69 342 LEU A CA 1
ATOM 2702 C C . LEU A 1 342 ? -8.220 -0.236 8.904 1.00 94.69 342 LEU A C 1
ATOM 2704 O O . LEU A 1 342 ? -8.381 0.140 10.063 1.00 94.69 342 LEU A O 1
ATOM 2708 N N . LYS A 1 343 ? -7.943 0.619 7.905 1.00 94.19 343 LYS A N 1
ATOM 2709 C CA . LYS A 1 343 ? -7.868 2.079 8.113 1.00 94.19 343 LYS A CA 1
ATOM 2710 C C . LYS A 1 343 ? -9.180 2.625 8.671 1.00 94.19 343 LYS A C 1
ATOM 2712 O O . LYS A 1 343 ? -9.183 3.295 9.704 1.00 94.19 343 LYS A O 1
ATOM 2717 N N . TRP A 1 344 ? -10.303 2.244 8.059 1.00 94.00 344 TRP A N 1
ATOM 2718 C CA . TRP A 1 344 ? -11.627 2.609 8.555 1.00 94.00 344 TRP A CA 1
ATOM 2719 C C . TRP A 1 344 ? -11.874 2.119 9.985 1.00 94.00 344 TRP A C 1
ATOM 2721 O O . TRP A 1 344 ? -12.391 2.879 10.806 1.00 94.00 344 TRP A O 1
ATOM 2731 N N . PHE A 1 345 ? -11.519 0.868 10.298 1.00 94.62 345 PHE A N 1
ATOM 2732 C CA . PHE A 1 345 ? -11.711 0.296 11.630 1.00 94.62 345 PHE A CA 1
ATOM 2733 C C . PHE A 1 345 ? -10.934 1.086 12.686 1.00 94.62 345 PHE A C 1
ATOM 2735 O O . PHE A 1 345 ? -11.521 1.504 13.686 1.00 94.62 345 PHE A O 1
ATOM 2742 N N . CYS A 1 346 ? -9.647 1.352 12.444 1.00 96.06 346 CYS A N 1
ATOM 2743 C CA . CYS A 1 346 ? -8.805 2.089 13.383 1.00 96.06 346 CYS A CA 1
ATOM 2744 C C . CYS A 1 346 ? -9.294 3.527 13.583 1.00 96.06 346 CYS A C 1
ATOM 2746 O O . CYS A 1 346 ? -9.459 3.956 14.727 1.00 96.06 346 CYS A O 1
ATOM 2748 N N . GLY A 1 347 ? -9.630 4.244 12.505 1.00 94.38 347 GLY A N 1
ATOM 2749 C CA . GLY A 1 347 ? -10.219 5.584 12.599 1.00 94.38 347 GLY A CA 1
ATOM 2750 C C . GLY A 1 347 ? -11.555 5.591 13.352 1.00 94.38 347 GLY A C 1
ATOM 2751 O O . GLY A 1 347 ? -11.790 6.425 14.228 1.00 94.38 347 GLY A O 1
ATOM 2752 N N . SER A 1 348 ? -12.417 4.606 13.086 1.00 94.06 348 SER A N 1
ATOM 2753 C CA . SER A 1 348 ? -13.717 4.474 13.754 1.00 94.06 348 SER A CA 1
ATOM 2754 C C . SER A 1 348 ? -13.578 4.144 15.240 1.00 94.06 348 SER A C 1
ATOM 2756 O O . SER A 1 348 ? -14.360 4.646 16.052 1.00 94.06 348 SER A O 1
ATOM 2758 N N . MET A 1 349 ? -12.588 3.327 15.609 1.00 95.94 349 MET A N 1
ATOM 2759 C CA . MET A 1 349 ? -12.289 2.996 17.000 1.00 95.94 349 MET A CA 1
ATOM 2760 C C . MET A 1 349 ? -11.732 4.205 17.757 1.00 95.94 349 MET A C 1
ATOM 2762 O O . MET A 1 349 ? -12.212 4.505 18.849 1.00 95.94 349 MET A O 1
ATOM 2766 N N . ARG A 1 350 ? -10.804 4.969 17.167 1.00 95.75 350 ARG A N 1
ATOM 2767 C CA . ARG A 1 350 ? -10.323 6.219 17.781 1.00 95.75 350 ARG A CA 1
ATOM 2768 C C . ARG A 1 350 ? -11.448 7.233 17.966 1.00 95.75 350 ARG A C 1
ATOM 2770 O O . ARG A 1 350 ? -11.618 7.749 19.066 1.00 95.75 350 ARG A O 1
ATOM 2777 N N . SER A 1 351 ? -12.306 7.410 16.959 1.00 95.00 351 SER A N 1
ATOM 2778 C CA . SER A 1 351 ? -13.500 8.260 17.077 1.00 95.00 351 SER A CA 1
ATOM 2779 C C . SER A 1 351 ? -14.459 7.789 18.179 1.00 95.00 351 SER A C 1
ATOM 2781 O O . SER A 1 351 ? -15.116 8.605 18.827 1.00 95.00 351 SER A O 1
ATOM 2783 N N . LEU A 1 352 ? -14.572 6.477 18.409 1.00 95.31 352 LEU A N 1
ATOM 2784 C CA . LEU A 1 352 ? -15.370 5.933 19.507 1.00 95.31 352 LEU A CA 1
ATOM 2785 C C . LEU A 1 352 ? -14.760 6.277 20.874 1.00 95.31 352 LEU A C 1
ATOM 2787 O O . LEU A 1 352 ? -15.497 6.697 21.763 1.00 95.31 352 LEU A O 1
ATOM 2791 N N . ILE A 1 353 ? -13.438 6.144 21.027 1.00 95.12 353 ILE A N 1
ATOM 2792 C CA . ILE A 1 353 ? -12.716 6.504 22.257 1.00 95.12 353 ILE A CA 1
ATOM 2793 C C . ILE A 1 353 ? -12.848 8.009 22.537 1.00 95.12 353 ILE A C 1
ATOM 2795 O O . ILE A 1 353 ? -13.126 8.400 23.669 1.00 95.12 353 ILE A O 1
ATOM 2799 N N . GLU A 1 354 ? -12.717 8.861 21.519 1.00 94.88 354 GLU A N 1
ATOM 2800 C CA . GLU A 1 354 ? -12.850 10.320 21.649 1.00 94.88 354 GLU A CA 1
ATOM 2801 C C . GLU A 1 354 ? -14.240 10.768 22.114 1.00 94.88 354 GLU A C 1
ATOM 2803 O O . GLU A 1 354 ? -14.360 11.766 22.826 1.00 94.88 354 GLU A O 1
ATOM 2808 N N . LYS A 1 355 ? -15.293 10.027 21.746 1.00 94.44 355 LYS A N 1
ATOM 2809 C CA . LYS A 1 355 ? -16.676 10.300 22.171 1.00 94.44 355 LYS A CA 1
ATOM 2810 C C . LYS A 1 355 ? -16.940 9.956 23.639 1.00 94.44 355 LYS A C 1
ATOM 2812 O O . LYS A 1 355 ? -17.999 10.323 24.150 1.00 94.44 355 LYS A O 1
ATOM 2817 N N . LEU A 1 356 ? -16.033 9.247 24.314 1.00 94.81 356 LEU A N 1
ATOM 2818 C CA . LEU A 1 356 ? -16.195 8.919 25.727 1.00 94.81 356 LEU A CA 1
ATOM 2819 C C . LEU A 1 356 ? -15.982 10.147 26.638 1.00 94.81 356 LEU A C 1
ATOM 2821 O O . LEU A 1 356 ? -15.126 10.995 26.356 1.00 94.81 356 LEU A O 1
ATOM 2825 N N . PRO A 1 357 ? -16.692 10.217 27.784 1.00 94.25 357 PRO A N 1
ATOM 2826 C CA . PRO A 1 357 ? -16.458 11.213 28.819 1.00 94.25 357 PRO A CA 1
ATOM 2827 C C . PRO A 1 357 ? -14.990 11.269 29.245 1.00 94.25 357 PRO A C 1
ATOM 2829 O O . PRO A 1 357 ? -14.282 10.260 29.269 1.00 94.25 357 PRO A O 1
ATOM 2832 N N . GLU A 1 358 ? -14.531 12.456 29.637 1.00 93.81 358 GLU A N 1
ATOM 2833 C CA . GLU A 1 358 ? -13.158 12.654 30.111 1.00 93.81 358 GLU A CA 1
ATOM 2834 C C . GLU A 1 358 ? -12.840 11.793 31.347 1.00 93.81 358 GLU A C 1
ATOM 2836 O O . GLU A 1 358 ? -11.732 11.278 31.468 1.00 93.81 358 GLU A O 1
ATOM 2841 N N . SER A 1 359 ? -13.823 11.553 32.223 1.00 92.88 359 SER A N 1
ATOM 2842 C CA . SER A 1 359 ? -13.697 10.639 33.366 1.00 92.88 359 SER A CA 1
ATOM 2843 C C . SER A 1 359 ? -13.345 9.213 32.933 1.00 92.88 359 SER A C 1
ATOM 2845 O O . SER A 1 359 ? -12.400 8.633 33.468 1.00 92.88 359 SER A O 1
ATOM 2847 N N . SER A 1 360 ? -14.050 8.672 31.936 1.00 94.31 360 SER A N 1
ATOM 2848 C CA . SER A 1 360 ? -13.796 7.341 31.377 1.00 94.31 360 SER A CA 1
ATOM 2849 C C . SER A 1 360 ? -12.424 7.264 30.709 1.00 94.31 360 SER A C 1
ATOM 2851 O O . SER A 1 360 ? -11.660 6.340 30.984 1.00 94.31 360 SER A O 1
ATOM 2853 N N . ARG A 1 361 ? -12.056 8.262 29.895 1.00 94.38 361 ARG A N 1
ATOM 2854 C CA . ARG A 1 361 ? -10.723 8.309 29.268 1.00 94.38 361 ARG A CA 1
ATOM 2855 C C . ARG A 1 361 ? -9.611 8.353 30.319 1.00 94.38 361 ARG A C 1
ATOM 2857 O O . ARG A 1 361 ? -8.663 7.577 30.253 1.00 94.38 361 ARG A O 1
ATOM 2864 N N . ASN A 1 362 ? -9.768 9.172 31.357 1.00 93.31 362 ASN A N 1
ATOM 2865 C CA . ASN A 1 362 ? -8.821 9.238 32.471 1.00 93.31 362 ASN A CA 1
ATOM 2866 C C . ASN A 1 362 ? -8.735 7.926 33.264 1.00 93.31 362 ASN A C 1
ATOM 2868 O O . ASN A 1 362 ? -7.650 7.574 33.727 1.00 93.31 362 ASN A O 1
ATOM 2872 N N . ALA A 1 363 ? -9.841 7.193 33.421 1.00 92.31 363 ALA A N 1
ATOM 2873 C CA . ALA A 1 363 ? -9.827 5.865 34.033 1.00 92.31 363 ALA A CA 1
ATOM 2874 C C . ALA A 1 363 ? -9.010 4.875 33.187 1.00 92.31 363 ALA A C 1
ATOM 2876 O O . ALA A 1 363 ? -8.147 4.183 33.720 1.00 92.31 363 ALA A O 1
ATOM 2877 N N . MET A 1 364 ? -9.184 4.882 31.861 1.00 92.56 364 MET A N 1
ATOM 2878 C CA . MET A 1 364 ? -8.393 4.049 30.942 1.00 92.56 364 MET A CA 1
ATOM 2879 C C . MET A 1 364 ? -6.893 4.382 30.965 1.00 92.56 364 MET A C 1
ATOM 2881 O O . MET A 1 364 ? -6.064 3.486 30.823 1.00 92.56 364 MET A O 1
ATOM 2885 N N . HIS A 1 365 ? -6.528 5.652 31.167 1.00 91.81 365 HIS A N 1
ATOM 2886 C CA . HIS A 1 365 ? -5.127 6.065 31.315 1.00 91.81 365 HIS A CA 1
ATOM 2887 C C . HIS A 1 365 ? -4.500 5.655 32.653 1.00 91.81 365 HIS A C 1
ATOM 2889 O O . HIS A 1 365 ? -3.279 5.615 32.755 1.00 91.81 365 HIS A O 1
ATOM 2895 N N . LYS A 1 366 ? -5.305 5.373 33.684 1.00 90.31 366 LYS A N 1
ATOM 2896 C CA . LYS A 1 366 ? -4.822 4.971 35.016 1.00 90.31 366 LYS A CA 1
ATOM 2897 C C . LYS A 1 366 ? -4.861 3.463 35.223 1.00 90.31 366 LYS A C 1
ATOM 2899 O O . LYS A 1 366 ? -4.021 2.935 35.944 1.00 90.31 366 LYS A O 1
ATOM 2904 N N . CYS A 1 367 ? -5.810 2.780 34.590 1.00 88.62 367 CYS A N 1
ATOM 2905 C CA . CYS A 1 367 ? -5.974 1.341 34.705 1.00 88.62 367 CYS A CA 1
ATOM 2906 C C . CYS A 1 367 ? -4.826 0.611 34.007 1.00 88.62 367 CYS A C 1
ATOM 2908 O O . CYS A 1 367 ? -4.546 0.864 32.832 1.00 88.62 367 CYS A O 1
ATOM 2910 N N . VAL A 1 368 ? -4.164 -0.276 34.748 1.00 87.00 368 VAL A N 1
ATOM 2911 C CA . VAL A 1 368 ? -3.085 -1.136 34.258 1.00 87.00 368 VAL A CA 1
ATOM 2912 C C . VAL A 1 368 ? -3.646 -2.533 34.053 1.00 87.00 368 VAL A C 1
ATOM 2914 O O . VAL A 1 368 ? -4.320 -3.075 34.929 1.00 87.00 368 VAL A O 1
ATOM 2917 N N . VAL A 1 369 ? -3.345 -3.117 32.901 1.00 83.25 369 VAL A N 1
ATOM 2918 C CA . VAL A 1 369 ? -3.663 -4.506 32.581 1.00 83.25 369 VAL A CA 1
ATOM 2919 C C . VAL A 1 369 ? -2.377 -5.309 32.459 1.00 83.25 369 VAL A C 1
ATOM 2921 O O . VAL A 1 369 ? -1.362 -4.820 31.963 1.00 83.25 369 VAL A O 1
ATOM 2924 N N . GLN A 1 370 ? -2.430 -6.557 32.919 1.00 80.31 370 GLN A N 1
ATOM 2925 C CA . GLN A 1 370 ? -1.361 -7.521 32.696 1.00 80.31 370 GLN A CA 1
ATOM 2926 C C . GLN A 1 370 ? -1.605 -8.210 31.363 1.00 80.31 370 GLN A C 1
ATOM 2928 O O . GLN A 1 370 ? -2.588 -8.938 31.207 1.00 80.31 370 GLN A O 1
ATOM 2933 N N . LEU A 1 371 ? -0.711 -7.982 30.408 1.00 69.69 371 LEU A N 1
ATOM 2934 C CA . LEU A 1 371 ? -0.745 -8.670 29.133 1.00 69.69 371 LEU A CA 1
ATOM 2935 C C . LEU A 1 371 ? 0.187 -9.868 29.133 1.00 69.69 371 LEU A C 1
ATOM 2937 O O . LEU A 1 371 ? 1.336 -9.793 29.562 1.00 69.69 371 LEU A O 1
ATOM 2941 N N . GLN A 1 372 ? -0.316 -10.968 28.582 1.00 69.06 372 GLN A N 1
ATOM 2942 C CA . GLN A 1 372 ? 0.477 -12.143 28.261 1.00 69.06 372 GLN A CA 1
ATOM 2943 C C . GLN A 1 372 ? 0.622 -12.201 26.748 1.00 69.06 372 GLN A C 1
ATOM 2945 O O . GLN A 1 372 ? -0.328 -12.517 26.038 1.00 69.06 372 GLN A O 1
ATOM 2950 N N . ARG A 1 373 ? 1.814 -11.874 26.250 1.00 63.75 373 ARG A N 1
ATOM 2951 C CA . ARG A 1 373 ? 2.154 -12.029 24.835 1.00 63.75 373 ARG A CA 1
ATOM 2952 C C . ARG A 1 373 ? 3.030 -13.255 24.679 1.00 63.75 373 ARG A C 1
ATOM 2954 O O . ARG A 1 373 ? 4.086 -13.344 25.296 1.00 63.75 373 ARG A O 1
ATOM 2961 N N . THR A 1 374 ? 2.590 -14.208 23.871 1.00 59.22 374 THR A N 1
ATOM 2962 C CA . THR A 1 374 ? 3.428 -15.346 23.488 1.00 59.22 374 THR A CA 1
ATOM 2963 C C . THR A 1 374 ? 4.209 -14.953 22.244 1.00 59.22 374 THR A C 1
ATOM 2965 O O . THR A 1 374 ? 3.613 -14.590 21.232 1.00 59.22 374 THR A O 1
ATOM 2968 N N . ASP A 1 375 ? 5.537 -14.956 22.315 1.00 57.16 375 ASP A N 1
ATOM 2969 C CA . ASP A 1 375 ? 6.349 -14.699 21.130 1.00 57.16 375 ASP A CA 1
ATOM 2970 C C . ASP A 1 375 ? 6.342 -15.900 20.165 1.00 57.16 375 ASP A C 1
ATOM 2972 O O . ASP A 1 375 ? 5.894 -17.001 20.495 1.00 57.16 375 ASP A O 1
ATOM 2976 N N . GLY A 1 376 ? 6.870 -15.701 18.952 1.00 50.53 376 GLY A N 1
ATOM 2977 C CA . GLY A 1 376 ? 6.976 -16.757 17.938 1.00 50.53 376 GLY A CA 1
ATOM 2978 C C . GLY A 1 376 ? 7.874 -17.941 18.333 1.00 50.53 376 GLY A C 1
ATOM 2979 O O . GLY A 1 376 ? 7.927 -18.925 17.600 1.00 50.53 376 GLY A O 1
ATOM 2980 N N . SER A 1 377 ? 8.569 -17.865 19.476 1.00 57.59 377 SER A N 1
ATOM 2981 C CA . SER A 1 377 ? 9.355 -18.956 20.066 1.00 57.59 377 SER A CA 1
ATOM 2982 C C . SER A 1 377 ? 8.617 -19.698 21.191 1.00 57.59 377 SER A C 1
ATOM 2984 O O . SER A 1 377 ? 9.145 -20.665 21.738 1.00 57.59 377 SER A O 1
ATOM 2986 N N . GLY A 1 378 ? 7.383 -19.288 21.507 1.00 59.22 378 GLY A N 1
ATOM 2987 C CA . GLY A 1 378 ? 6.552 -19.885 22.551 1.00 59.22 378 GLY A CA 1
ATOM 2988 C C . GLY A 1 378 ? 6.827 -19.349 23.959 1.00 59.22 378 GLY A C 1
ATOM 2989 O O . GLY A 1 378 ? 6.286 -19.893 24.921 1.00 59.22 378 GLY A O 1
ATOM 2990 N N . ILE A 1 379 ? 7.652 -18.306 24.114 1.00 68.62 379 ILE A N 1
ATOM 2991 C CA . ILE A 1 379 ? 7.944 -17.693 25.414 1.00 68.62 379 ILE A CA 1
ATOM 2992 C C . ILE A 1 379 ? 6.863 -16.657 25.727 1.00 68.62 379 ILE A C 1
ATOM 2994 O O . ILE A 1 379 ? 6.576 -15.765 24.928 1.00 68.62 379 ILE A O 1
ATOM 2998 N N . VAL A 1 380 ? 6.253 -16.781 26.907 1.00 71.25 380 VAL A N 1
ATOM 2999 C CA . VAL A 1 380 ? 5.254 -15.831 27.403 1.00 71.25 380 VAL A CA 1
ATOM 3000 C C . VAL A 1 380 ? 5.970 -14.661 28.068 1.00 71.25 380 VAL A C 1
ATOM 3002 O O . VAL A 1 380 ? 6.566 -14.813 29.133 1.00 71.25 380 VAL A O 1
ATOM 3005 N N . HIS A 1 381 ? 5.881 -13.487 27.453 1.00 68.00 381 HIS A N 1
ATOM 3006 C CA . HIS A 1 381 ? 6.297 -12.224 28.051 1.00 68.00 381 HIS A CA 1
ATOM 3007 C C . HIS A 1 381 ? 5.107 -11.600 28.773 1.00 68.00 381 HIS A C 1
ATOM 3009 O O . HIS A 1 381 ? 4.019 -11.475 28.206 1.00 68.00 381 HIS A O 1
ATOM 3015 N N . GLN A 1 382 ? 5.320 -11.230 30.034 1.00 71.94 382 GLN A N 1
ATOM 3016 C CA . GLN A 1 382 ? 4.350 -10.495 30.838 1.00 71.94 382 GLN A CA 1
ATOM 3017 C C . GLN A 1 382 ? 4.730 -9.016 30.823 1.00 71.94 382 GLN A C 1
ATOM 3019 O O . GLN A 1 382 ? 5.811 -8.660 31.296 1.00 71.94 382 GLN A O 1
ATOM 3024 N N . SER A 1 383 ? 3.864 -8.168 30.267 1.00 76.19 383 SER A N 1
ATOM 3025 C CA . SER A 1 383 ? 4.009 -6.711 30.331 1.00 76.19 383 SER A CA 1
ATOM 3026 C C . SER A 1 383 ? 2.847 -6.093 31.101 1.00 76.19 383 SER A C 1
ATOM 3028 O O . SER A 1 383 ? 1.710 -6.562 31.040 1.00 76.19 383 SER A O 1
ATOM 3030 N N . GLU A 1 384 ? 3.150 -5.039 31.855 1.00 83.06 384 GLU A N 1
ATOM 3031 C CA . GLU A 1 384 ? 2.148 -4.173 32.469 1.00 83.06 384 GLU A CA 1
ATOM 3032 C C . GLU A 1 384 ? 2.018 -2.918 31.612 1.00 83.06 384 GLU A C 1
ATOM 3034 O O . GLU A 1 384 ? 2.980 -2.171 31.428 1.00 83.06 384 GLU A O 1
ATOM 3039 N N . GLU A 1 385 ? 0.827 -2.705 31.061 1.00 86.56 385 GLU A N 1
ATOM 3040 C CA . GLU A 1 385 ? 0.530 -1.576 30.183 1.00 86.56 385 GLU A CA 1
ATOM 3041 C C . GLU A 1 385 ? -0.771 -0.908 30.624 1.00 86.56 385 GLU A C 1
ATOM 3043 O O . GLU A 1 385 ? -1.712 -1.558 31.086 1.00 86.56 385 GLU A O 1
ATOM 3048 N N . HIS A 1 386 ? -0.844 0.413 30.474 1.00 90.31 386 HIS A N 1
ATOM 3049 C CA . HIS A 1 386 ? -2.106 1.123 30.644 1.00 90.31 386 HIS A CA 1
ATOM 3050 C C . HIS A 1 386 ? -3.061 0.784 29.498 1.00 90.31 386 HIS A C 1
ATOM 3052 O O . HIS A 1 386 ? -2.628 0.732 28.346 1.00 90.31 386 HIS A O 1
ATOM 3058 N N . ILE A 1 387 ? -4.360 0.631 29.784 1.00 91.00 387 ILE A N 1
ATOM 3059 C CA . ILE A 1 387 ? -5.362 0.245 28.770 1.00 91.00 387 ILE A CA 1
ATOM 3060 C C . ILE A 1 387 ? -5.332 1.184 27.560 1.00 91.00 387 ILE A C 1
ATOM 3062 O O . ILE A 1 387 ? -5.347 0.718 26.423 1.00 91.00 387 ILE A O 1
ATOM 3066 N N . ALA A 1 388 ? -5.260 2.498 27.791 1.00 92.06 388 ALA A N 1
ATOM 3067 C CA . ALA A 1 388 ? -5.201 3.478 26.706 1.00 92.06 388 ALA A CA 1
ATOM 3068 C C . ALA A 1 388 ? -3.979 3.267 25.789 1.00 92.06 388 ALA A C 1
ATOM 3070 O O . ALA A 1 388 ? -4.122 3.238 24.572 1.00 92.06 388 ALA A O 1
ATOM 3071 N N . VAL A 1 389 ? -2.798 3.036 26.376 1.00 91.94 389 VAL A N 1
ATOM 3072 C CA . VAL A 1 389 ? -1.547 2.809 25.630 1.00 91.94 389 VAL A CA 1
ATOM 3073 C C . VAL A 1 389 ? -1.592 1.482 24.872 1.00 91.94 389 VAL A C 1
ATOM 3075 O O . VAL A 1 389 ? -1.188 1.421 23.712 1.00 91.94 389 VAL A O 1
ATOM 3078 N N . ALA A 1 390 ? -2.115 0.429 25.504 1.00 92.25 390 ALA A N 1
ATOM 3079 C CA . ALA A 1 390 ? -2.272 -0.875 24.873 1.00 92.25 390 ALA A CA 1
ATOM 3080 C C . ALA A 1 390 ? -3.213 -0.792 23.659 1.00 92.25 390 ALA A C 1
ATOM 3082 O O . ALA A 1 390 ? -2.867 -1.296 22.591 1.00 92.25 390 ALA A O 1
ATOM 3083 N N . LEU A 1 391 ? -4.358 -0.106 23.787 1.00 93.69 391 LEU A N 1
ATOM 3084 C CA . LEU A 1 391 ? -5.298 0.113 22.682 1.00 93.69 391 LEU A CA 1
ATOM 3085 C C . LEU A 1 391 ? -4.646 0.878 21.531 1.00 93.69 391 LEU A C 1
ATOM 3087 O O . LEU A 1 391 ? -4.703 0.413 20.393 1.00 93.69 391 LEU A O 1
ATOM 3091 N N . ASP A 1 392 ? -3.990 2.003 21.821 1.00 94.25 392 ASP A N 1
ATOM 3092 C CA . ASP A 1 392 ? -3.302 2.796 20.799 1.00 94.25 392 ASP A CA 1
ATOM 3093 C C . ASP A 1 392 ? -2.240 1.968 20.067 1.00 94.25 392 ASP A C 1
ATOM 3095 O O . ASP A 1 392 ? -2.157 2.020 18.839 1.00 94.25 392 ASP A O 1
ATOM 3099 N N . SER A 1 393 ? -1.487 1.140 20.799 1.00 94.25 393 SER A N 1
ATOM 3100 C CA . SER A 1 393 ? -0.515 0.216 20.214 1.00 94.25 393 SER A CA 1
ATOM 3101 C C . SER A 1 393 ? -1.171 -0.817 19.292 1.00 94.25 393 SER A C 1
ATOM 3103 O O . SER A 1 393 ? -0.680 -0.999 18.182 1.00 94.25 393 SER A O 1
ATOM 3105 N N . ARG A 1 394 ? -2.277 -1.472 19.683 1.00 93.06 394 ARG A N 1
ATOM 3106 C CA . ARG A 1 394 ? -2.953 -2.451 18.801 1.00 93.06 394 ARG A CA 1
ATOM 3107 C C . ARG A 1 394 ? -3.525 -1.809 17.544 1.00 93.06 394 ARG A C 1
ATOM 3109 O O . ARG A 1 394 ? -3.435 -2.381 16.460 1.00 93.06 394 ARG A O 1
ATOM 3116 N N . LEU A 1 395 ? -4.101 -0.616 17.675 1.00 96.00 395 LEU A N 1
ATOM 3117 C CA . LEU A 1 395 ? -4.627 0.122 16.530 1.00 96.00 395 LEU A CA 1
ATOM 3118 C C . LEU A 1 395 ? -3.503 0.555 15.582 1.00 96.00 395 LEU A C 1
ATOM 3120 O O . LEU A 1 395 ? -3.666 0.442 14.367 1.00 96.00 395 LEU A O 1
ATOM 3124 N N . ALA A 1 396 ? -2.358 0.983 16.120 1.00 95.62 396 ALA A N 1
ATOM 3125 C CA . ALA A 1 396 ? -1.174 1.301 15.327 1.00 95.62 396 ALA A CA 1
ATOM 3126 C C . ALA A 1 396 ? -0.610 0.063 14.606 1.00 95.62 396 ALA A C 1
ATOM 3128 O O . ALA A 1 396 ? -0.250 0.156 13.432 1.00 95.62 396 ALA A O 1
ATOM 3129 N N . ASP A 1 397 ? -0.591 -1.104 15.259 1.00 94.75 397 ASP A N 1
ATOM 3130 C CA . ASP A 1 397 ? -0.158 -2.366 14.643 1.00 94.75 397 ASP A CA 1
ATOM 3131 C C . ASP A 1 397 ? -1.060 -2.740 13.448 1.00 94.75 397 ASP A C 1
ATOM 3133 O O . ASP A 1 397 ? -0.565 -3.070 12.366 1.00 94.75 397 ASP A O 1
ATOM 3137 N N . LEU A 1 398 ? -2.386 -2.629 13.602 1.00 95.31 398 LEU A N 1
ATOM 3138 C CA . LEU A 1 398 ? -3.358 -2.857 12.524 1.00 95.31 398 LEU A CA 1
ATOM 3139 C C . LEU A 1 398 ? -3.201 -1.857 11.367 1.00 95.31 398 LEU A C 1
ATOM 3141 O O . LEU A 1 398 ? -3.267 -2.245 10.198 1.00 95.31 398 LEU A O 1
ATOM 3145 N N . GLU A 1 399 ? -2.955 -0.581 11.662 1.00 94.81 399 GLU A N 1
ATOM 3146 C CA . GLU A 1 399 ? -2.692 0.429 10.630 1.00 94.81 399 GLU A CA 1
ATOM 3147 C C . GLU A 1 399 ? -1.393 0.171 9.882 1.00 94.81 399 GLU A C 1
ATOM 3149 O O . GLU A 1 399 ? -1.366 0.299 8.659 1.00 94.81 399 GLU A O 1
ATOM 3154 N N . ALA A 1 400 ? -0.340 -0.248 10.584 1.00 93.50 400 ALA A N 1
ATOM 3155 C CA . ALA A 1 400 ? 0.917 -0.622 9.954 1.00 93.50 400 ALA A CA 1
ATOM 3156 C C . ALA A 1 400 ? 0.718 -1.788 8.972 1.00 93.50 400 ALA A C 1
ATOM 3158 O O . ALA A 1 400 ? 1.293 -1.777 7.882 1.00 93.50 400 ALA A O 1
ATOM 3159 N N . LYS A 1 401 ? -0.142 -2.765 9.303 1.00 92.38 401 LYS A N 1
ATOM 3160 C CA . LYS A 1 401 ? -0.526 -3.844 8.374 1.00 92.38 401 LYS A CA 1
ATOM 3161 C C . LYS A 1 401 ? -1.320 -3.328 7.180 1.00 92.38 401 LYS A C 1
ATOM 3163 O O . LYS A 1 401 ? -1.047 -3.741 6.049 1.00 92.38 401 LYS A O 1
ATOM 3168 N N . ALA A 1 402 ? -2.265 -2.419 7.407 1.00 94.56 402 ALA A N 1
ATOM 3169 C CA . ALA A 1 402 ? -3.006 -1.773 6.330 1.00 94.56 402 ALA A CA 1
ATOM 3170 C C . ALA A 1 402 ? -2.049 -1.053 5.366 1.00 94.56 402 ALA A C 1
ATOM 3172 O O . ALA A 1 402 ? -2.146 -1.220 4.150 1.00 94.56 402 ALA A O 1
ATOM 3173 N N . ASP A 1 403 ? -1.086 -0.305 5.897 1.00 94.50 403 ASP A N 1
ATOM 3174 C CA . ASP A 1 403 ? -0.066 0.403 5.124 1.00 94.50 403 ASP A CA 1
ATOM 3175 C C . ASP A 1 403 ? 0.822 -0.555 4.331 1.00 94.50 403 ASP A C 1
ATOM 3177 O O . ASP A 1 403 ? 1.087 -0.330 3.150 1.00 94.50 403 ASP A O 1
ATOM 3181 N N . THR A 1 404 ? 1.243 -1.666 4.938 1.00 94.38 404 THR A N 1
ATOM 3182 C CA . THR A 1 404 ? 1.994 -2.705 4.227 1.00 94.38 404 THR A CA 1
ATOM 3183 C C . THR A 1 404 ? 1.200 -3.272 3.048 1.00 94.38 404 THR A C 1
ATOM 3185 O O . THR A 1 404 ? 1.783 -3.472 1.987 1.00 94.38 404 THR A O 1
ATOM 3188 N N . CYS A 1 405 ? -0.120 -3.465 3.164 1.00 95.25 405 CYS A N 1
ATOM 3189 C CA . CYS A 1 405 ? -0.946 -3.928 2.041 1.00 95.25 405 CYS A CA 1
ATOM 3190 C C . CYS A 1 405 ? -0.920 -2.948 0.857 1.00 95.25 405 CYS A C 1
ATOM 3192 O O . CYS A 1 405 ? -0.735 -3.373 -0.284 1.00 95.25 405 CYS A O 1
ATOM 3194 N N . LEU A 1 406 ? -1.053 -1.641 1.117 1.00 96.25 406 LEU A N 1
ATOM 3195 C CA . LEU A 1 406 ? -0.971 -0.617 0.069 1.00 96.25 406 LEU A CA 1
ATOM 3196 C C . LEU A 1 406 ? 0.425 -0.574 -0.565 1.00 96.25 406 LEU A C 1
ATOM 3198 O O . LEU A 1 406 ? 0.546 -0.499 -1.788 1.00 96.25 406 LEU A O 1
ATOM 3202 N N . LEU A 1 407 ? 1.475 -0.680 0.255 1.00 96.12 407 LEU A N 1
ATOM 3203 C CA . LEU A 1 407 ? 2.857 -0.709 -0.217 1.00 96.12 407 LEU A CA 1
ATOM 3204 C C . LEU A 1 407 ? 3.144 -1.936 -1.096 1.00 96.12 407 LEU A C 1
ATOM 3206 O O . LEU A 1 407 ? 3.849 -1.807 -2.092 1.00 96.12 407 LEU A O 1
ATOM 3210 N N . ILE A 1 408 ? 2.580 -3.108 -0.785 1.00 95.56 408 ILE A N 1
ATOM 3211 C CA . ILE A 1 408 ? 2.702 -4.302 -1.638 1.00 95.56 408 ILE A CA 1
ATOM 3212 C C . ILE A 1 408 ? 2.108 -4.035 -3.021 1.00 95.56 408 ILE A C 1
ATOM 3214 O O . ILE A 1 408 ? 2.766 -4.314 -4.017 1.00 95.56 408 ILE A O 1
ATOM 3218 N N . ILE A 1 409 ? 0.899 -3.467 -3.097 1.00 97.38 409 ILE A N 1
ATOM 3219 C CA . ILE A 1 409 ? 0.250 -3.147 -4.381 1.00 97.38 409 ILE A CA 1
ATOM 3220 C C . ILE A 1 409 ? 1.100 -2.151 -5.172 1.00 97.38 409 ILE A C 1
ATOM 3222 O O . ILE A 1 409 ? 1.331 -2.332 -6.368 1.00 97.38 409 ILE A O 1
ATOM 3226 N N . HIS A 1 410 ? 1.585 -1.112 -4.491 1.00 97.38 410 HIS A N 1
ATOM 3227 C CA . HIS A 1 410 ? 2.467 -0.106 -5.068 1.00 97.38 410 HIS A CA 1
ATOM 3228 C C . HIS A 1 410 ? 3.698 -0.750 -5.695 1.00 97.38 410 HIS A C 1
ATOM 3230 O O . HIS A 1 410 ? 3.949 -0.567 -6.884 1.00 97.38 410 HIS A O 1
ATOM 3236 N N . LEU A 1 411 ? 4.419 -1.556 -4.913 1.00 96.19 411 LEU A N 1
ATOM 3237 C CA . LEU A 1 411 ? 5.599 -2.298 -5.340 1.00 96.19 411 LEU A CA 1
ATOM 3238 C C . LEU A 1 411 ? 5.299 -3.258 -6.490 1.00 96.19 411 LEU A C 1
ATOM 3240 O O . LEU A 1 411 ? 6.087 -3.328 -7.428 1.00 96.19 411 LEU A O 1
ATOM 3244 N N . GLU A 1 412 ? 4.171 -3.965 -6.452 1.00 96.38 412 GLU A N 1
ATOM 3245 C CA . GLU A 1 412 ? 3.791 -4.912 -7.499 1.00 96.38 412 GLU A CA 1
ATOM 3246 C C . GLU A 1 412 ? 3.663 -4.216 -8.859 1.00 96.38 412 GLU A C 1
ATOM 3248 O O . GLU A 1 412 ? 4.260 -4.670 -9.833 1.00 96.38 412 GLU A O 1
ATOM 3253 N N . LEU A 1 413 ? 3.005 -3.052 -8.923 1.00 97.94 413 LEU A N 1
ATOM 3254 C CA . LEU A 1 413 ? 2.921 -2.261 -10.159 1.00 97.94 413 LEU A CA 1
ATOM 3255 C C . LEU A 1 413 ? 4.314 -1.919 -10.717 1.00 97.94 413 LEU A C 1
ATOM 3257 O O . LEU A 1 413 ? 4.556 -2.076 -11.916 1.00 97.94 413 LEU A O 1
ATOM 3261 N N . ARG A 1 414 ? 5.257 -1.518 -9.848 1.00 97.00 414 ARG A N 1
ATOM 3262 C CA . ARG A 1 414 ? 6.653 -1.252 -10.245 1.00 97.00 414 ARG A CA 1
ATOM 3263 C C . ARG A 1 414 ? 7.359 -2.518 -10.732 1.00 97.00 414 ARG A C 1
ATOM 3265 O O . ARG A 1 414 ? 8.021 -2.477 -11.766 1.00 97.00 414 ARG A O 1
ATOM 3272 N N . VAL A 1 415 ? 7.211 -3.649 -10.040 1.00 95.75 415 VAL A N 1
ATOM 3273 C CA . VAL A 1 415 ? 7.812 -4.935 -10.442 1.00 95.75 415 VAL A CA 1
ATOM 3274 C C . VAL A 1 415 ? 7.282 -5.383 -11.807 1.00 95.75 415 VAL A C 1
ATOM 3276 O O . VAL A 1 415 ? 8.063 -5.825 -12.651 1.00 95.75 415 VAL A O 1
ATOM 3279 N N . HIS A 1 416 ? 5.990 -5.193 -12.077 1.00 97.00 416 HIS A N 1
ATOM 3280 C CA . HIS A 1 416 ? 5.393 -5.479 -13.380 1.00 97.00 416 HIS A CA 1
ATOM 3281 C C . HIS A 1 416 ? 5.971 -4.593 -14.503 1.00 97.00 416 HIS A C 1
ATOM 3283 O O . HIS A 1 416 ? 6.189 -5.095 -15.610 1.00 97.00 416 HIS A O 1
ATOM 3289 N N . CYS A 1 417 ? 6.318 -3.322 -14.240 1.00 97.19 417 CYS A N 1
ATOM 3290 C CA . CYS A 1 417 ? 7.083 -2.510 -15.198 1.00 97.19 417 CYS A CA 1
ATOM 3291 C C . CYS A 1 417 ? 8.419 -3.178 -15.556 1.00 97.19 417 CYS A C 1
ATOM 3293 O O . CYS A 1 417 ? 8.733 -3.318 -16.736 1.00 97.19 417 CYS A O 1
ATOM 3295 N N . PHE A 1 418 ? 9.198 -3.641 -14.574 1.00 95.75 418 PHE A N 1
ATOM 3296 C CA . PHE A 1 418 ? 10.459 -4.339 -14.857 1.00 95.75 418 PHE A CA 1
ATOM 3297 C C . PHE A 1 418 ? 10.244 -5.644 -15.621 1.00 95.75 418 PHE A C 1
ATOM 3299 O O . PHE A 1 418 ? 10.963 -5.911 -16.584 1.00 95.75 418 PHE A O 1
ATOM 3306 N N . PHE A 1 419 ? 9.261 -6.444 -15.208 1.00 95.06 419 PHE A N 1
ATOM 3307 C CA . PHE A 1 419 ? 8.983 -7.749 -15.800 1.00 95.06 419 PHE A CA 1
ATOM 3308 C C . PHE A 1 419 ? 8.691 -7.649 -17.299 1.00 95.06 419 PHE A C 1
ATOM 3310 O O . PHE A 1 419 ? 9.267 -8.403 -18.084 1.00 95.06 419 PHE A O 1
ATOM 3317 N N . HIS A 1 420 ? 7.857 -6.687 -17.702 1.00 95.44 420 HIS A N 1
ATOM 3318 C CA . HIS A 1 420 ? 7.497 -6.508 -19.108 1.00 95.44 420 HIS A CA 1
ATOM 3319 C C . HIS A 1 420 ? 8.525 -5.686 -19.897 1.00 95.44 420 HIS A C 1
ATOM 3321 O O . HIS A 1 420 ? 8.781 -5.980 -21.063 1.00 95.44 420 HIS A O 1
ATOM 3327 N N . LEU A 1 421 ? 9.147 -4.663 -19.299 1.00 95.00 421 LEU A N 1
ATOM 3328 C CA . LEU A 1 421 ? 9.974 -3.715 -20.057 1.00 95.00 421 LEU A CA 1
ATOM 3329 C C . LEU A 1 421 ? 11.455 -4.114 -20.158 1.00 95.00 421 LEU A C 1
ATOM 3331 O O . LEU A 1 421 ? 12.065 -3.862 -21.199 1.00 95.00 421 LEU A O 1
ATOM 3335 N N . LEU A 1 422 ? 12.049 -4.778 -19.154 1.00 92.38 422 LEU A N 1
ATOM 3336 C CA . LEU A 1 422 ? 13.454 -5.224 -19.230 1.00 92.38 422 LEU A CA 1
ATOM 3337 C C . LEU A 1 422 ? 13.738 -6.160 -20.425 1.00 92.38 422 LEU A C 1
ATOM 3339 O O . LEU A 1 422 ? 14.770 -5.988 -21.086 1.00 92.38 422 LEU A O 1
ATOM 3343 N N . PRO A 1 423 ? 12.866 -7.135 -20.769 1.00 90.69 423 PRO A N 1
ATOM 3344 C CA . PRO A 1 423 ? 13.092 -8.010 -21.919 1.00 90.69 423 PRO A CA 1
ATOM 3345 C C . PRO A 1 423 ? 13.224 -7.273 -23.261 1.00 90.69 423 PRO A C 1
ATOM 3347 O O . PRO A 1 423 ? 13.877 -7.799 -24.165 1.00 90.69 423 PRO A O 1
ATOM 3350 N N . LEU A 1 424 ? 12.676 -6.056 -23.388 1.00 89.56 424 LEU A N 1
ATOM 3351 C CA . LEU A 1 424 ? 12.742 -5.239 -24.611 1.00 89.56 424 LEU A CA 1
ATOM 3352 C C . LEU A 1 424 ? 14.170 -4.789 -24.959 1.00 89.56 424 LEU A C 1
ATOM 3354 O O . LEU A 1 424 ? 14.452 -4.446 -26.110 1.00 89.56 424 LEU A O 1
ATOM 3358 N N . ALA A 1 425 ? 15.090 -4.835 -23.989 1.00 86.25 425 ALA A N 1
ATOM 3359 C CA . ALA A 1 425 ? 16.515 -4.576 -24.189 1.00 86.25 425 ALA A CA 1
ATOM 3360 C C . ALA A 1 425 ? 17.212 -5.644 -25.051 1.00 86.25 425 ALA A C 1
ATOM 3362 O O . ALA A 1 425 ? 18.310 -5.428 -25.571 1.00 86.25 425 ALA A O 1
ATOM 3363 N N . ARG A 1 426 ? 16.610 -6.832 -25.183 1.00 80.62 426 ARG A N 1
ATOM 3364 C CA . ARG A 1 426 ? 17.223 -7.966 -25.880 1.00 80.62 426 ARG A CA 1
ATOM 3365 C C . ARG A 1 426 ? 17.085 -7.813 -27.396 1.00 80.62 426 ARG A C 1
ATOM 3367 O O . ARG A 1 426 ? 16.062 -7.381 -27.930 1.00 80.62 426 ARG A O 1
ATOM 3374 N N . VAL A 1 427 ? 18.136 -8.200 -28.116 1.00 65.00 427 VAL A N 1
ATOM 3375 C CA . VAL A 1 427 ? 18.134 -8.200 -29.584 1.00 65.00 427 VAL A CA 1
ATOM 3376 C C . VAL A 1 427 ? 17.208 -9.312 -30.078 1.00 65.00 427 VAL A C 1
ATOM 3378 O O . VAL A 1 427 ? 17.341 -10.462 -29.668 1.00 65.00 427 VAL A O 1
ATOM 3381 N N . ARG A 1 428 ? 16.280 -8.967 -30.975 1.00 67.12 428 ARG A N 1
ATOM 3382 C CA . ARG A 1 428 ? 15.370 -9.910 -31.641 1.00 67.12 428 ARG A CA 1
ATOM 3383 C C . ARG A 1 428 ? 15.428 -9.733 -33.157 1.00 67.12 428 ARG A C 1
ATOM 3385 O O . ARG A 1 428 ? 15.669 -8.604 -33.599 1.00 67.12 428 ARG A O 1
ATOM 3392 N N . PRO A 1 429 ? 15.176 -10.802 -33.937 1.00 59.97 429 PRO A N 1
ATOM 3393 C CA . PRO A 1 429 ? 14.899 -10.687 -35.366 1.00 59.97 429 PRO A CA 1
ATOM 3394 C C . PRO A 1 429 ? 13.800 -9.647 -35.605 1.00 59.97 429 PRO A C 1
ATOM 3396 O O . PRO A 1 429 ? 12.892 -9.505 -34.786 1.00 59.97 429 PRO A O 1
ATOM 3399 N N . SER A 1 430 ? 13.900 -8.885 -36.694 1.00 57.09 430 SER A N 1
ATOM 3400 C CA . SER A 1 430 ? 12.938 -7.823 -36.986 1.00 57.09 430 SER A CA 1
ATOM 3401 C C . SER A 1 430 ? 11.535 -8.402 -37.163 1.00 57.09 430 SER A C 1
ATOM 3403 O O . SER A 1 430 ? 11.302 -9.160 -38.104 1.00 57.09 430 SER A O 1
ATOM 3405 N N . LEU A 1 431 ? 10.613 -8.004 -36.285 1.00 61.69 431 LEU A N 1
ATOM 3406 C CA . LEU A 1 431 ? 9.177 -8.089 -36.541 1.00 61.69 431 LEU A CA 1
ATOM 3407 C C . LEU A 1 431 ? 8.829 -7.252 -37.793 1.00 61.69 431 LEU A C 1
ATOM 3409 O O . LEU A 1 431 ? 9.610 -6.361 -38.164 1.00 61.69 431 LEU A O 1
ATOM 3413 N N . PRO A 1 432 ? 7.685 -7.511 -38.453 1.00 64.81 432 PRO A N 1
ATOM 3414 C CA . PRO A 1 432 ? 7.148 -6.637 -39.494 1.00 64.81 432 PRO A CA 1
ATOM 3415 C C . PRO A 1 432 ? 7.140 -5.165 -39.051 1.00 64.81 432 PRO A C 1
ATOM 3417 O O . PRO A 1 432 ? 7.066 -4.867 -37.857 1.00 64.81 432 PRO A O 1
ATOM 3420 N N . HIS A 1 433 ? 7.236 -4.235 -40.009 1.00 61.91 433 HIS A N 1
ATOM 3421 C CA . HIS A 1 433 ? 7.578 -2.831 -39.736 1.00 61.91 433 HIS A CA 1
ATOM 3422 C C . HIS A 1 433 ? 6.656 -2.127 -38.726 1.00 61.91 433 HIS A C 1
ATOM 3424 O O . HIS A 1 433 ? 7.133 -1.192 -38.091 1.00 61.91 433 HIS A O 1
ATOM 3430 N N . ASP A 1 434 ? 5.429 -2.609 -38.491 1.00 68.06 434 ASP A N 1
ATOM 3431 C CA . ASP A 1 434 ? 4.390 -1.905 -37.724 1.00 68.06 434 ASP A CA 1
ATOM 3432 C C . ASP A 1 434 ? 3.903 -2.613 -36.442 1.00 68.06 434 ASP A C 1
ATOM 3434 O O . ASP A 1 434 ? 3.094 -2.050 -35.707 1.00 68.06 434 ASP A O 1
ATOM 3438 N N . GLU A 1 435 ? 4.398 -3.808 -36.109 1.00 83.62 435 GLU A N 1
ATOM 3439 C CA . GLU A 1 435 ? 3.872 -4.573 -34.962 1.00 83.62 435 GLU A CA 1
ATOM 3440 C C . GLU A 1 435 ? 4.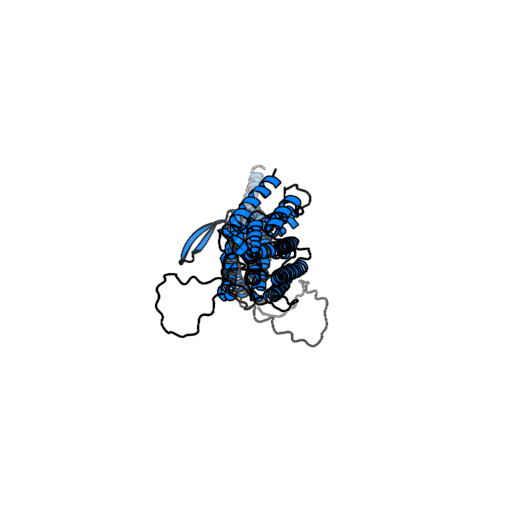531 -4.190 -33.626 1.00 83.62 435 GLU A C 1
ATOM 3442 O O . GLU A 1 435 ? 5.744 -3.979 -33.540 1.00 83.62 435 GLU A O 1
ATOM 3447 N N . LEU A 1 436 ? 3.736 -4.089 -32.558 1.00 87.69 436 LEU A N 1
ATOM 3448 C CA . LEU A 1 436 ? 4.245 -3.913 -31.194 1.00 87.69 436 LEU A CA 1
ATOM 3449 C C . LEU A 1 436 ? 4.844 -5.220 -30.667 1.00 87.69 436 LEU A C 1
ATOM 3451 O O . LEU A 1 436 ? 4.355 -6.301 -30.986 1.00 87.69 436 LEU A O 1
ATOM 3455 N N . ASP A 1 437 ? 5.874 -5.117 -29.825 1.00 91.25 437 ASP A N 1
ATOM 3456 C CA . ASP A 1 437 ? 6.368 -6.278 -29.082 1.00 91.25 437 ASP A CA 1
ATOM 3457 C C . ASP A 1 437 ? 5.281 -6.789 -28.116 1.00 91.25 437 ASP A C 1
ATOM 3459 O O . ASP A 1 437 ? 4.594 -5.999 -27.459 1.00 91.25 437 ASP A O 1
ATOM 3463 N N . ASN A 1 438 ? 5.143 -8.115 -28.010 1.00 92.25 438 ASN A N 1
ATOM 3464 C CA . ASN A 1 438 ? 4.128 -8.756 -27.167 1.00 92.25 438 ASN A CA 1
ATOM 3465 C C . ASN A 1 438 ? 4.207 -8.291 -25.712 1.00 92.25 438 ASN A C 1
ATOM 3467 O O . ASN A 1 438 ? 3.176 -8.080 -25.091 1.00 92.25 438 ASN A O 1
ATOM 3471 N N . GLU A 1 439 ? 5.409 -8.046 -25.194 1.00 93.62 439 GLU A N 1
ATOM 3472 C CA . GLU A 1 439 ? 5.615 -7.553 -23.834 1.00 93.62 439 GLU A CA 1
ATOM 3473 C C . GLU A 1 439 ? 4.971 -6.181 -23.597 1.00 93.62 439 GLU A C 1
ATOM 3475 O O . GLU A 1 439 ? 4.487 -5.907 -22.506 1.00 93.62 439 GLU A O 1
ATOM 3480 N N . VAL A 1 440 ? 4.913 -5.317 -24.616 1.00 96.00 440 VAL A N 1
ATOM 3481 C CA . VAL A 1 440 ? 4.243 -4.010 -24.517 1.00 96.00 440 VAL A CA 1
ATOM 3482 C C . VAL A 1 440 ? 2.725 -4.178 -24.525 1.00 96.00 440 VAL A C 1
ATOM 3484 O O . VAL A 1 440 ? 2.012 -3.478 -23.803 1.00 96.00 440 VAL A O 1
ATOM 3487 N N . ILE A 1 441 ? 2.222 -5.115 -25.333 1.00 95.88 441 ILE A N 1
ATOM 3488 C CA . ILE A 1 441 ? 0.796 -5.455 -25.381 1.00 95.88 441 ILE A CA 1
ATOM 3489 C C . ILE A 1 441 ? 0.363 -6.062 -24.041 1.00 95.88 441 ILE A C 1
ATOM 3491 O O . ILE A 1 441 ? -0.652 -5.651 -23.474 1.00 95.88 441 ILE A O 1
ATOM 3495 N N . ASP A 1 442 ? 1.145 -7.008 -23.524 1.00 96.31 442 ASP A N 1
ATOM 3496 C CA . ASP A 1 442 ? 0.895 -7.685 -22.258 1.00 96.31 442 ASP A CA 1
ATOM 3497 C C . ASP A 1 442 ? 1.007 -6.709 -21.085 1.00 96.31 442 ASP A C 1
ATOM 3499 O O . ASP A 1 442 ? 0.078 -6.665 -20.284 1.00 96.31 442 ASP A O 1
ATOM 3503 N N . PHE A 1 443 ? 2.025 -5.838 -21.048 1.00 97.75 443 PHE A N 1
ATOM 3504 C CA . PHE A 1 443 ? 2.112 -4.726 -20.092 1.00 97.75 443 PHE A CA 1
ATOM 3505 C C . PHE A 1 443 ? 0.833 -3.890 -20.077 1.00 97.75 443 PHE A C 1
ATOM 3507 O O . PHE A 1 443 ? 0.260 -3.626 -19.021 1.00 97.75 443 PHE A O 1
ATOM 3514 N N . GLY A 1 444 ? 0.358 -3.478 -21.255 1.00 97.44 444 GLY A N 1
ATOM 3515 C CA . GLY A 1 444 ? -0.819 -2.627 -21.336 1.00 97.44 444 GLY A CA 1
ATOM 3516 C C . GLY A 1 444 ? -2.102 -3.324 -20.903 1.00 97.44 444 GLY A C 1
ATOM 3517 O O . GLY A 1 444 ? -2.949 -2.690 -20.271 1.00 97.44 444 GLY A O 1
ATOM 3518 N N . ARG A 1 445 ? -2.235 -4.623 -21.194 1.00 97.38 445 ARG A N 1
ATOM 3519 C CA . ARG A 1 445 ? -3.333 -5.448 -20.684 1.00 97.38 445 ARG A CA 1
ATOM 3520 C C . ARG A 1 445 ? -3.261 -5.541 -19.162 1.00 97.38 445 ARG A C 1
ATOM 3522 O O . ARG A 1 445 ? -4.273 -5.347 -18.500 1.00 97.38 445 ARG A O 1
ATOM 3529 N N . ASP A 1 446 ? -2.090 -5.831 -18.623 1.00 97.19 446 ASP A N 1
ATOM 3530 C CA . ASP A 1 446 ? -1.859 -6.061 -17.201 1.00 97.19 446 ASP A CA 1
ATOM 3531 C C . ASP A 1 446 ? -2.154 -4.805 -16.367 1.00 97.19 446 ASP A C 1
ATOM 3533 O O . ASP A 1 446 ? -3.015 -4.824 -15.489 1.00 97.19 446 ASP A O 1
ATOM 3537 N N . MET A 1 447 ? -1.574 -3.658 -16.743 1.00 97.94 447 MET A N 1
ATOM 3538 C CA . MET A 1 447 ? -1.838 -2.367 -16.089 1.00 97.94 447 MET A CA 1
ATOM 3539 C C . MET A 1 447 ? -3.320 -1.970 -16.132 1.00 97.94 447 MET A C 1
ATOM 3541 O O . MET A 1 447 ? -3.835 -1.398 -15.171 1.00 97.94 447 MET A O 1
ATOM 3545 N N . ALA A 1 448 ? -4.031 -2.298 -17.216 1.00 97.44 448 ALA A N 1
ATOM 3546 C CA . ALA A 1 448 ? -5.468 -2.053 -17.305 1.00 97.44 448 ALA A CA 1
ATOM 3547 C C . ALA A 1 448 ? -6.277 -2.931 -16.330 1.00 97.44 448 ALA A C 1
ATOM 3549 O O . ALA A 1 448 ? -7.231 -2.430 -15.735 1.00 97.44 448 ALA A O 1
ATOM 3550 N N . HIS A 1 449 ? -5.889 -4.197 -16.119 1.00 97.31 449 HIS A N 1
ATOM 3551 C CA . HIS A 1 449 ? -6.533 -5.071 -15.127 1.00 97.31 449 HIS A CA 1
ATOM 3552 C C . HIS A 1 449 ? -6.312 -4.556 -13.704 1.00 97.31 449 HIS A C 1
ATOM 3554 O O . HIS A 1 449 ? -7.283 -4.424 -12.956 1.00 97.31 449 HIS A O 1
ATOM 3560 N N . PHE A 1 450 ? -5.072 -4.185 -13.358 1.00 98.19 450 PHE A N 1
ATOM 3561 C CA . PHE A 1 450 ? -4.778 -3.540 -12.076 1.00 98.19 450 PHE A CA 1
ATOM 3562 C C . PHE A 1 450 ? -5.644 -2.296 -11.875 1.00 98.19 450 PHE A C 1
ATOM 3564 O O . PHE A 1 450 ? -6.318 -2.172 -10.855 1.00 98.19 450 PHE A O 1
ATOM 3571 N N . HIS A 1 451 ? -5.679 -1.395 -12.860 1.00 97.94 451 HIS A N 1
ATOM 3572 C CA . HIS A 1 451 ? -6.449 -0.159 -12.760 1.00 97.94 451 HIS A CA 1
ATOM 3573 C C . HIS A 1 451 ? -7.948 -0.430 -12.570 1.00 97.94 451 HIS A C 1
ATOM 3575 O O . HIS A 1 451 ? -8.587 0.188 -11.718 1.00 97.94 451 HIS A O 1
ATOM 3581 N N . GLN A 1 452 ? -8.521 -1.373 -13.323 1.00 96.50 452 GLN A N 1
ATOM 3582 C CA . GLN A 1 452 ? -9.932 -1.745 -13.207 1.00 96.50 452 GLN A CA 1
ATOM 3583 C C . GLN A 1 452 ? -10.273 -2.279 -11.810 1.00 96.50 452 GLN A C 1
ATOM 3585 O O . GLN A 1 452 ? -11.265 -1.856 -11.217 1.00 96.50 452 GLN A O 1
ATOM 3590 N N . VAL A 1 453 ? -9.458 -3.184 -11.263 1.00 95.50 453 VAL A N 1
ATOM 3591 C CA . VAL A 1 453 ? -9.703 -3.744 -9.928 1.00 95.50 453 VAL A CA 1
ATOM 3592 C C . VAL A 1 453 ? -9.500 -2.684 -8.850 1.00 95.50 453 VAL A C 1
ATOM 3594 O O . VAL A 1 453 ? -10.376 -2.495 -8.008 1.00 95.50 453 VAL A O 1
ATOM 3597 N N . LEU A 1 454 ? -8.396 -1.942 -8.887 1.00 96.38 454 LEU A N 1
ATOM 3598 C CA . LEU A 1 454 ? -8.054 -0.974 -7.845 1.00 96.38 454 LEU A CA 1
ATOM 3599 C C . LEU A 1 454 ? -9.017 0.220 -7.819 1.00 96.38 454 LEU A C 1
ATOM 3601 O O . LEU A 1 454 ? -9.479 0.590 -6.744 1.00 96.38 454 LEU A O 1
ATOM 3605 N N . SER A 1 455 ? -9.419 0.759 -8.976 1.00 94.31 455 SER A N 1
ATOM 3606 C CA . SER A 1 455 ? -10.328 1.922 -9.052 1.00 94.31 455 SER A CA 1
ATOM 3607 C C . SER A 1 455 ? -11.720 1.669 -8.466 1.00 94.31 455 SER A C 1
ATOM 3609 O O . SER A 1 455 ? -12.413 2.612 -8.091 1.00 94.31 455 SER A O 1
ATOM 3611 N N . THR A 1 456 ? -12.139 0.404 -8.367 1.00 91.62 456 THR A N 1
ATOM 3612 C CA . THR A 1 456 ? -13.425 0.031 -7.753 1.00 91.62 456 THR A CA 1
ATOM 3613 C C . THR A 1 456 ? -13.339 -0.185 -6.241 1.00 91.62 456 THR A C 1
ATOM 3615 O O . THR A 1 456 ? -14.381 -0.216 -5.582 1.00 91.62 456 THR A O 1
ATOM 3618 N N . ASN A 1 457 ? -12.125 -0.326 -5.696 1.00 90.81 457 ASN A N 1
ATOM 3619 C CA . ASN A 1 457 ? -11.878 -0.662 -4.292 1.00 90.81 457 ASN A CA 1
ATOM 3620 C C . ASN A 1 457 ? -11.092 0.415 -3.529 1.00 90.81 457 ASN A C 1
ATOM 3622 O O . ASN A 1 457 ? -11.090 0.372 -2.306 1.00 90.81 457 ASN A O 1
ATOM 3626 N N . LEU A 1 458 ? -10.454 1.368 -4.216 1.00 92.94 458 LEU A N 1
ATOM 3627 C CA . LEU A 1 458 ? -9.650 2.431 -3.614 1.00 92.94 458 LEU A CA 1
ATOM 3628 C C . LEU A 1 458 ? -10.143 3.829 -4.021 1.00 92.94 458 LEU A C 1
ATOM 3630 O O . LEU A 1 458 ? -10.602 4.028 -5.149 1.00 92.94 458 LEU A O 1
ATOM 3634 N N . PRO A 1 459 ? -10.006 4.832 -3.137 1.00 91.75 459 PRO A N 1
ATOM 3635 C CA . PRO A 1 459 ? -10.307 6.222 -3.449 1.00 91.75 459 PRO A CA 1
ATOM 3636 C C . PRO A 1 459 ? -9.302 6.844 -4.446 1.00 91.75 459 PRO A C 1
ATOM 3638 O O . PRO A 1 459 ? -8.153 6.399 -4.546 1.00 91.75 459 PRO A O 1
ATOM 3641 N N . PRO A 1 460 ? -9.676 7.942 -5.141 1.00 91.50 460 PRO A N 1
ATOM 3642 C CA . PRO A 1 460 ? -8.847 8.553 -6.187 1.00 91.50 460 PRO A CA 1
ATOM 3643 C C . PRO A 1 460 ? -7.440 8.990 -5.750 1.00 91.50 460 PRO A C 1
ATOM 3645 O O . PRO A 1 460 ? -6.505 8.902 -6.539 1.00 91.50 460 PRO A O 1
ATOM 3648 N N . HIS A 1 461 ? -7.254 9.441 -4.505 1.00 91.62 461 HIS A N 1
ATOM 3649 C CA . HIS A 1 461 ? -5.937 9.872 -4.016 1.00 91.62 461 HIS A CA 1
ATOM 3650 C C . HIS A 1 461 ? -4.958 8.693 -3.852 1.00 91.62 461 HIS A C 1
ATOM 3652 O O . HIS A 1 461 ? -3.775 8.839 -4.156 1.00 91.62 461 HIS A O 1
ATOM 3658 N N . LYS A 1 462 ? -5.452 7.507 -3.460 1.00 94.75 462 LYS A N 1
ATOM 3659 C CA . LYS A 1 462 ? -4.663 6.263 -3.425 1.00 94.75 462 LYS A CA 1
ATOM 3660 C C . LYS A 1 462 ? -4.407 5.733 -4.833 1.00 94.75 462 LYS A C 1
ATOM 3662 O O . LYS A 1 462 ? -3.293 5.314 -5.121 1.00 94.75 462 LYS A O 1
ATOM 3667 N N . MET A 1 463 ? -5.384 5.839 -5.738 1.00 95.56 463 MET A N 1
ATOM 3668 C CA . MET A 1 463 ? -5.170 5.533 -7.161 1.00 95.56 463 MET A CA 1
ATOM 3669 C C . MET A 1 463 ? -4.054 6.388 -7.766 1.00 95.56 463 MET A C 1
ATOM 3671 O O . MET A 1 463 ? -3.173 5.854 -8.435 1.00 95.56 463 MET A O 1
ATOM 3675 N N . LYS A 1 464 ? -4.051 7.692 -7.469 1.00 93.19 464 LYS A N 1
ATOM 3676 C CA . LYS A 1 464 ? -2.980 8.604 -7.872 1.00 93.19 464 LYS A CA 1
ATOM 3677 C C . LYS A 1 464 ? -1.629 8.157 -7.311 1.00 93.19 464 LYS A C 1
ATOM 3679 O O . LYS A 1 464 ? -0.690 8.009 -8.076 1.00 93.19 464 LYS A O 1
ATOM 3684 N N . TYR A 1 465 ? -1.536 7.865 -6.012 1.00 95.12 465 TYR A N 1
ATOM 3685 C CA . TYR A 1 465 ? -0.299 7.361 -5.399 1.00 95.12 465 TYR A CA 1
ATOM 3686 C C . TYR A 1 465 ? 0.255 6.101 -6.096 1.00 95.12 465 TYR A C 1
ATOM 3688 O O . TYR A 1 465 ? 1.456 6.021 -6.347 1.00 95.12 465 TYR A O 1
ATOM 3696 N N . LEU A 1 466 ? -0.619 5.151 -6.446 1.00 97.25 466 LEU A N 1
ATOM 3697 C CA . LEU A 1 466 ? -0.230 3.876 -7.053 1.00 97.25 466 LEU A CA 1
ATOM 3698 C C . LEU A 1 466 ? 0.261 4.013 -8.504 1.00 97.25 466 LEU A C 1
ATOM 3700 O O . LEU A 1 466 ? 1.242 3.363 -8.876 1.00 97.25 466 LEU A O 1
ATOM 3704 N N . PHE A 1 467 ? -0.413 4.834 -9.318 1.00 96.62 467 PHE A N 1
ATOM 3705 C CA . PHE A 1 467 ? -0.135 4.966 -10.756 1.00 96.62 467 PHE A CA 1
ATOM 3706 C C . PHE A 1 467 ? 0.810 6.123 -11.109 1.00 96.62 467 PHE A C 1
ATOM 3708 O O . PHE A 1 467 ? 1.503 6.044 -12.129 1.00 96.62 467 PHE A O 1
ATOM 3715 N N . ASP A 1 468 ? 0.900 7.161 -10.273 1.00 91.56 468 ASP A N 1
ATOM 3716 C CA . ASP A 1 468 ? 1.912 8.203 -10.431 1.00 91.56 468 ASP A CA 1
ATOM 3717 C C . ASP A 1 468 ? 3.315 7.586 -10.351 1.00 91.56 468 ASP A C 1
ATOM 3719 O O . ASP A 1 468 ? 3.590 6.651 -9.591 1.00 91.56 468 ASP A O 1
ATOM 3723 N N . GLY A 1 469 ? 4.231 8.133 -11.149 1.00 93.19 469 GLY A N 1
ATOM 3724 C CA . GLY A 1 469 ? 5.620 7.681 -11.201 1.00 93.19 469 GLY A CA 1
ATOM 3725 C C . GLY A 1 469 ? 5.857 6.468 -12.105 1.00 93.19 469 GLY A C 1
ATOM 3726 O O . GLY A 1 469 ? 6.996 6.268 -12.521 1.00 93.19 469 GLY A O 1
ATOM 3727 N N . LEU A 1 470 ? 4.821 5.722 -12.523 1.00 97.12 470 LEU A N 1
ATOM 3728 C CA . LEU A 1 470 ? 4.985 4.611 -13.475 1.00 97.12 470 LEU A CA 1
ATOM 3729 C C . LEU A 1 470 ? 5.554 5.078 -14.823 1.00 97.12 470 LEU A C 1
ATOM 3731 O O . LEU A 1 470 ? 6.354 4.362 -15.429 1.00 97.12 470 LEU A O 1
ATOM 3735 N N . GLY A 1 471 ? 5.187 6.279 -15.285 1.00 96.69 471 GLY A N 1
ATOM 3736 C CA . GLY A 1 471 ? 5.742 6.875 -16.502 1.00 96.69 471 GLY A CA 1
ATOM 3737 C C . GLY A 1 471 ? 7.235 7.176 -16.378 1.00 96.69 471 GLY A C 1
ATOM 3738 O O . GLY A 1 471 ? 8.014 6.763 -17.239 1.00 96.69 471 GLY A O 1
ATOM 3739 N N . HIS A 1 472 ? 7.641 7.813 -15.274 1.00 96.88 472 HIS A N 1
ATOM 3740 C CA . HIS A 1 472 ? 9.052 8.068 -14.972 1.00 96.88 472 HIS A CA 1
ATOM 3741 C C . HIS A 1 472 ? 9.833 6.752 -14.859 1.00 96.88 472 HIS A C 1
ATOM 3743 O O . HIS A 1 472 ? 10.833 6.575 -15.549 1.00 96.88 472 HIS A O 1
ATOM 3749 N N . LEU A 1 473 ? 9.349 5.787 -14.070 1.00 97.81 473 LEU A N 1
ATOM 3750 C CA . LEU A 1 473 ? 10.005 4.488 -13.915 1.00 97.81 473 LEU A CA 1
ATOM 3751 C C . LEU A 1 473 ? 10.158 3.762 -15.255 1.00 97.81 473 LEU A C 1
ATOM 3753 O O . LEU A 1 473 ? 11.236 3.258 -15.565 1.00 97.81 473 LEU A O 1
ATOM 3757 N N . SER A 1 474 ? 9.104 3.730 -16.073 1.00 97.75 474 SER A N 1
ATOM 3758 C CA . SER A 1 474 ? 9.145 3.104 -17.398 1.00 97.75 474 SER A CA 1
ATOM 3759 C C . SER A 1 474 ? 10.197 3.768 -18.291 1.00 97.75 474 SER A C 1
ATOM 3761 O O . SER A 1 474 ? 10.990 3.073 -18.930 1.00 97.75 474 SER A O 1
ATOM 3763 N N . ALA A 1 475 ? 10.262 5.104 -18.296 1.00 97.31 475 ALA A N 1
ATOM 3764 C CA . ALA A 1 475 ? 11.291 5.865 -19.001 1.00 97.31 475 ALA A CA 1
ATOM 3765 C C . ALA A 1 475 ? 12.704 5.526 -18.496 1.00 97.31 475 ALA A C 1
ATOM 3767 O O . ALA A 1 475 ? 13.590 5.223 -19.301 1.00 97.31 475 ALA A O 1
ATOM 3768 N N . SER A 1 476 ? 12.904 5.492 -17.174 1.00 96.81 476 SER A N 1
ATOM 3769 C CA . SER A 1 476 ? 14.172 5.102 -16.555 1.00 96.81 476 SER A CA 1
ATOM 3770 C C . SER A 1 476 ? 14.579 3.677 -16.926 1.00 96.81 476 SER A C 1
ATOM 3772 O O . SER A 1 476 ? 15.755 3.457 -17.220 1.00 96.81 476 SER A O 1
ATOM 3774 N N . ILE A 1 477 ? 13.638 2.724 -16.973 1.00 96.06 477 ILE A N 1
ATOM 3775 C CA . ILE A 1 477 ? 13.903 1.340 -17.390 1.00 96.06 477 ILE A CA 1
ATOM 3776 C C . ILE A 1 477 ? 14.380 1.308 -18.841 1.00 96.06 477 ILE A C 1
ATOM 3778 O O . ILE A 1 477 ? 15.398 0.675 -19.114 1.00 96.06 477 ILE A O 1
ATOM 3782 N N . PHE A 1 478 ? 13.707 2.000 -19.767 1.00 95.75 478 PHE A N 1
ATOM 3783 C CA . PHE A 1 478 ? 14.127 2.049 -21.171 1.00 95.75 478 PHE A CA 1
ATOM 3784 C C . PHE A 1 478 ? 15.540 2.623 -21.330 1.00 95.75 478 PHE A C 1
ATOM 3786 O O . PHE A 1 478 ? 16.379 2.019 -22.007 1.00 95.75 478 PHE A O 1
ATOM 3793 N N . ILE A 1 479 ? 15.820 3.759 -20.684 1.00 95.81 479 ILE A N 1
ATOM 3794 C CA . ILE A 1 479 ? 17.120 4.430 -20.781 1.00 95.81 479 ILE A CA 1
ATOM 3795 C C . ILE A 1 479 ? 18.230 3.568 -20.162 1.00 95.81 479 ILE A C 1
ATOM 3797 O O . ILE A 1 479 ? 19.243 3.329 -20.819 1.00 95.81 479 ILE A O 1
ATOM 3801 N N . HIS A 1 480 ? 18.042 3.029 -18.953 1.00 94.44 480 HIS A N 1
ATOM 3802 C CA . HIS A 1 480 ? 19.041 2.165 -18.307 1.00 94.44 480 HIS A CA 1
ATOM 3803 C C . HIS A 1 480 ? 19.243 0.852 -19.066 1.00 94.44 480 HIS A C 1
ATOM 3805 O O . HIS A 1 480 ? 20.375 0.390 -19.199 1.00 94.44 480 HIS A O 1
ATOM 3811 N N . SER A 1 481 ? 18.183 0.279 -19.635 1.00 91.94 481 SER A N 1
ATOM 3812 C CA . SER A 1 481 ? 18.252 -0.941 -20.444 1.00 91.94 481 SER A CA 1
ATOM 3813 C C . SER A 1 481 ? 19.117 -0.784 -21.700 1.00 91.94 481 SER A C 1
ATOM 3815 O O . SER A 1 481 ? 19.690 -1.768 -22.177 1.00 91.94 481 SER A O 1
ATOM 3817 N N . SER A 1 482 ? 19.277 0.441 -22.221 1.00 92.56 482 SER A N 1
ATOM 3818 C CA . SER A 1 482 ? 20.135 0.718 -23.385 1.00 92.56 482 SER A CA 1
ATOM 3819 C C . SER A 1 482 ? 21.586 0.259 -23.183 1.00 92.56 482 SER A C 1
ATOM 3821 O O . SER A 1 482 ? 22.238 -0.183 -24.134 1.00 92.56 482 SER A O 1
ATOM 3823 N N . GLN A 1 483 ? 22.088 0.255 -21.943 1.00 89.94 483 GLN A N 1
ATOM 3824 C CA . GLN A 1 483 ? 23.451 -0.186 -21.643 1.00 89.94 483 GLN A CA 1
ATOM 3825 C C . GLN A 1 483 ? 23.656 -1.686 -21.930 1.00 89.94 483 GLN A C 1
ATOM 3827 O O . GLN A 1 483 ? 24.763 -2.104 -22.274 1.00 89.94 483 GLN A O 1
ATOM 3832 N N . HIS A 1 484 ? 22.583 -2.479 -21.886 1.00 86.69 484 HIS A N 1
ATOM 3833 C CA . HIS A 1 484 ? 22.591 -3.923 -22.129 1.00 86.69 484 HIS A CA 1
ATOM 3834 C C . HIS A 1 484 ? 22.252 -4.302 -23.581 1.00 86.69 484 HIS A C 1
ATOM 3836 O O . HIS A 1 484 ? 22.452 -5.450 -23.980 1.00 86.69 484 HIS A O 1
ATOM 3842 N N . MET A 1 485 ? 21.785 -3.351 -24.395 1.00 89.75 485 MET A N 1
ATOM 3843 C CA . MET A 1 485 ? 21.540 -3.570 -25.823 1.00 89.75 485 MET A CA 1
ATOM 3844 C C . MET A 1 485 ? 22.867 -3.764 -26.574 1.00 89.75 485 MET A C 1
ATOM 3846 O O . MET A 1 485 ? 23.807 -2.998 -26.378 1.00 89.75 485 MET A O 1
ATOM 3850 N N . GLN A 1 486 ? 22.960 -4.762 -27.461 1.00 85.38 486 GLN A N 1
ATOM 3851 C CA . GLN A 1 486 ? 24.207 -5.011 -28.202 1.00 85.38 486 GLN A CA 1
ATOM 3852 C C . GLN A 1 486 ? 24.422 -4.039 -29.368 1.00 85.38 486 GLN A C 1
ATOM 3854 O O . GLN A 1 486 ? 25.319 -3.203 -29.315 1.00 85.38 486 GLN A O 1
ATOM 3859 N N . LYS A 1 487 ? 23.626 -4.163 -30.435 1.00 86.50 487 LYS A N 1
ATOM 3860 C CA . LYS A 1 487 ? 23.660 -3.284 -31.611 1.00 86.50 487 LYS A CA 1
ATOM 3861 C C . LYS A 1 487 ? 22.239 -2.923 -32.004 1.00 86.50 487 LYS A C 1
ATOM 3863 O O . LYS A 1 487 ? 21.360 -3.784 -31.975 1.00 86.50 487 LYS A O 1
ATOM 3868 N N . LEU A 1 488 ? 22.036 -1.673 -32.401 1.00 87.12 488 LEU A N 1
ATOM 3869 C CA . LEU A 1 488 ? 20.738 -1.153 -32.802 1.00 87.12 488 LEU A CA 1
ATOM 3870 C C . LEU A 1 488 ? 20.806 -0.636 -34.242 1.00 87.12 488 LEU A C 1
ATOM 3872 O O . LEU A 1 488 ? 21.519 0.318 -34.539 1.00 87.12 488 LEU A O 1
ATOM 3876 N N . ASN A 1 489 ? 20.065 -1.278 -35.145 1.00 87.00 489 ASN A N 1
ATOM 3877 C CA . ASN A 1 489 ? 19.877 -0.794 -36.514 1.00 87.00 489 ASN A CA 1
ATOM 3878 C C . ASN A 1 489 ? 18.708 0.210 -36.585 1.00 87.00 489 ASN A C 1
ATOM 3880 O O . ASN A 1 489 ? 17.969 0.380 -35.616 1.00 87.00 489 ASN A O 1
ATOM 3884 N N . GLU A 1 490 ? 18.502 0.842 -37.744 1.00 87.19 490 GLU A N 1
ATOM 3885 C CA . GLU A 1 490 ? 17.413 1.814 -37.966 1.00 87.19 490 GLU A CA 1
ATOM 3886 C C . GLU A 1 490 ? 16.022 1.262 -37.614 1.00 87.19 490 GLU A C 1
ATOM 3888 O O . GLU A 1 490 ? 15.211 1.931 -36.974 1.00 87.19 490 GLU A O 1
ATOM 3893 N N . ASN A 1 491 ? 15.754 0.002 -37.965 1.00 85.75 491 ASN A N 1
ATOM 3894 C CA . ASN A 1 491 ? 14.491 -0.654 -37.620 1.00 85.75 491 ASN A CA 1
ATOM 3895 C C . ASN A 1 491 ? 14.351 -0.865 -36.104 1.00 85.75 491 ASN A C 1
ATOM 3897 O O . ASN A 1 491 ? 13.261 -0.710 -35.562 1.00 85.75 491 ASN A O 1
ATOM 3901 N N . GLY A 1 492 ? 15.446 -1.174 -35.412 1.00 87.50 492 GLY A N 1
ATOM 3902 C CA . GLY A 1 492 ? 15.501 -1.294 -33.960 1.00 87.50 492 GLY A CA 1
ATOM 3903 C C . GLY A 1 492 ? 15.230 0.036 -33.262 1.00 87.50 492 GLY A C 1
ATOM 3904 O O . GLY A 1 492 ? 14.451 0.056 -32.313 1.00 87.50 492 GLY A O 1
ATOM 3905 N N . LYS A 1 493 ? 15.790 1.148 -33.764 1.00 89.44 493 LYS A N 1
ATOM 3906 C CA . LYS A 1 493 ? 15.497 2.503 -33.260 1.00 89.4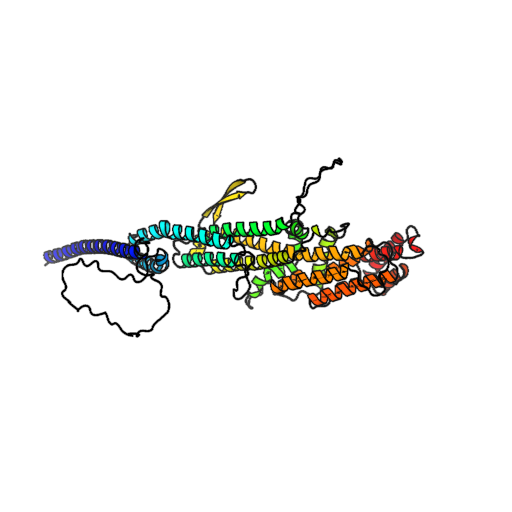4 493 LYS A CA 1
ATOM 3907 C C . LYS A 1 493 ? 14.000 2.803 -33.357 1.00 89.44 493 LYS A C 1
ATOM 3909 O O . LYS A 1 493 ? 13.368 3.113 -32.351 1.00 89.44 493 LYS A O 1
ATOM 3914 N N . LYS A 1 494 ? 13.408 2.603 -34.543 1.00 90.31 494 LYS A N 1
ATOM 3915 C CA . LYS A 1 494 ? 11.961 2.783 -34.769 1.00 90.31 494 LYS A CA 1
ATOM 3916 C C . LYS A 1 494 ? 11.108 1.889 -33.864 1.00 90.31 494 LYS A C 1
ATOM 3918 O O . LYS A 1 494 ? 10.129 2.370 -33.301 1.00 90.31 494 LYS A O 1
ATOM 3923 N N . ARG A 1 495 ? 11.491 0.618 -33.688 1.00 90.25 495 ARG A N 1
ATOM 3924 C CA . ARG A 1 495 ? 10.809 -0.328 -32.788 1.00 90.25 495 ARG A CA 1
ATOM 3925 C C . ARG A 1 495 ? 10.804 0.174 -31.345 1.00 90.25 495 ARG A C 1
ATOM 3927 O O . ARG A 1 495 ? 9.747 0.215 -30.729 1.00 90.25 495 ARG A O 1
ATOM 3934 N N . VAL A 1 496 ? 11.962 0.583 -30.819 1.00 92.31 496 VAL A N 1
ATOM 3935 C CA . VAL A 1 496 ? 12.070 1.095 -29.443 1.00 92.31 496 VAL A CA 1
ATOM 3936 C C . VAL A 1 496 ? 11.223 2.356 -29.267 1.00 92.31 496 VAL A C 1
ATOM 3938 O O . VAL A 1 496 ? 10.427 2.412 -28.334 1.00 92.31 496 VAL A O 1
ATOM 3941 N N . CYS A 1 497 ? 11.300 3.320 -30.191 1.00 94.12 497 CYS A N 1
ATOM 3942 C CA . CYS A 1 497 ? 10.470 4.526 -30.124 1.00 94.12 497 CYS A CA 1
ATOM 3943 C C . CYS A 1 497 ? 8.965 4.213 -30.190 1.00 94.12 497 CYS A C 1
ATOM 3945 O O . CYS A 1 497 ? 8.189 4.814 -29.447 1.00 94.12 497 CYS A O 1
ATOM 3947 N N . ARG A 1 498 ? 8.545 3.248 -31.024 1.00 93.38 498 ARG A N 1
ATOM 3948 C CA . ARG A 1 498 ? 7.149 2.783 -31.087 1.00 93.38 498 ARG A CA 1
ATOM 3949 C C . ARG A 1 498 ? 6.703 2.156 -29.763 1.00 93.38 498 ARG A C 1
ATOM 3951 O O . ARG A 1 498 ? 5.615 2.469 -29.287 1.00 93.38 498 ARG A O 1
ATOM 3958 N N . ASN A 1 499 ? 7.533 1.308 -29.160 1.00 94.94 499 ASN A N 1
ATOM 3959 C CA . ASN A 1 499 ? 7.232 0.676 -27.875 1.00 94.94 499 ASN A CA 1
ATOM 3960 C C . ASN A 1 499 ? 7.110 1.711 -26.749 1.00 94.94 499 ASN A C 1
ATOM 3962 O O . ASN A 1 499 ? 6.144 1.666 -25.992 1.00 94.94 499 ASN A O 1
ATOM 3966 N N . ILE A 1 500 ? 8.035 2.676 -26.680 1.00 97.31 500 ILE A N 1
ATOM 3967 C CA . ILE A 1 500 ? 7.979 3.787 -25.716 1.00 97.31 500 ILE A CA 1
ATOM 3968 C C . ILE A 1 500 ? 6.675 4.572 -25.886 1.00 97.31 500 ILE A C 1
ATOM 3970 O O . ILE A 1 500 ? 5.973 4.818 -24.907 1.00 97.31 500 ILE A O 1
ATOM 3974 N N . PHE A 1 501 ? 6.310 4.915 -27.124 1.00 96.56 501 PHE A N 1
ATOM 3975 C CA . PHE A 1 501 ? 5.073 5.639 -27.412 1.00 96.56 501 PHE A CA 1
ATOM 3976 C C . PHE A 1 501 ? 3.817 4.845 -27.019 1.00 96.56 501 PHE A C 1
ATOM 3978 O O . PHE A 1 501 ? 2.884 5.403 -26.444 1.00 96.56 501 PHE A O 1
ATOM 3985 N N . ALA A 1 502 ? 3.789 3.534 -27.266 1.00 96.69 502 ALA A N 1
ATOM 3986 C CA . ALA A 1 502 ? 2.669 2.685 -26.866 1.00 96.69 502 ALA A CA 1
ATOM 3987 C C . ALA A 1 502 ? 2.516 2.598 -25.336 1.00 96.69 502 ALA A C 1
ATOM 3989 O O . ALA A 1 502 ? 1.395 2.701 -24.830 1.00 96.69 502 ALA A O 1
ATOM 3990 N N . VAL A 1 503 ? 3.625 2.480 -24.594 1.00 98.06 503 VAL A N 1
ATOM 3991 C CA . VAL A 1 503 ? 3.630 2.553 -23.119 1.00 98.06 503 VAL A CA 1
ATOM 3992 C C . VAL A 1 503 ? 3.140 3.924 -22.645 1.00 98.06 503 VAL A C 1
ATOM 3994 O O . VAL A 1 503 ? 2.276 3.994 -21.773 1.00 98.06 503 VAL A O 1
ATOM 3997 N N . GLN A 1 504 ? 3.612 5.010 -23.266 1.00 97.62 504 GLN A N 1
ATOM 3998 C CA . GLN A 1 504 ? 3.192 6.381 -22.956 1.00 97.62 504 GLN A CA 1
ATOM 3999 C C . GLN A 1 504 ? 1.687 6.567 -23.136 1.00 97.62 504 GLN A C 1
ATOM 4001 O O . GLN A 1 504 ? 1.018 7.080 -22.240 1.00 97.62 504 GLN A O 1
ATOM 4006 N N . GLN A 1 505 ? 1.143 6.121 -24.271 1.00 96.50 505 GLN A N 1
ATOM 4007 C CA . GLN A 1 505 ? -0.285 6.202 -24.559 1.00 96.50 505 GLN A CA 1
ATOM 4008 C C . GLN A 1 505 ? -1.100 5.393 -23.548 1.00 96.50 505 GLN A C 1
ATOM 4010 O O . GLN A 1 505 ? -2.168 5.832 -23.127 1.00 96.50 505 GLN A O 1
ATOM 4015 N N . ARG A 1 506 ? -0.606 4.216 -23.153 1.00 97.31 506 ARG A N 1
ATOM 4016 C CA . ARG A 1 506 ? -1.276 3.353 -22.183 1.00 97.31 506 ARG A CA 1
ATOM 4017 C C . ARG A 1 506 ? -1.337 3.983 -20.801 1.00 97.31 506 ARG A C 1
ATOM 4019 O O . ARG A 1 506 ? -2.424 4.075 -20.249 1.00 97.31 506 ARG A O 1
ATOM 4026 N N . LEU A 1 507 ? -0.205 4.443 -20.278 1.00 97.56 507 LEU A N 1
ATOM 4027 C CA . LEU A 1 507 ? -0.149 5.073 -18.961 1.00 97.56 507 LEU A CA 1
ATOM 4028 C C . LEU A 1 507 ? -0.925 6.390 -18.939 1.00 97.56 507 LEU A C 1
ATOM 4030 O O . LEU A 1 507 ? -1.761 6.551 -18.061 1.00 97.56 507 LEU A O 1
ATOM 4034 N N . SER A 1 508 ? -0.795 7.236 -19.970 1.00 96.19 508 SER A N 1
ATOM 4035 C CA . SER A 1 508 ? -1.559 8.496 -20.057 1.00 96.19 508 SER A CA 1
ATOM 4036 C C . SER A 1 508 ? -3.078 8.272 -20.059 1.00 96.19 508 SER A C 1
ATOM 4038 O O . SER A 1 508 ? -3.837 9.103 -19.566 1.00 96.19 508 SER A O 1
ATOM 4040 N N . GLN A 1 509 ? -3.549 7.149 -20.621 1.00 96.19 509 GLN A N 1
ATOM 4041 C CA . GLN A 1 509 ? -4.966 6.772 -20.574 1.00 96.19 509 GLN A CA 1
ATOM 4042 C C . GLN A 1 509 ? -5.424 6.346 -19.175 1.00 96.19 509 GLN A C 1
ATOM 4044 O O . GLN A 1 509 ? -6.581 6.578 -18.839 1.00 96.19 509 GLN A O 1
ATOM 4049 N N . LEU A 1 510 ? -4.552 5.711 -18.387 1.00 95.12 510 LEU A N 1
ATOM 4050 C CA . LEU A 1 510 ? -4.872 5.257 -17.031 1.00 95.12 510 LEU A CA 1
ATOM 4051 C C . LEU A 1 510 ? -4.766 6.400 -16.012 1.00 95.12 510 LEU A C 1
ATOM 4053 O O . LEU A 1 510 ? -5.629 6.526 -15.152 1.00 95.12 510 LEU A O 1
ATOM 4057 N N . THR A 1 511 ? -3.742 7.249 -16.123 1.00 92.12 511 THR A N 1
ATOM 4058 C CA . THR A 1 511 ? -3.490 8.367 -15.197 1.00 92.12 511 THR A CA 1
ATOM 4059 C C . THR A 1 511 ? -4.310 9.614 -15.526 1.00 92.12 511 THR A C 1
ATOM 4061 O O . THR A 1 511 ? -4.571 10.442 -14.654 1.00 92.12 511 THR A O 1
ATOM 4064 N N . GLY A 1 512 ? -4.747 9.764 -16.779 1.00 91.50 512 GLY A N 1
ATOM 4065 C CA . GLY A 1 512 ? -5.510 10.926 -17.237 1.00 91.50 512 GLY A CA 1
ATOM 4066 C C . GLY A 1 512 ? -4.662 12.181 -17.477 1.00 91.50 512 GLY A C 1
ATOM 4067 O O . GLY A 1 512 ? -5.224 13.248 -17.720 1.00 91.50 512 GLY A O 1
ATOM 4068 N N . HIS A 1 513 ? -3.330 12.077 -17.446 1.00 89.75 513 HIS A N 1
ATOM 4069 C CA . HIS A 1 513 ? -2.408 13.165 -17.777 1.00 89.75 513 HIS A CA 1
ATOM 4070 C C . HIS A 1 513 ? -1.292 12.695 -18.716 1.00 89.75 513 HIS A C 1
ATOM 4072 O O . HIS A 1 513 ? -1.115 11.509 -18.973 1.00 89.75 513 HIS A O 1
ATOM 4078 N N . ARG A 1 514 ? -0.533 13.642 -19.278 1.00 89.25 514 ARG A N 1
ATOM 4079 C CA . ARG A 1 514 ? 0.569 13.325 -20.195 1.00 89.25 514 ARG A CA 1
ATOM 4080 C C . ARG A 1 514 ? 1.782 12.810 -19.418 1.00 89.25 514 ARG A C 1
ATOM 4082 O O . ARG A 1 514 ? 2.237 13.468 -18.492 1.00 89.25 514 ARG A O 1
ATOM 4089 N N . GLU A 1 515 ? 2.360 11.700 -19.867 1.00 93.19 515 GLU A N 1
ATOM 4090 C CA . GLU A 1 515 ? 3.629 11.177 -19.340 1.00 93.19 515 GLU A CA 1
ATOM 4091 C C . GLU A 1 515 ? 4.830 11.815 -20.073 1.00 93.19 515 GLU A C 1
ATOM 4093 O O . GLU A 1 515 ? 5.285 11.312 -21.110 1.00 93.19 515 GLU A O 1
ATOM 4098 N N . SER A 1 516 ? 5.323 12.959 -19.581 1.00 92.00 516 SER A N 1
ATOM 4099 C CA . SER A 1 516 ? 6.434 13.718 -20.192 1.00 92.00 516 SER A CA 1
ATOM 4100 C C . SER A 1 516 ? 7.765 12.965 -20.175 1.00 92.00 516 SER A C 1
ATOM 4102 O O . SER A 1 516 ? 8.538 13.058 -21.126 1.00 92.00 516 SER A O 1
ATOM 4104 N N . GLU A 1 517 ? 8.019 12.156 -19.150 1.00 94.31 517 GLU A N 1
ATOM 4105 C CA . GLU A 1 517 ? 9.280 11.416 -19.020 1.00 94.31 517 GLU A CA 1
ATOM 4106 C C . GLU A 1 517 ? 9.448 10.329 -20.086 1.00 94.31 517 GLU A C 1
ATOM 4108 O O . GLU A 1 517 ? 10.554 10.065 -20.559 1.00 94.31 517 GLU A O 1
ATOM 4113 N N . LEU A 1 518 ? 8.348 9.744 -20.563 1.00 96.62 518 LEU A N 1
ATOM 4114 C CA . LEU A 1 518 ? 8.400 8.818 -21.696 1.00 96.62 518 LEU A CA 1
ATOM 4115 C C . LEU A 1 518 ? 8.669 9.541 -23.021 1.00 96.62 518 LEU A C 1
ATOM 4117 O O . LEU A 1 518 ? 9.325 8.976 -23.895 1.00 96.62 518 LEU A O 1
ATOM 4121 N N . GLU A 1 519 ? 8.253 10.805 -23.158 1.00 95.38 519 GLU A N 1
ATOM 4122 C CA . GLU A 1 519 ? 8.679 11.645 -24.286 1.00 95.38 519 GLU A CA 1
ATOM 4123 C C . GLU A 1 519 ? 10.193 11.877 -24.232 1.00 95.38 519 GLU A C 1
ATOM 4125 O O . GLU A 1 519 ? 10.882 11.692 -25.235 1.00 95.38 519 GLU A O 1
ATOM 4130 N N . ARG A 1 520 ? 10.724 12.201 -23.045 1.00 95.19 520 ARG A N 1
ATOM 4131 C CA . ARG A 1 520 ? 12.165 12.351 -22.803 1.00 95.19 520 ARG A CA 1
ATOM 4132 C C . ARG A 1 520 ? 12.932 11.070 -23.160 1.00 95.19 520 ARG A C 1
ATOM 4134 O O . ARG A 1 520 ? 13.947 11.145 -23.851 1.00 95.19 520 ARG A O 1
ATOM 4141 N N . ALA A 1 521 ? 12.425 9.893 -22.789 1.00 97.19 521 ALA A N 1
ATOM 4142 C CA . ALA A 1 521 ? 13.006 8.616 -23.211 1.00 97.19 521 ALA A CA 1
ATOM 4143 C C . ALA A 1 521 ? 12.911 8.384 -24.729 1.00 97.19 521 ALA A C 1
ATOM 4145 O O . ALA A 1 521 ? 13.841 7.843 -25.322 1.00 97.19 521 ALA A O 1
ATOM 4146 N N . ARG A 1 522 ? 11.836 8.812 -25.403 1.00 96.69 522 ARG A N 1
ATOM 4147 C CA . ARG A 1 522 ? 11.753 8.717 -26.871 1.00 96.69 522 ARG A CA 1
ATOM 4148 C C . ARG A 1 522 ? 12.818 9.588 -27.541 1.00 96.69 522 ARG A C 1
ATOM 4150 O O . ARG A 1 522 ? 13.537 9.096 -28.409 1.00 96.69 522 ARG A O 1
ATOM 4157 N N . ILE A 1 523 ? 12.977 10.831 -27.076 1.00 95.62 523 ILE A N 1
ATOM 4158 C CA . ILE A 1 523 ? 14.018 11.763 -27.540 1.00 95.62 523 ILE A CA 1
ATOM 4159 C C . ILE A 1 523 ? 15.413 11.147 -27.353 1.00 95.62 523 ILE A C 1
ATOM 4161 O O . ILE A 1 523 ? 16.242 11.233 -28.256 1.00 95.62 523 ILE A O 1
ATOM 4165 N N . PHE A 1 524 ? 15.664 10.459 -26.231 1.00 96.88 524 PHE A N 1
ATOM 4166 C CA . PHE A 1 524 ? 16.925 9.748 -25.986 1.00 96.88 524 PHE A CA 1
ATOM 4167 C C . PHE A 1 524 ? 17.272 8.762 -27.111 1.00 96.88 524 PHE A C 1
ATOM 4169 O O . PHE A 1 524 ? 18.392 8.767 -27.614 1.00 96.88 524 PHE A O 1
ATOM 4176 N N . PHE A 1 525 ? 16.322 7.927 -27.542 1.00 95.50 525 PHE A N 1
ATOM 4177 C CA . PHE A 1 525 ? 16.569 6.965 -28.622 1.00 95.50 525 PHE A CA 1
ATOM 4178 C C . PHE A 1 525 ? 16.570 7.614 -30.013 1.00 95.50 525 PHE A C 1
ATOM 4180 O O . PHE A 1 525 ? 17.279 7.134 -30.896 1.00 95.50 525 PHE A O 1
ATOM 4187 N N . GLU A 1 526 ? 15.843 8.715 -30.220 1.00 94.38 526 GLU A N 1
ATOM 4188 C CA . GLU A 1 526 ? 15.888 9.492 -31.469 1.00 94.38 526 GLU A CA 1
ATOM 4189 C C . GLU A 1 526 ? 17.259 10.137 -31.710 1.00 94.38 526 GLU A C 1
ATOM 4191 O O . GLU A 1 526 ? 17.690 10.243 -32.860 1.00 94.38 526 GLU A O 1
ATOM 4196 N N . LEU A 1 527 ? 17.988 10.492 -30.647 1.00 94.12 527 LEU A N 1
ATOM 4197 C CA . LEU A 1 527 ? 19.366 10.977 -30.748 1.00 94.12 527 LEU A CA 1
ATOM 4198 C C . LEU A 1 527 ? 20.306 9.950 -31.404 1.00 94.12 527 LEU A C 1
ATOM 4200 O O . LEU A 1 527 ? 21.261 10.333 -32.073 1.00 94.12 527 LEU A O 1
ATOM 4204 N N . LEU A 1 528 ? 20.013 8.647 -31.325 1.00 92.62 528 LEU A N 1
ATOM 4205 C CA . LEU A 1 528 ? 20.812 7.620 -32.009 1.00 92.62 528 LEU A CA 1
ATOM 4206 C C . LEU A 1 528 ? 20.765 7.727 -33.542 1.00 92.62 528 LEU A C 1
ATOM 4208 O O . LEU A 1 528 ? 21.498 7.004 -34.213 1.00 92.62 528 LEU A O 1
ATOM 4212 N N . ASN A 1 529 ? 19.924 8.591 -34.122 1.00 91.31 529 ASN A N 1
ATOM 4213 C CA . ASN A 1 529 ? 19.942 8.915 -35.555 1.00 91.31 529 ASN A CA 1
ATOM 4214 C C . ASN A 1 529 ? 21.150 9.777 -35.968 1.00 91.31 529 ASN A C 1
ATOM 4216 O O . ASN A 1 529 ? 21.325 10.054 -37.153 1.00 91.31 529 ASN A O 1
ATOM 4220 N N . HIS A 1 530 ? 21.964 10.218 -35.011 1.00 91.62 530 HIS A N 1
ATOM 4221 C CA . HIS A 1 530 ? 23.184 10.982 -35.239 1.00 91.62 530 HIS A CA 1
ATOM 4222 C C . HIS A 1 530 ? 24.414 10.142 -34.887 1.00 91.62 530 HIS A C 1
ATOM 4224 O O . HIS A 1 530 ? 24.386 9.322 -33.965 1.00 91.62 530 HIS A O 1
ATOM 4230 N N . ASP A 1 531 ? 25.512 10.367 -35.607 1.00 89.75 531 ASP A N 1
ATOM 4231 C CA . ASP A 1 531 ? 26.785 9.719 -35.292 1.00 89.75 531 ASP A CA 1
ATOM 4232 C C . ASP A 1 531 ? 27.350 10.232 -33.952 1.00 89.75 531 ASP A C 1
ATOM 4234 O O . ASP A 1 531 ? 27.054 11.362 -33.556 1.00 89.75 531 ASP A O 1
ATOM 4238 N N . PRO A 1 532 ? 28.204 9.462 -33.247 1.00 91.56 532 PRO A N 1
ATOM 4239 C CA . PRO A 1 532 ? 28.721 9.842 -31.927 1.00 91.56 532 PRO A CA 1
ATOM 4240 C C . PRO A 1 532 ? 29.358 11.239 -31.858 1.00 91.56 532 PRO A C 1
ATOM 4242 O O . PRO A 1 532 ? 29.177 11.948 -30.871 1.00 91.56 532 PRO A O 1
ATOM 4245 N N . ASP A 1 533 ? 30.066 11.659 -32.907 1.00 91.44 533 ASP A N 1
ATOM 4246 C CA . ASP A 1 533 ? 30.708 12.977 -32.942 1.00 91.44 533 ASP A CA 1
ATOM 4247 C C . ASP A 1 533 ? 29.676 14.103 -33.194 1.00 91.44 533 ASP A C 1
ATOM 4249 O O . ASP A 1 533 ? 29.765 15.176 -32.596 1.00 91.44 533 ASP A O 1
ATOM 4253 N N . GLN A 1 534 ? 28.636 13.839 -34.000 1.00 92.75 534 GLN A N 1
ATOM 4254 C CA . GLN A 1 534 ? 27.503 14.757 -34.195 1.00 92.75 534 GLN A CA 1
ATOM 4255 C C . GLN A 1 534 ? 26.671 14.895 -32.915 1.00 92.75 534 GLN A C 1
ATOM 4257 O O . GLN A 1 534 ? 26.192 15.983 -32.607 1.00 92.75 534 GLN A O 1
ATOM 4262 N N . LEU A 1 535 ? 26.533 13.813 -32.143 1.00 92.62 535 LEU A N 1
ATOM 4263 C CA . LEU A 1 535 ? 25.863 13.832 -30.846 1.00 92.62 535 LEU A CA 1
ATOM 4264 C C . LEU A 1 535 ? 26.541 14.783 -29.864 1.00 92.62 535 LEU A C 1
ATOM 4266 O O . LEU A 1 535 ? 25.865 15.585 -29.223 1.00 92.62 535 LEU A O 1
ATOM 4270 N N . LEU A 1 536 ? 27.870 14.728 -29.769 1.00 92.88 536 LEU A N 1
ATOM 4271 C CA . LEU A 1 536 ? 28.634 15.628 -28.904 1.00 92.88 536 LEU A CA 1
ATOM 4272 C C . LEU A 1 536 ? 28.499 17.092 -29.345 1.00 92.88 536 LEU A C 1
ATOM 4274 O O . LEU A 1 536 ? 28.306 17.962 -28.496 1.00 92.88 536 LEU A O 1
ATOM 4278 N N . ALA A 1 537 ? 28.532 17.359 -30.655 1.00 92.75 537 ALA A N 1
ATOM 4279 C CA . ALA A 1 537 ? 28.289 18.697 -31.193 1.00 92.75 537 ALA A CA 1
ATOM 4280 C C . ALA A 1 537 ? 26.876 19.203 -30.850 1.00 92.75 537 ALA A C 1
ATOM 4282 O O . ALA A 1 537 ? 26.721 20.327 -30.380 1.00 92.75 537 ALA A O 1
ATOM 4283 N N . LEU A 1 538 ? 25.855 18.351 -30.985 1.00 91.69 538 LEU A N 1
ATOM 4284 C CA . LEU A 1 538 ? 24.471 18.699 -30.661 1.00 91.69 538 LEU A CA 1
ATOM 4285 C C . LEU A 1 538 ? 24.293 19.054 -29.176 1.00 91.69 538 LEU A C 1
ATOM 4287 O O . LEU A 1 538 ? 23.572 19.997 -28.857 1.00 91.69 538 LEU A O 1
ATOM 4291 N N . ILE A 1 539 ? 24.950 18.319 -28.272 1.00 91.62 539 ILE A N 1
ATOM 4292 C CA . ILE A 1 539 ? 24.919 18.600 -26.826 1.00 91.62 539 ILE A CA 1
ATOM 4293 C C . ILE A 1 539 ? 25.571 19.956 -26.529 1.00 91.62 539 ILE A C 1
ATOM 4295 O O . ILE A 1 539 ? 25.045 20.720 -25.725 1.00 91.62 539 ILE A O 1
ATOM 4299 N N . LEU A 1 540 ? 26.692 20.272 -27.186 1.00 90.69 540 LEU A N 1
ATOM 4300 C CA . LEU A 1 540 ? 27.365 21.567 -27.045 1.00 90.69 540 LEU A CA 1
ATOM 4301 C C . LEU A 1 540 ? 26.474 22.725 -27.532 1.00 90.69 540 LEU A C 1
ATOM 4303 O O . LEU A 1 540 ? 26.400 23.756 -26.872 1.00 90.69 540 LEU A O 1
ATOM 4307 N N . GLU A 1 541 ? 25.796 22.556 -28.669 1.00 89.62 541 GLU A N 1
ATOM 4308 C CA . GLU A 1 541 ? 24.976 23.606 -29.288 1.00 89.62 541 GLU A CA 1
ATOM 4309 C C . GLU A 1 541 ? 23.623 23.816 -28.599 1.00 89.62 541 GLU A C 1
ATOM 4311 O O . GLU A 1 541 ? 23.177 24.952 -28.445 1.00 89.62 541 GLU A O 1
ATOM 4316 N N . ARG A 1 542 ? 22.939 22.730 -28.219 1.00 87.06 542 ARG A N 1
ATOM 4317 C CA . ARG A 1 542 ? 21.559 22.769 -27.701 1.00 87.06 542 ARG A CA 1
ATOM 4318 C C . ARG A 1 542 ? 21.469 22.678 -26.180 1.00 87.06 542 ARG A C 1
ATOM 4320 O O . ARG A 1 542 ? 20.386 22.866 -25.632 1.00 87.06 542 ARG A O 1
ATOM 4327 N N . GLY A 1 543 ? 22.583 22.401 -25.509 1.00 88.25 543 GLY A N 1
ATOM 4328 C CA . GLY A 1 543 ? 22.633 22.168 -24.072 1.00 88.25 543 GLY A CA 1
ATOM 4329 C C . GLY A 1 543 ? 22.337 20.717 -23.677 1.00 88.25 543 GLY A C 1
ATOM 4330 O O . GLY A 1 543 ? 21.966 19.866 -24.490 1.00 88.25 543 GLY A O 1
ATOM 4331 N N . ALA A 1 544 ? 22.531 20.431 -22.389 1.00 87.94 544 ALA A N 1
ATOM 4332 C CA . ALA A 1 544 ? 22.371 19.099 -21.818 1.00 87.94 544 ALA A CA 1
ATOM 4333 C C . ALA A 1 544 ? 20.931 18.867 -21.330 1.00 87.94 544 ALA A C 1
ATOM 4335 O O . ALA A 1 544 ? 20.437 19.595 -20.475 1.00 87.94 544 ALA A O 1
ATOM 4336 N N . ILE A 1 545 ? 20.289 17.821 -21.855 1.00 90.31 545 ILE A N 1
ATOM 4337 C CA . ILE A 1 545 ? 18.925 17.380 -21.496 1.00 90.31 545 ILE A CA 1
ATOM 4338 C C . ILE A 1 545 ? 18.971 16.112 -20.620 1.00 90.31 545 ILE A C 1
ATOM 4340 O O . ILE A 1 545 ? 18.051 15.825 -19.852 1.00 90.31 545 ILE A O 1
ATOM 4344 N N . PHE A 1 546 ? 20.060 15.347 -20.725 1.00 93.31 546 PHE A N 1
ATOM 4345 C CA . PHE A 1 546 ? 20.280 14.103 -19.991 1.00 93.31 546 PHE A CA 1
ATOM 4346 C C . PHE A 1 546 ? 21.439 14.232 -19.000 1.00 93.31 546 PHE A C 1
ATOM 4348 O O . PHE A 1 546 ? 22.314 15.093 -19.129 1.00 93.31 546 PHE A O 1
ATOM 4355 N N . SER A 1 547 ? 21.457 13.359 -17.999 1.00 92.38 547 SER A N 1
ATOM 4356 C CA . SER A 1 547 ? 22.570 13.258 -17.061 1.00 92.38 547 SER A CA 1
ATOM 4357 C C . SER A 1 547 ? 23.833 12.724 -17.750 1.00 92.38 547 SER A C 1
ATOM 4359 O O . SER A 1 547 ? 23.792 12.104 -18.817 1.00 92.38 547 SER A O 1
ATOM 4361 N N . HIS A 1 548 ? 24.993 12.916 -17.113 1.00 93.38 548 HIS A N 1
ATOM 4362 C CA . HIS A 1 548 ? 26.255 12.344 -17.598 1.00 93.38 548 HIS A CA 1
ATOM 4363 C C . HIS A 1 548 ? 26.160 10.817 -17.772 1.00 93.38 548 HIS A C 1
ATOM 4365 O O . HIS A 1 548 ? 26.715 10.263 -18.725 1.00 93.38 548 HIS A O 1
ATOM 4371 N N . LEU A 1 549 ? 25.481 10.129 -16.848 1.00 93.00 549 LEU A N 1
ATOM 4372 C CA . LEU A 1 549 ? 25.328 8.676 -16.882 1.00 93.00 549 LEU A CA 1
ATOM 4373 C C . LEU A 1 549 ? 24.489 8.234 -18.086 1.00 93.00 549 LEU A C 1
ATOM 4375 O O . LEU A 1 549 ? 24.929 7.389 -18.862 1.00 93.00 549 LEU A O 1
ATOM 4379 N N . GLU A 1 550 ? 23.340 8.868 -18.305 1.00 95.31 550 GLU A N 1
ATOM 4380 C CA . GLU A 1 550 ? 22.470 8.567 -19.445 1.00 95.31 550 GLU A CA 1
ATOM 4381 C C . GLU A 1 550 ? 23.172 8.852 -20.781 1.00 95.31 550 GLU A C 1
ATOM 4383 O O . GLU A 1 550 ? 23.159 8.006 -21.674 1.00 95.31 550 GLU A O 1
ATOM 4388 N N . TYR A 1 551 ? 23.878 9.982 -20.916 1.00 95.94 551 TYR A N 1
ATOM 4389 C CA . TYR A 1 551 ? 24.682 10.248 -22.116 1.00 95.94 551 TYR A CA 1
ATOM 4390 C C . TYR A 1 551 ? 25.806 9.225 -22.320 1.00 95.94 551 TYR A C 1
ATOM 4392 O O . TYR A 1 551 ? 26.136 8.893 -23.458 1.00 95.94 551 TYR A O 1
ATOM 4400 N N . THR A 1 552 ? 26.375 8.684 -21.240 1.00 95.19 552 THR A N 1
ATOM 4401 C CA . THR A 1 552 ? 27.356 7.595 -21.333 1.00 95.19 552 THR A CA 1
ATOM 4402 C C . THR A 1 552 ? 26.712 6.334 -21.914 1.00 95.19 552 THR A C 1
ATOM 4404 O O . THR A 1 552 ? 27.296 5.709 -22.801 1.00 95.19 552 THR A O 1
ATOM 4407 N N . TYR A 1 553 ? 25.492 5.986 -21.486 1.00 95.06 553 TYR A N 1
ATOM 4408 C CA . TYR A 1 553 ? 24.735 4.875 -22.072 1.00 95.06 553 TYR A CA 1
ATOM 4409 C C . TYR A 1 553 ? 24.420 5.109 -23.553 1.00 95.06 553 TYR A C 1
ATOM 4411 O O . TYR A 1 553 ? 24.627 4.211 -24.375 1.00 95.06 553 TYR A O 1
ATOM 4419 N N . LEU A 1 554 ? 23.996 6.327 -23.904 1.00 95.38 554 LEU A N 1
ATOM 4420 C CA . LEU A 1 554 ? 23.695 6.723 -25.278 1.00 95.38 554 LEU A CA 1
ATOM 4421 C C . LEU A 1 554 ? 24.915 6.563 -26.190 1.00 95.38 554 LEU A C 1
ATOM 4423 O O . LEU A 1 554 ? 24.835 5.896 -27.221 1.00 95.38 554 LEU A O 1
ATOM 4427 N N . LEU A 1 555 ? 26.059 7.132 -25.791 1.00 95.19 555 LEU A N 1
ATOM 4428 C CA . LEU A 1 555 ? 27.308 7.060 -26.552 1.00 95.19 555 LEU A CA 1
ATOM 4429 C C . LEU A 1 555 ? 27.809 5.622 -26.681 1.00 95.19 555 LEU A C 1
ATOM 4431 O O . LEU A 1 555 ? 28.238 5.224 -27.764 1.00 95.19 555 LEU A O 1
ATOM 4435 N N . ALA A 1 556 ? 27.722 4.825 -25.613 1.00 94.31 556 ALA A N 1
ATOM 4436 C CA . ALA A 1 556 ? 28.085 3.413 -25.657 1.00 94.31 556 ALA A CA 1
ATOM 4437 C C . ALA A 1 556 ? 27.227 2.638 -26.668 1.00 94.31 556 ALA A C 1
ATOM 4439 O O . ALA A 1 556 ? 27.753 1.857 -27.464 1.00 94.31 556 ALA A O 1
ATOM 4440 N N . LEU A 1 557 ? 25.911 2.867 -26.690 1.00 94.12 557 LEU A N 1
ATOM 4441 C CA . LEU A 1 557 ? 25.018 2.227 -27.656 1.00 94.12 557 LEU A CA 1
ATOM 4442 C C . LEU A 1 557 ? 25.247 2.724 -29.093 1.00 94.12 557 LEU A C 1
ATOM 4444 O O . LEU A 1 557 ? 25.293 1.899 -30.012 1.00 94.12 557 LEU A O 1
ATOM 4448 N N . ALA A 1 558 ? 25.447 4.029 -29.288 1.00 93.44 558 ALA A N 1
ATOM 4449 C CA . ALA A 1 558 ? 25.755 4.621 -30.589 1.00 93.44 558 ALA A CA 1
ATOM 4450 C C . ALA A 1 558 ? 27.057 4.045 -31.167 1.00 93.44 558 ALA A C 1
ATOM 4452 O O . ALA A 1 558 ? 27.077 3.577 -32.303 1.00 93.44 558 ALA A O 1
ATOM 4453 N N . LEU A 1 559 ? 28.122 3.981 -30.360 1.00 93.25 559 LEU A N 1
ATOM 4454 C CA . LEU A 1 559 ? 29.418 3.442 -30.776 1.00 93.25 559 LEU A CA 1
ATOM 4455 C C . LEU A 1 559 ? 29.359 1.953 -31.107 1.00 93.25 559 LEU A C 1
ATOM 4457 O O . LEU A 1 559 ? 29.880 1.558 -32.146 1.00 93.25 559 LEU A O 1
ATOM 4461 N N . ARG A 1 560 ? 28.687 1.129 -30.288 1.00 91.50 560 ARG A N 1
ATOM 4462 C CA . ARG A 1 560 ? 28.500 -0.305 -30.594 1.00 91.50 560 ARG A CA 1
ATOM 4463 C C . ARG A 1 560 ? 27.754 -0.527 -31.912 1.00 91.50 560 ARG A C 1
ATOM 4465 O O . ARG A 1 560 ? 28.022 -1.505 -32.613 1.00 91.50 560 ARG A O 1
ATOM 4472 N N . SER A 1 561 ? 26.830 0.373 -32.239 1.00 90.38 561 SER A N 1
ATOM 4473 C CA . SER A 1 561 ? 25.987 0.307 -33.438 1.00 90.38 561 SER A CA 1
ATOM 4474 C C . SER A 1 561 ? 26.640 0.934 -34.676 1.00 90.38 561 SER A C 1
ATOM 4476 O O . SER A 1 561 ? 26.191 0.678 -35.791 1.00 90.38 561 SER A O 1
ATOM 4478 N N . HIS A 1 562 ? 27.709 1.715 -34.506 1.00 91.31 562 HIS A N 1
ATOM 4479 C CA . HIS A 1 562 ? 28.383 2.412 -35.596 1.00 91.31 562 HIS A CA 1
ATOM 4480 C C . HIS A 1 562 ? 29.262 1.450 -36.426 1.00 91.31 562 HIS A C 1
ATOM 4482 O O . HIS A 1 562 ? 30.049 0.684 -35.857 1.00 91.31 562 HIS A O 1
ATOM 4488 N N . PRO A 1 563 ? 29.217 1.501 -37.773 1.00 87.31 563 PRO A N 1
ATOM 4489 C CA . PRO A 1 563 ? 29.899 0.532 -38.638 1.00 87.31 563 PRO A CA 1
ATOM 4490 C C . PRO A 1 563 ? 31.428 0.528 -38.490 1.00 87.31 563 PRO A C 1
ATOM 4492 O O . PRO A 1 563 ? 32.037 -0.535 -38.517 1.00 87.31 563 PRO A O 1
ATOM 4495 N N . ILE A 1 564 ? 32.042 1.704 -38.315 1.00 88.38 564 ILE A N 1
ATOM 4496 C CA . ILE A 1 564 ? 33.508 1.865 -38.244 1.00 88.38 564 ILE A CA 1
ATOM 4497 C C . ILE A 1 564 ? 34.001 1.959 -36.791 1.00 88.38 564 ILE A C 1
ATOM 4499 O O . ILE A 1 564 ? 34.812 1.149 -36.350 1.00 88.38 564 ILE A O 1
ATOM 4503 N N . LEU A 1 565 ? 33.482 2.927 -36.028 1.00 88.94 565 LEU A N 1
ATOM 4504 C CA . LEU A 1 565 ? 33.912 3.212 -34.654 1.00 88.94 565 LEU A CA 1
ATOM 4505 C C . LEU A 1 565 ? 33.734 2.040 -33.673 1.00 88.94 565 LEU A C 1
ATOM 4507 O O . LEU A 1 565 ? 34.471 1.974 -32.694 1.00 88.94 565 LEU A O 1
ATOM 4511 N N . SER A 1 566 ? 32.822 1.093 -33.933 1.00 88.62 566 SER A N 1
ATOM 4512 C CA . SER A 1 566 ? 32.649 -0.091 -33.073 1.00 88.62 566 SER A CA 1
ATOM 4513 C C . SER A 1 566 ? 33.885 -0.994 -33.005 1.00 88.62 566 SER A C 1
ATOM 4515 O O . SER A 1 566 ? 34.046 -1.722 -32.028 1.00 88.62 566 SER A O 1
ATOM 4517 N N . ALA A 1 567 ? 34.758 -0.951 -34.017 1.00 88.88 567 ALA A N 1
ATOM 4518 C CA . ALA A 1 567 ? 35.994 -1.730 -34.070 1.00 88.88 567 ALA A CA 1
ATOM 4519 C C . ALA A 1 567 ? 37.230 -0.953 -33.577 1.00 88.88 567 ALA A C 1
ATOM 4521 O O . ALA A 1 567 ? 38.313 -1.529 -33.491 1.00 88.88 567 ALA A O 1
ATOM 4522 N N . GLN A 1 568 ? 37.097 0.344 -33.271 1.00 91.81 568 GLN A N 1
ATOM 4523 C CA . GLN A 1 568 ? 38.218 1.194 -32.880 1.00 91.81 568 GLN A CA 1
ATOM 4524 C C . GLN A 1 568 ? 38.491 1.090 -31.365 1.00 91.81 568 GLN A C 1
ATOM 4526 O O . GLN A 1 568 ? 37.644 1.495 -30.564 1.00 91.81 568 GLN A O 1
ATOM 4531 N N . PRO A 1 569 ? 39.682 0.623 -30.937 1.00 88.50 569 PRO A N 1
ATOM 4532 C CA . PRO A 1 569 ? 40.042 0.584 -29.521 1.00 88.50 569 PRO A CA 1
ATOM 4533 C C . PRO A 1 569 ? 40.106 1.994 -28.923 1.00 88.50 569 PRO A C 1
ATOM 4535 O O . PRO A 1 569 ? 40.645 2.909 -29.547 1.00 88.50 569 PRO A O 1
ATOM 4538 N N . GLY A 1 570 ? 39.582 2.181 -27.711 1.00 91.19 570 GLY A N 1
ATOM 4539 C CA . GLY A 1 570 ? 39.639 3.470 -27.012 1.00 91.19 570 GLY A CA 1
ATOM 4540 C C . GLY A 1 570 ? 38.613 4.512 -27.481 1.00 91.19 570 GLY A C 1
ATOM 4541 O O . GLY A 1 570 ? 38.595 5.628 -26.960 1.00 91.19 570 GLY A O 1
ATOM 4542 N N . ALA A 1 571 ? 37.784 4.202 -28.488 1.00 91.81 571 ALA A N 1
ATOM 4543 C CA . ALA A 1 571 ? 36.859 5.178 -29.061 1.00 91.81 571 ALA A CA 1
ATOM 4544 C C . ALA A 1 571 ? 35.813 5.651 -28.041 1.00 91.81 571 ALA A C 1
ATOM 4546 O O . ALA A 1 571 ? 35.529 6.847 -27.968 1.00 91.81 571 ALA A O 1
ATOM 4547 N N . LEU A 1 572 ? 35.283 4.738 -27.221 1.00 92.25 572 LEU A N 1
ATOM 4548 C CA . LEU A 1 572 ? 34.305 5.064 -26.184 1.00 92.25 572 LEU A CA 1
ATOM 4549 C C . LEU A 1 572 ? 34.907 5.956 -25.101 1.00 92.25 572 LEU A C 1
ATOM 4551 O O . LEU A 1 572 ? 34.333 6.990 -24.767 1.00 92.25 572 LEU A O 1
ATOM 4555 N N . GLU A 1 573 ? 36.089 5.605 -24.605 1.00 93.94 573 GLU A N 1
ATOM 4556 C CA . GLU A 1 573 ? 36.798 6.354 -23.573 1.00 93.94 573 GLU A CA 1
ATOM 4557 C C . GLU A 1 573 ? 37.102 7.782 -24.037 1.00 93.94 573 GLU A C 1
ATOM 4559 O O . GLU A 1 573 ? 36.883 8.733 -23.287 1.00 93.94 573 GLU A O 1
ATOM 4564 N N . GLN A 1 574 ? 37.530 7.949 -25.294 1.00 93.94 574 GLN A N 1
ATOM 4565 C CA . GLN A 1 574 ? 37.777 9.264 -25.891 1.00 93.94 574 GLN A CA 1
ATOM 4566 C C . GLN A 1 574 ? 36.513 10.132 -25.924 1.00 93.94 574 GLN A C 1
ATOM 4568 O O . GLN A 1 574 ? 36.560 11.291 -25.510 1.00 93.94 574 GLN A O 1
ATOM 4573 N N . ARG A 1 575 ? 35.374 9.582 -26.372 1.00 93.75 575 ARG A N 1
ATOM 4574 C CA . ARG A 1 575 ? 34.111 10.338 -26.459 1.00 93.75 575 ARG A CA 1
ATOM 4575 C C . ARG A 1 575 ? 33.512 10.627 -25.084 1.00 93.75 575 ARG A C 1
ATOM 4577 O O . ARG A 1 575 ? 32.979 11.711 -24.881 1.00 93.75 575 ARG A O 1
ATOM 4584 N N . ILE A 1 576 ? 33.649 9.720 -24.114 1.00 93.81 576 ILE A N 1
ATOM 4585 C CA . ILE A 1 576 ? 33.251 9.982 -22.720 1.00 93.81 576 ILE A CA 1
ATOM 4586 C C . ILE A 1 576 ? 34.086 11.127 -22.128 1.00 93.81 576 ILE A C 1
ATOM 4588 O O . ILE A 1 576 ? 33.559 11.973 -21.407 1.00 93.81 576 ILE A O 1
ATOM 4592 N N . LEU A 1 577 ? 35.386 11.189 -22.428 1.00 94.38 577 LEU A N 1
ATOM 4593 C CA . LEU A 1 577 ? 36.252 12.268 -21.948 1.00 94.38 577 LEU A CA 1
ATOM 4594 C C . LEU A 1 577 ? 35.857 13.614 -22.578 1.00 94.38 577 LEU A C 1
ATOM 4596 O O . LEU A 1 577 ? 35.733 14.607 -21.863 1.00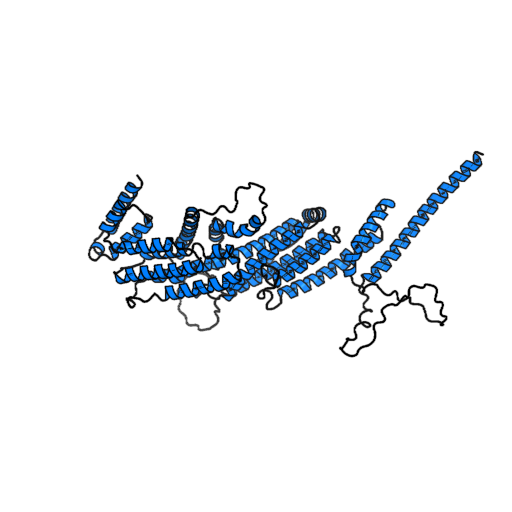 94.38 577 LEU A O 1
ATOM 4600 N N . GLN A 1 578 ? 35.554 13.628 -23.880 1.00 93.50 578 GLN A N 1
ATOM 4601 C CA . GLN A 1 578 ? 35.003 14.804 -24.565 1.00 93.50 578 GLN A CA 1
ATOM 4602 C C . GLN A 1 578 ? 33.652 15.236 -23.979 1.00 93.50 578 GLN A C 1
ATOM 4604 O O . GLN A 1 578 ? 33.464 16.419 -23.699 1.00 93.50 578 GLN A O 1
ATOM 4609 N N . LEU A 1 579 ? 32.744 14.291 -23.714 1.00 94.19 579 LEU A N 1
ATOM 4610 C CA . LEU A 1 579 ? 31.464 14.556 -23.055 1.00 94.19 579 LEU A CA 1
ATOM 4611 C C . LEU A 1 579 ? 31.668 15.248 -21.701 1.00 94.19 579 LEU A C 1
ATOM 4613 O O . LEU A 1 579 ? 31.012 16.249 -21.422 1.00 94.19 579 LEU A O 1
ATOM 4617 N N . LYS A 1 580 ? 32.606 14.769 -20.871 1.00 93.31 580 LYS A N 1
ATOM 4618 C CA . LYS A 1 580 ? 32.934 15.409 -19.583 1.00 93.31 580 LYS A CA 1
ATOM 4619 C C . LYS A 1 580 ? 33.376 16.857 -19.761 1.00 93.31 580 LYS A C 1
ATOM 4621 O O . LYS A 1 580 ? 32.942 17.721 -18.998 1.00 93.31 580 LYS A O 1
ATOM 4626 N N . THR A 1 581 ? 34.216 17.135 -20.757 1.00 93.50 581 THR A N 1
ATOM 4627 C CA . THR A 1 581 ? 34.654 18.500 -21.068 1.00 93.50 581 THR A CA 1
ATOM 4628 C C . THR A 1 581 ? 33.476 19.382 -21.481 1.00 93.50 581 THR A C 1
ATOM 4630 O O . THR A 1 581 ? 33.320 20.461 -20.915 1.00 93.50 581 THR A O 1
ATOM 4633 N N . ILE A 1 582 ? 32.615 18.905 -22.385 1.00 92.19 582 ILE A N 1
ATOM 4634 C CA . ILE A 1 582 ? 31.431 19.637 -22.866 1.00 92.19 582 ILE A CA 1
ATOM 4635 C C . ILE A 1 582 ? 30.468 19.940 -21.713 1.00 92.19 582 ILE A C 1
ATOM 4637 O O . ILE A 1 582 ? 30.094 21.090 -21.503 1.00 92.19 582 ILE A O 1
ATOM 4641 N N . LEU A 1 583 ? 30.119 18.940 -20.900 1.00 90.69 583 LEU A N 1
ATOM 4642 C CA . LEU A 1 583 ? 29.208 19.133 -19.766 1.00 90.69 583 LEU A CA 1
ATOM 4643 C C . LEU A 1 583 ? 29.790 20.074 -18.701 1.00 90.69 583 LEU A C 1
ATOM 4645 O O . LEU A 1 583 ? 29.044 20.786 -18.036 1.00 90.69 583 LEU A O 1
ATOM 4649 N N . THR A 1 584 ? 31.115 20.104 -18.539 1.00 90.38 584 THR A N 1
ATOM 4650 C CA . THR A 1 584 ? 31.780 21.063 -17.641 1.00 90.38 584 THR A CA 1
ATOM 4651 C C . THR A 1 584 ? 31.733 22.485 -18.202 1.00 90.38 584 THR A C 1
ATOM 4653 O O . THR A 1 584 ? 31.611 23.433 -17.431 1.00 90.38 584 THR A O 1
ATOM 4656 N N . GLN A 1 585 ? 31.821 22.647 -19.525 1.00 89.69 585 GLN A N 1
ATOM 4657 C CA . GLN A 1 585 ? 31.690 23.947 -20.188 1.00 89.69 585 GLN A CA 1
ATOM 4658 C C . GLN A 1 585 ? 30.264 24.490 -20.088 1.00 89.69 585 GLN A C 1
ATOM 4660 O O . GLN A 1 585 ? 30.109 25.663 -19.795 1.00 89.69 585 GLN A O 1
ATOM 4665 N N . LEU A 1 586 ? 29.246 23.641 -20.247 1.00 86.44 586 LEU A N 1
ATOM 4666 C CA . LEU A 1 586 ? 27.832 24.032 -20.153 1.00 86.44 586 LEU A CA 1
ATOM 4667 C C . LEU A 1 586 ? 27.375 24.403 -18.731 1.00 86.44 586 LEU A C 1
ATOM 4669 O O . LEU A 1 586 ? 26.320 25.007 -18.568 1.00 86.44 586 LEU A O 1
ATOM 4673 N N . LYS A 1 587 ? 28.133 24.010 -17.699 1.00 77.81 587 LYS A N 1
ATOM 4674 C CA . LYS A 1 587 ? 27.875 24.381 -16.295 1.00 77.81 587 LYS A CA 1
ATOM 4675 C C . LYS A 1 587 ? 28.498 25.724 -15.890 1.00 77.81 587 LYS A C 1
ATOM 4677 O O . LYS A 1 587 ? 28.227 26.181 -14.781 1.00 77.81 587 LYS A O 1
ATOM 4682 N N . LYS A 1 588 ? 29.374 26.294 -16.722 1.00 56.41 588 LYS A N 1
ATOM 4683 C CA . LYS A 1 588 ? 29.949 27.635 -16.545 1.00 56.41 588 LYS A CA 1
ATOM 4684 C C . LYS A 1 588 ? 29.106 28.650 -17.292 1.00 56.41 588 LYS A C 1
ATOM 4686 O O . LYS A 1 588 ? 29.027 29.785 -16.779 1.00 56.41 588 LYS A O 1
#

Foldseek 3Di:
DVVVVVVVVVVVVVVVVVVVVVVVVVVVVVLVVVLVVLCQQQDPPVPPPPDPDDDPDDDDDDDDPPDDPPPDPPDDDDDDDDDPPPPPPDPDHRHNVVCLVVVLVVVVVQVVVCVVPVDPRDPNVVSNVCCVPVPVLVVLLVVLVVQLCVCLPPPCQLPDFDDDPDDTARSSLVSLLVSLLVLLSSCQSPVVCLLSSLVSNLVSLVSSLVSLVVVVVVLQCVLQPPPDDDDDDDDDDDDDDDPDRLTQPLLVQLPPPVSVVQLCPFPLNVCLLCVVVLVPDDPPDPDPDDPDDDDPVSLLVSLVSVLCSCCVPQVPPPADDPSSADQDLSSLLSLLNLLVNLVVSLVSSVVSLVPRDPSSVVQQQVRWDWDFDQDPVRDTDTDIDRSVVSSVVSSVVSNSSSSSSLSSLLVNLLVLLCNLQLCLLEDDDQDPLDDADVSLVVSLVSVVSSLVSNVVRDDPSSLCSRLRSSLLSNLVSLLSSLLVRQAADPSNLSRSLNSLVSNQVSSCVSNVHGSVSSVVSNVLSVLLVDALVVSLVCCLVVHDPDDLVSVLSSSSRSQSHDPPSVPDPCSSVVSSVSSVVSNVVRVD

InterPro domains:
  IPR039682 Exocyst complex component Sec8/EXOC4 [PTHR14146] (26-585)

Radius of gyration: 37.97 Å; chains: 1; bounding box: 107×68×125 Å

Secondary structure (DSSP, 8-state):
-HHHHHHHHHHHHHHHHHHHHHHHHHHHHHHHHHHHHHHHHHS--TTSTTSS--------------------TT----------------SS---GGGHHHHHHHHHHHHHHHHHHH--SS-HHHHHHHHHIIIIIHHHHHHHHHHHHHHHHHSTTTTTPEE--SSS-EEHHHHHHHHHHHHHHHHHHH-GGGHHHHHHHHHHHHHHHHHHHHHHHHHHHHTTS------------------------HHHHHHH-HHHHHHHHTSHHHHHHHSHHHHTT--TT---S-------HHHHHHHHHHHHHHHHHHHTT-S---GGGS---HHHHHHHHHHHHHHHHHHHHHHHHHHTS-HHHHHHHHH-EEEEEEEPTTS-EEEEEEEHHHHHHHHHHHHHHHHHHHHHHHHHHHHHHHHHHHGGGGS--PPPPTTPPPHHHHHHHHHHHHHHHHHHHHS-HHHHHHHHTTHHHHHHHHHHHHGGG-----HHHHHHHHHHHHHHHHHHHHHHSS--HHHHHHHHHHHGGGS-HHHHHHHHHHH---S-HHHHHHHHHHHHHHSTTGGGSTTHHHHHHHHHHHHHHHHT-

pLDDT: mean 79.25, std 20.27, range [26.17, 98.19]